Protein AF-0000000085014738 (afdb_homodimer)

Radius of gyration: 35.93 Å; Cα contacts (8 Å, |Δi|>4): 1798; chains: 2; bounding box: 54×112×70 Å

Organism: Deinococcus geothermalis (strain DSM 11300 / CIP 105573 / AG-3a) (NCBI:txid319795)

Nearest PDB structures (foldseek):
  5xoy-assembly1_B-2  TM=9.809E-01  e=1.145E-50  Thermus thermophilus HB27
  5xoy-assembly1_A-2  TM=9.634E-01  e=2.072E-48  Thermus thermophilus HB27
  4q7a-assembly1_D-2  TM=9.445E-01  e=3.437E-47  Sphaerobacter thermophilus DSM 20745
  4q7a-assembly1_A  TM=8.081E-01  e=2.549E-47  Sphaerobacter thermophilus DSM 20745
  3isz-assembly1_B  TM=6.951E-01  e=3.371E-22  Haemophilus influenzae Rd KW20

Structure (mmCIF, N/CA/C/O backbone):
data_AF-0000000085014738-model_v1
#
loop_
_entity.id
_entity.type
_entity.pdbx_description
1 polymer Q1IYJ8_DEIGD
#
loop_
_atom_site.group_PDB
_atom_site.id
_atom_site.type_symbol
_atom_site.label_atom_id
_atom_site.label_alt_id
_atom_site.label_comp_id
_atom_site.label_asym_id
_atom_site.label_entity_id
_atom_site.label_seq_id
_atom_site.pdbx_PDB_ins_code
_atom_site.Cartn_x
_atom_site.Cartn_y
_atom_site.Cartn_z
_atom_site.occupancy
_atom_site.B_iso_or_equiv
_atom_site.auth_seq_id
_atom_site.auth_comp_id
_atom_site.auth_asym_id
_atom_site.auth_atom_id
_atom_site.pdbx_PDB_model_num
ATOM 1 N N . MET A 1 1 ? 25.953 -35.469 -35.406 1 33.69 1 MET A N 1
ATOM 2 C CA . MET A 1 1 ? 25.047 -36.594 -35.344 1 33.69 1 MET A CA 1
ATOM 3 C C . MET A 1 1 ? 23.625 -36.188 -35.719 1 33.69 1 MET A C 1
ATOM 5 O O . MET A 1 1 ? 23.047 -35.281 -35.094 1 33.69 1 MET A O 1
ATOM 9 N N . THR A 1 2 ? 23.188 -36.438 -36.844 1 40.97 2 THR A N 1
ATOM 10 C CA . THR A 1 2 ? 21.922 -36.062 -37.469 1 40.97 2 THR A CA 1
ATOM 11 C C . THR A 1 2 ? 20.766 -36.375 -36.5 1 40.97 2 THR A C 1
ATOM 13 O O . THR A 1 2 ? 20.609 -37.5 -36.062 1 40.97 2 THR A O 1
ATOM 16 N N . GLU A 1 3 ? 20.328 -35.312 -35.781 1 57.62 3 GLU A N 1
ATOM 17 C CA . GLU A 1 3 ? 19.234 -35.5 -34.844 1 57.62 3 GLU A CA 1
ATOM 18 C C . GLU A 1 3 ? 18.078 -36.25 -35.469 1 57.62 3 GLU A C 1
ATOM 20 O O . GLU A 1 3 ? 17.766 -36.062 -36.656 1 57.62 3 GLU A O 1
ATOM 25 N N . ALA A 1 4 ? 17.672 -37.344 -34.906 1 72.94 4 ALA A N 1
ATOM 26 C CA . ALA A 1 4 ? 16.547 -38.156 -35.344 1 72.94 4 ALA A CA 1
ATOM 27 C C . ALA A 1 4 ? 15.352 -37.281 -35.75 1 72.94 4 ALA A C 1
ATOM 29 O O . ALA A 1 4 ? 15.094 -36.25 -35.094 1 72.94 4 ALA A O 1
ATOM 30 N N . PRO A 1 5 ? 14.898 -37.406 -36.969 1 76.5 5 PRO A N 1
ATOM 31 C CA . PRO A 1 5 ? 13.781 -36.594 -37.5 1 76.5 5 PRO A CA 1
ATOM 32 C C . PRO A 1 5 ? 12.703 -36.344 -36.469 1 76.5 5 PRO A C 1
ATOM 34 O O . PRO A 1 5 ? 12.141 -35.25 -36.406 1 76.5 5 PRO A O 1
ATOM 37 N N . GLU A 1 6 ? 12.492 -37.281 -35.656 1 80.62 6 GLU A N 1
ATOM 38 C CA . GLU A 1 6 ? 11.469 -37.125 -34.625 1 80.62 6 GLU A CA 1
ATOM 39 C C . GLU A 1 6 ? 11.875 -36.062 -33.594 1 80.62 6 GLU A C 1
ATOM 41 O O . GLU A 1 6 ? 11.039 -35.312 -33.125 1 80.62 6 GLU A O 1
ATOM 46 N N . LYS A 1 7 ? 13.133 -36 -33.375 1 86.12 7 LYS A N 1
ATOM 47 C CA . LYS A 1 7 ? 13.656 -35.031 -32.438 1 86.12 7 LYS A CA 1
ATOM 48 C C . LYS A 1 7 ? 13.531 -33.625 -33 1 86.12 7 LYS A C 1
ATOM 50 O O . LYS A 1 7 ? 13.164 -32.688 -32.281 1 86.12 7 LYS A O 1
ATOM 55 N N . MET A 1 8 ? 13.75 -33.5 -34.219 1 88.81 8 MET A N 1
ATOM 56 C CA . MET A 1 8 ? 13.664 -32.188 -34.875 1 88.81 8 MET A CA 1
ATOM 57 C C . MET A 1 8 ? 12.227 -31.703 -34.906 1 88.81 8 MET A C 1
ATOM 59 O O . MET A 1 8 ? 11.969 -30.516 -34.688 1 88.81 8 MET A O 1
ATOM 63 N N . GLU A 1 9 ? 11.32 -32.594 -35.156 1 93.62 9 GLU A N 1
ATOM 64 C CA . GLU A 1 9 ? 9.906 -32.219 -35.188 1 93.62 9 GLU A CA 1
ATOM 65 C C . GLU A 1 9 ? 9.414 -31.781 -33.812 1 93.62 9 GLU A C 1
ATOM 67 O O . GLU A 1 9 ? 8.625 -30.844 -33.688 1 93.62 9 GLU A O 1
ATOM 72 N N . ALA A 1 10 ? 9.891 -32.5 -32.875 1 96.62 10 ALA A N 1
ATOM 73 C CA . ALA A 1 10 ? 9.516 -32.156 -31.5 1 96.62 10 ALA A CA 1
ATOM 74 C C . ALA A 1 10 ? 10.047 -30.766 -31.141 1 96.62 10 ALA A C 1
ATOM 76 O O . ALA A 1 10 ? 9.352 -29.969 -30.5 1 96.62 10 ALA A O 1
ATOM 77 N N . ARG A 1 11 ? 11.266 -30.469 -31.5 1 97.38 11 ARG A N 1
ATOM 78 C CA . ARG A 1 11 ? 11.859 -29.172 -31.203 1 97.38 11 ARG A CA 1
ATOM 79 C C . ARG A 1 11 ? 11.148 -28.047 -31.969 1 97.38 11 ARG A C 1
ATOM 81 O O . ARG A 1 11 ? 10.961 -26.953 -31.438 1 97.38 11 ARG A O 1
ATOM 88 N N . ASP A 1 12 ? 10.773 -28.344 -33.188 1 96.81 12 ASP A N 1
ATOM 89 C CA . ASP A 1 12 ? 10.023 -27.375 -33.969 1 96.81 12 ASP A CA 1
ATOM 90 C C . ASP A 1 12 ? 8.688 -27.047 -33.312 1 96.81 12 ASP A C 1
ATOM 92 O O . ASP A 1 12 ? 8.219 -25.906 -33.375 1 96.81 12 ASP A O 1
ATOM 96 N N . LEU A 1 13 ? 8.125 -28.047 -32.781 1 98.31 13 LEU A N 1
ATOM 97 C CA . LEU A 1 13 ? 6.848 -27.875 -32.094 1 98.31 13 LEU A CA 1
ATOM 98 C C . LEU A 1 13 ? 6.984 -26.859 -30.938 1 98.31 13 LEU A C 1
ATOM 100 O O . LEU A 1 13 ? 6.238 -25.891 -30.875 1 98.31 13 LEU A O 1
ATOM 104 N N . VAL A 1 14 ? 7.969 -27.031 -30.031 1 98.5 14 VAL A N 1
ATOM 105 C CA . VAL A 1 14 ? 8.086 -26.188 -28.859 1 98.5 14 VAL A CA 1
ATOM 106 C C . VAL A 1 14 ? 8.578 -24.797 -29.266 1 98.5 14 VAL A C 1
ATOM 108 O O . VAL A 1 14 ? 8.148 -23.797 -28.688 1 98.5 14 VAL A O 1
ATOM 111 N N . ARG A 1 15 ? 9.43 -24.703 -30.234 1 97.94 15 ARG A N 1
ATOM 112 C CA . ARG A 1 15 ? 9.891 -23.406 -30.734 1 97.94 15 ARG A CA 1
ATOM 113 C C . ARG A 1 15 ? 8.727 -22.609 -31.312 1 97.94 15 ARG A C 1
ATOM 115 O O . ARG A 1 15 ? 8.594 -21.422 -31.031 1 97.94 15 ARG A O 1
ATOM 122 N N . GLY A 1 16 ? 7.961 -23.312 -32.094 1 98.06 16 GLY A N 1
ATOM 123 C CA . GLY A 1 16 ? 6.809 -22.656 -32.688 1 98.06 16 GLY A CA 1
ATOM 124 C C . GLY A 1 16 ? 5.797 -22.172 -31.672 1 98.06 16 GLY A C 1
ATOM 125 O O . GLY A 1 16 ? 5.273 -21.062 -31.766 1 98.06 16 GLY A O 1
ATOM 126 N N . ALA A 1 17 ? 5.492 -23.031 -30.703 1 98.62 17 ALA A N 1
ATOM 127 C CA . ALA A 1 17 ? 4.527 -22.688 -29.656 1 98.62 17 ALA A CA 1
ATOM 128 C C . ALA A 1 17 ? 5.008 -21.484 -28.844 1 98.62 17 ALA A C 1
ATOM 130 O O . ALA A 1 17 ? 4.234 -20.562 -28.562 1 98.62 17 ALA A O 1
ATOM 131 N N . VAL A 1 18 ? 6.289 -21.438 -28.5 1 98.31 18 VAL A N 1
ATOM 132 C CA . VAL A 1 18 ? 6.859 -20.391 -27.656 1 98.31 18 VAL A CA 1
ATOM 133 C C . VAL A 1 18 ? 6.926 -19.078 -28.422 1 98.31 18 VAL A C 1
ATOM 135 O O . VAL A 1 18 ? 6.781 -18 -27.844 1 98.31 18 VAL A O 1
ATOM 138 N N . ALA A 1 19 ? 7.031 -19.141 -29.719 1 97.94 19 ALA A N 1
ATOM 139 C CA . ALA A 1 19 ? 7.129 -17.969 -30.562 1 97.94 19 ALA A CA 1
ATOM 140 C C . ALA A 1 19 ? 5.797 -17.234 -30.641 1 97.94 19 ALA A C 1
ATOM 142 O O . ALA A 1 19 ? 5.742 -16.062 -31.047 1 97.94 19 ALA A O 1
ATOM 143 N N . ILE A 1 20 ? 4.695 -17.859 -30.234 1 97.94 20 ILE A N 1
ATOM 144 C CA . ILE A 1 20 ? 3.367 -17.266 -30.281 1 97.94 20 ILE A CA 1
ATOM 145 C C . ILE A 1 20 ? 2.949 -16.797 -28.891 1 97.94 20 ILE A C 1
ATOM 147 O O . ILE A 1 20 ? 2.715 -17.609 -28 1 97.94 20 ILE A O 1
ATOM 151 N N . PRO A 1 21 ? 2.826 -15.5 -28.734 1 97 21 PRO A N 1
ATOM 152 C CA . PRO A 1 21 ? 2.348 -15.031 -27.438 1 97 21 PRO A CA 1
ATOM 153 C C . PRO A 1 21 ? 0.959 -15.562 -27.094 1 97 21 PRO A C 1
ATOM 155 O O . PRO A 1 21 ? 0.099 -15.672 -27.969 1 97 21 PRO A O 1
ATOM 158 N N . SER A 1 22 ? 0.741 -15.906 -25.844 1 97.88 22 SER A N 1
ATOM 159 C CA . SER A 1 22 ? -0.539 -16.469 -25.438 1 97.88 22 SER A CA 1
ATOM 160 C C . SER A 1 22 ? -0.856 -16.141 -23.984 1 97.88 22 SER A C 1
ATOM 162 O O . SER A 1 22 ? -1.171 -17.016 -23.188 1 97.88 22 SER A O 1
ATOM 164 N N . VAL A 1 23 ? -0.877 -14.914 -23.641 1 96.38 23 VAL A N 1
ATOM 165 C CA . VAL A 1 23 ? -1.276 -14.508 -22.297 1 96.38 23 VAL A CA 1
ATOM 166 C C . VAL A 1 23 ? -2.695 -14.992 -22 1 96.38 23 VAL A C 1
ATOM 168 O O . VAL A 1 23 ? -3.496 -15.164 -22.922 1 96.38 23 VAL A O 1
ATOM 171 N N . SER A 1 24 ? -2.98 -15.219 -20.766 1 95.75 24 SER A N 1
ATOM 172 C CA . SER A 1 24 ? -4.301 -15.719 -20.406 1 95.75 24 SER A CA 1
ATOM 173 C C . SER A 1 24 ? -5.402 -14.906 -21.078 1 95.75 24 SER A C 1
ATOM 175 O O . SER A 1 24 ? -5.395 -13.672 -21.016 1 95.75 24 SER A O 1
ATOM 177 N N . GLY A 1 25 ? -6.23 -15.578 -21.688 1 96 25 GLY A N 1
ATOM 178 C CA . GLY A 1 25 ? -7.324 -14.938 -22.406 1 96 25 GLY A CA 1
ATOM 179 C C . GLY A 1 25 ? -7.02 -14.711 -23.875 1 96 25 GLY A C 1
ATOM 180 O O . GLY A 1 25 ? -7.922 -14.398 -24.656 1 96 25 GLY A O 1
ATOM 181 N N . GLN A 1 26 ? -5.781 -14.867 -24.297 1 97.44 26 GLN A N 1
ATOM 182 C CA . GLN A 1 26 ? -5.355 -14.641 -25.672 1 97.44 26 GLN A CA 1
ATOM 183 C C . GLN A 1 26 ? -4.641 -15.859 -26.234 1 97.44 26 GLN A C 1
ATOM 185 O O . GLN A 1 26 ? -3.562 -15.742 -26.828 1 97.44 26 GLN A O 1
ATOM 190 N N . GLU A 1 27 ? -5.215 -17.031 -26.047 1 98.44 27 GLU A N 1
ATOM 191 C CA . GLU A 1 27 ? -4.516 -18.266 -26.375 1 98.44 27 GLU A CA 1
ATOM 192 C C . GLU A 1 27 ? -4.926 -18.797 -27.75 1 98.44 27 GLU A C 1
ATOM 194 O O . GLU A 1 27 ? -4.461 -19.844 -28.172 1 98.44 27 GLU A O 1
ATOM 199 N N . ALA A 1 28 ? -5.727 -18.031 -28.516 1 98.44 28 ALA A N 1
ATOM 200 C CA . ALA A 1 28 ? -6.359 -18.562 -29.719 1 98.44 28 ALA A CA 1
ATOM 201 C C . ALA A 1 28 ? -5.316 -18.953 -30.75 1 98.44 28 ALA A C 1
ATOM 203 O O . ALA A 1 28 ? -5.41 -20.016 -31.375 1 98.44 28 ALA A O 1
ATOM 204 N N . GLN A 1 29 ? -4.352 -18.109 -30.984 1 98.69 29 GLN A N 1
ATOM 205 C CA . GLN A 1 29 ? -3.371 -18.359 -32.031 1 98.69 29 GLN A CA 1
ATOM 206 C C . GLN A 1 29 ? -2.51 -19.578 -31.703 1 98.69 29 GLN A C 1
ATOM 208 O O . GLN A 1 29 ? -2.211 -20.391 -32.594 1 98.69 29 GLN A O 1
ATOM 213 N N . VAL A 1 30 ? -2.119 -19.719 -30.469 1 98.75 30 VAL A N 1
ATOM 214 C CA . VAL A 1 30 ? -1.284 -20.859 -30.094 1 98.75 30 VAL A CA 1
ATOM 215 C C . VAL A 1 30 ? -2.119 -22.141 -30.125 1 98.75 30 VAL A C 1
ATOM 217 O O . VAL A 1 30 ? -1.622 -23.203 -30.484 1 98.75 30 VAL A O 1
ATOM 220 N N . ALA A 1 31 ? -3.363 -22.047 -29.719 1 98.88 31 ALA A N 1
ATOM 221 C CA . ALA A 1 31 ? -4.254 -23.203 -29.797 1 98.88 31 ALA A CA 1
ATOM 222 C C . ALA A 1 31 ? -4.383 -23.703 -31.234 1 98.88 31 ALA A C 1
ATOM 224 O O . ALA A 1 31 ? -4.344 -24.906 -31.484 1 98.88 31 ALA A O 1
ATOM 225 N N . ALA A 1 32 ? -4.547 -22.781 -32.156 1 98.81 32 ALA A N 1
ATOM 226 C CA . ALA A 1 32 ? -4.641 -23.125 -33.562 1 98.81 32 ALA A CA 1
ATOM 227 C C . ALA A 1 32 ? -3.359 -23.797 -34.062 1 98.81 32 ALA A C 1
ATOM 229 O O . ALA A 1 32 ? -3.406 -24.812 -34.75 1 98.81 32 ALA A O 1
ATOM 230 N N . PHE A 1 33 ? -2.299 -23.234 -33.688 1 98.81 33 PHE A N 1
ATOM 231 C CA . PHE A 1 33 ? -1.004 -23.766 -34.094 1 98.81 33 PHE A CA 1
ATOM 232 C C . PHE A 1 33 ? -0.845 -25.203 -33.594 1 98.81 33 PHE A C 1
ATOM 234 O O . PHE A 1 33 ? -0.45 -26.094 -34.344 1 98.81 33 PHE A O 1
ATOM 241 N N . LEU A 1 34 ? -1.128 -25.406 -32.344 1 98.88 34 LEU A N 1
ATOM 242 C CA . LEU A 1 34 ? -0.974 -26.703 -31.703 1 98.88 34 LEU A CA 1
ATOM 243 C C . LEU A 1 34 ? -1.922 -27.719 -32.344 1 98.88 34 LEU A C 1
ATOM 245 O O . LEU A 1 34 ? -1.535 -28.875 -32.562 1 98.88 34 LEU A O 1
ATOM 249 N N . THR A 1 35 ? -3.125 -27.312 -32.594 1 98.81 35 THR A N 1
ATOM 250 C CA . THR A 1 35 ? -4.102 -28.203 -33.188 1 98.81 35 THR A CA 1
ATOM 251 C C . THR A 1 35 ? -3.666 -28.594 -34.594 1 98.81 35 THR A C 1
ATOM 253 O O . THR A 1 35 ? -3.805 -29.75 -35 1 98.81 35 THR A O 1
ATOM 256 N N . ASP A 1 36 ? -3.205 -27.625 -35.344 1 98.75 36 ASP A N 1
ATOM 257 C CA . ASP A 1 36 ? -2.701 -27.906 -36.688 1 98.75 36 ASP A CA 1
ATOM 258 C C . ASP A 1 36 ? -1.544 -28.906 -36.625 1 98.75 36 ASP A C 1
ATOM 260 O O . ASP A 1 36 ? -1.497 -29.844 -37.438 1 98.75 36 ASP A O 1
ATOM 264 N N . TRP A 1 37 ? -0.61 -28.672 -35.75 1 98.56 37 TRP A N 1
ATOM 265 C CA . TRP A 1 37 ? 0.529 -29.562 -35.625 1 98.56 37 TRP A CA 1
ATOM 266 C C . TRP A 1 37 ? 0.069 -30.969 -35.25 1 98.56 37 TRP A C 1
ATOM 268 O O . TRP A 1 37 ? 0.532 -31.953 -35.844 1 98.56 37 TRP A O 1
ATOM 278 N N . MET A 1 38 ? -0.827 -31.094 -34.25 1 98.69 38 MET A N 1
ATOM 279 C CA . MET A 1 38 ? -1.343 -32.375 -33.844 1 98.69 38 MET A CA 1
ATOM 280 C C . MET A 1 38 ? -2.039 -33.094 -34.969 1 98.69 38 MET A C 1
ATOM 282 O O . MET A 1 38 ? -1.838 -34.312 -35.188 1 98.69 38 MET A O 1
ATOM 286 N N . THR A 1 39 ? -2.824 -32.344 -35.75 1 98.69 39 THR A N 1
ATOM 287 C CA . THR A 1 39 ? -3.504 -32.938 -36.906 1 98.69 39 THR A CA 1
ATOM 288 C C . THR A 1 39 ? -2.494 -33.5 -37.906 1 98.69 39 THR A C 1
ATOM 290 O O . THR A 1 39 ? -2.666 -34.625 -38.406 1 98.69 39 THR A O 1
ATOM 293 N N . ALA A 1 40 ? -1.487 -32.812 -38.156 1 98.19 40 ALA A N 1
ATOM 294 C CA . ALA A 1 40 ? -0.456 -33.219 -39.094 1 98.19 40 ALA A CA 1
ATOM 295 C C . ALA A 1 40 ? 0.319 -34.438 -38.594 1 98.19 40 ALA A C 1
ATOM 297 O O . ALA A 1 40 ? 1.035 -35.094 -39.344 1 98.19 40 ALA A O 1
ATOM 298 N N . HIS A 1 41 ? 0.145 -34.781 -37.344 1 97.44 41 HIS A N 1
ATOM 299 C CA . HIS A 1 41 ? 0.931 -35.875 -36.75 1 97.44 41 HIS A CA 1
ATOM 300 C C . HIS A 1 41 ? 0.032 -37 -36.219 1 97.44 41 HIS A C 1
ATOM 302 O O . HIS A 1 41 ? 0.348 -37.625 -35.219 1 97.44 41 HIS A O 1
ATOM 308 N N . GLY A 1 42 ? -1.152 -37.125 -36.75 1 96.88 42 GLY A N 1
ATOM 309 C CA . GLY A 1 42 ? -1.96 -38.312 -36.594 1 96.88 42 GLY A CA 1
ATOM 310 C C . GLY A 1 42 ? -3 -38.188 -35.5 1 96.88 42 GLY A C 1
ATOM 311 O O . GLY A 1 42 ? -3.688 -39.156 -35.156 1 96.88 42 GLY A O 1
ATOM 312 N N . PHE A 1 43 ? -3.135 -37.031 -34.875 1 98.56 43 PHE A N 1
ATOM 313 C CA . PHE A 1 43 ? -4.164 -36.812 -33.875 1 98.56 43 PHE A CA 1
ATOM 314 C C . PHE A 1 43 ? -5.492 -36.438 -34.531 1 98.56 43 PHE A C 1
ATOM 316 O O . PHE A 1 43 ? -5.52 -35.812 -35.594 1 98.56 43 PHE A O 1
ATOM 323 N N . ARG A 1 44 ? -6.594 -36.938 -33.969 1 98.5 44 ARG A N 1
ATOM 324 C CA . ARG A 1 44 ? -7.855 -36.219 -34.125 1 98.5 44 ARG A CA 1
ATOM 325 C C . ARG A 1 44 ? -7.898 -34.969 -33.25 1 98.5 44 ARG A C 1
ATOM 327 O O . ARG A 1 44 ? -8.117 -35.062 -32.062 1 98.5 44 ARG A O 1
ATOM 334 N N . ALA A 1 45 ? -7.688 -33.781 -33.875 1 98.69 45 ALA A N 1
ATOM 335 C CA . ALA A 1 45 ? -7.449 -32.594 -33.094 1 98.69 45 ALA A CA 1
ATOM 336 C C . ALA A 1 45 ? -8.516 -31.531 -33.375 1 98.69 45 ALA A C 1
ATOM 338 O O . ALA A 1 45 ? -9.078 -31.484 -34.469 1 98.69 45 ALA A O 1
ATOM 339 N N . HIS A 1 46 ? -8.891 -30.734 -32.406 1 98.62 46 HIS A N 1
ATOM 340 C CA . HIS A 1 46 ? -9.828 -29.625 -32.531 1 98.62 46 HIS A CA 1
ATOM 341 C C . HIS A 1 46 ? -9.648 -28.625 -31.375 1 98.62 46 HIS A C 1
ATOM 343 O O . HIS A 1 46 ? -8.938 -28.906 -30.406 1 98.62 46 HIS A O 1
ATOM 349 N N . ILE A 1 47 ? -10.148 -27.453 -31.562 1 98.75 47 ILE A N 1
ATOM 350 C CA . ILE A 1 47 ? -10.25 -26.469 -30.484 1 98.75 47 ILE A CA 1
ATOM 351 C C . ILE A 1 47 ? -11.633 -26.562 -29.844 1 98.75 47 ILE A C 1
ATOM 353 O O . ILE A 1 47 ? -12.656 -26.422 -30.531 1 98.75 47 ILE A O 1
ATOM 357 N N . ASP A 1 48 ? -11.719 -26.844 -28.594 1 98.56 48 ASP A N 1
ATOM 358 C CA . ASP A 1 48 ? -13.031 -27.016 -27.984 1 98.56 48 ASP A CA 1
ATOM 359 C C . ASP A 1 48 ? -13.648 -25.688 -27.594 1 98.56 48 ASP A C 1
ATOM 361 O O . ASP A 1 48 ? -13.117 -24.625 -27.938 1 98.56 48 ASP A O 1
ATOM 365 N N . GLU A 1 49 ? -14.758 -25.672 -26.844 1 97.94 49 GLU A N 1
ATOM 366 C CA . GLU A 1 49 ? -15.547 -24.469 -26.562 1 97.94 49 GLU A CA 1
ATOM 367 C C . GLU A 1 49 ? -14.82 -23.562 -25.578 1 97.94 49 GLU A C 1
ATOM 369 O O . GLU A 1 49 ? -15.094 -22.359 -25.516 1 97.94 49 GLU A O 1
ATOM 374 N N . ALA A 1 50 ? -13.922 -24.094 -24.812 1 98.31 50 ALA A N 1
ATOM 375 C CA . ALA A 1 50 ? -13.172 -23.297 -23.859 1 98.31 50 ALA A CA 1
ATOM 376 C C . ALA A 1 50 ? -11.883 -22.75 -24.484 1 98.31 50 ALA A C 1
ATOM 378 O O . ALA A 1 50 ? -11.141 -22 -23.828 1 98.31 50 ALA A O 1
ATOM 379 N N . GLY A 1 51 ? -11.625 -23.078 -25.75 1 98.56 51 GLY A N 1
ATOM 380 C CA . GLY A 1 51 ? -10.438 -22.625 -26.453 1 98.56 51 GLY A CA 1
ATOM 381 C C . GLY A 1 51 ? -9.25 -23.547 -26.297 1 98.56 51 GLY A C 1
ATOM 382 O O . GLY A 1 51 ? -8.148 -23.25 -26.75 1 98.56 51 GLY A O 1
ATOM 383 N N . ASN A 1 52 ? -9.461 -24.672 -25.641 1 98.81 52 ASN A N 1
ATOM 384 C CA . ASN A 1 52 ? -8.391 -25.641 -25.469 1 98.81 52 ASN A CA 1
ATOM 385 C C . ASN A 1 52 ? -7.969 -26.25 -26.812 1 98.81 52 ASN A C 1
ATOM 387 O O . ASN A 1 52 ? -8.812 -26.531 -27.656 1 98.81 52 ASN A O 1
ATOM 391 N N . ALA A 1 53 ? -6.699 -26.469 -27.031 1 98.88 53 ALA A N 1
ATOM 392 C CA . ALA A 1 53 ? -6.219 -27.328 -28.109 1 98.88 53 ALA A CA 1
ATOM 393 C C . ALA A 1 53 ? -6.289 -28.797 -27.703 1 98.88 53 ALA A C 1
ATOM 395 O O . ALA A 1 53 ? -5.551 -29.25 -26.812 1 98.88 53 ALA A O 1
ATOM 396 N N . VAL A 1 54 ? -7.152 -29.547 -28.344 1 98.88 54 VAL A N 1
ATOM 397 C CA . VAL A 1 54 ? -7.367 -30.938 -27.953 1 98.88 54 VAL A CA 1
ATOM 398 C C . VAL A 1 54 ? -6.949 -31.859 -29.078 1 98.88 54 VAL A C 1
ATOM 400 O O . VAL A 1 54 ? -7.301 -31.641 -30.25 1 98.88 54 VAL A O 1
ATOM 403 N N . GLY A 1 55 ? -6.141 -32.875 -28.781 1 98.81 55 GLY A N 1
ATOM 404 C CA . GLY A 1 55 ? -5.762 -33.906 -29.719 1 98.81 55 GLY A CA 1
ATOM 405 C C . GLY A 1 55 ? -5.852 -35.312 -29.125 1 98.81 55 GLY A C 1
ATOM 406 O O . GLY A 1 55 ? -5.395 -35.531 -28 1 98.81 55 GLY A O 1
ATOM 407 N N . GLU A 1 56 ? -6.41 -36.156 -29.844 1 98.62 56 GLU A N 1
ATOM 408 C CA . GLU A 1 56 ? -6.586 -37.531 -29.375 1 98.62 56 GLU A CA 1
ATOM 409 C C . GLU A 1 56 ? -5.922 -38.531 -30.312 1 98.62 56 GLU A C 1
ATOM 411 O O . GLU A 1 56 ? -6 -38.406 -31.547 1 98.62 56 GLU A O 1
ATOM 416 N N . ARG A 1 57 ? -5.227 -39.469 -29.75 1 98 57 ARG A N 1
ATOM 417 C CA . ARG A 1 57 ? -4.66 -40.594 -30.484 1 98 57 ARG A CA 1
ATOM 418 C C . ARG A 1 57 ? -4.863 -41.906 -29.734 1 98 57 ARG A C 1
ATOM 420 O O . ARG A 1 57 ? -4.75 -41.938 -28.5 1 98 57 ARG A O 1
ATOM 427 N N . GLY A 1 58 ? -5.141 -42.938 -30.531 1 96.88 58 GLY A N 1
ATOM 428 C CA . GLY A 1 58 ? -5.355 -44.25 -29.938 1 96.88 58 GLY A CA 1
ATOM 429 C C . GLY A 1 58 ? -6.82 -44.562 -29.719 1 96.88 58 GLY A C 1
ATOM 430 O O . GLY A 1 58 ? -7.676 -43.688 -29.781 1 96.88 58 GLY A O 1
ATOM 431 N N . SER A 1 59 ? -7.133 -45.844 -29.562 1 94.56 59 SER A N 1
ATOM 432 C CA . SER A 1 59 ? -8.516 -46.281 -29.438 1 94.56 59 SER A CA 1
ATOM 433 C C . SER A 1 59 ? -8.641 -47.375 -28.359 1 94.56 59 SER A C 1
ATOM 435 O O . SER A 1 59 ? -9.68 -48.031 -28.266 1 94.56 59 SER A O 1
ATOM 437 N N . GLY A 1 60 ? -7.645 -47.5 -27.594 1 93.81 60 GLY A N 1
ATOM 438 C CA . GLY A 1 60 ? -7.625 -48.562 -26.594 1 93.81 60 GLY A CA 1
ATOM 439 C C . GLY A 1 60 ? -8.5 -48.25 -25.391 1 93.81 60 GLY A C 1
ATOM 440 O O . GLY A 1 60 ? -9.086 -47.188 -25.297 1 93.81 60 GLY A O 1
ATOM 441 N N . PRO A 1 61 ? -8.617 -49.219 -24.516 1 94.69 61 PRO A N 1
ATOM 442 C CA . PRO A 1 61 ? -9.523 -49.125 -23.375 1 94.69 61 PRO A CA 1
ATOM 443 C C . PRO A 1 61 ? -8.977 -48.219 -22.266 1 94.69 61 PRO A C 1
ATOM 445 O O . PRO A 1 61 ? -9.75 -47.656 -21.469 1 94.69 61 PRO A O 1
ATOM 448 N N . LEU A 1 62 ? -7.703 -48.125 -22.141 1 96.31 62 LEU A N 1
ATOM 449 C CA . LEU A 1 62 ? -7.086 -47.25 -21.156 1 96.31 62 LEU A CA 1
ATOM 450 C C . LEU A 1 62 ? -7.098 -45.812 -21.625 1 96.31 62 LEU A C 1
ATOM 452 O O . LEU A 1 62 ? -6.598 -45.5 -22.719 1 96.31 62 LEU A O 1
ATOM 456 N N . THR A 1 63 ? -7.695 -44.938 -20.859 1 97.81 63 THR A N 1
ATOM 457 C CA . THR A 1 63 ? -7.727 -43.5 -21.234 1 97.81 63 THR A CA 1
ATOM 458 C C . THR A 1 63 ? -6.738 -42.719 -20.391 1 97.81 63 THR A C 1
ATOM 460 O O . THR A 1 63 ? -6.859 -42.656 -19.156 1 97.81 63 THR A O 1
ATOM 463 N N . VAL A 1 64 ? -5.805 -42.156 -21 1 98.44 64 VAL A N 1
ATOM 464 C CA . VAL A 1 64 ? -4.82 -41.281 -20.359 1 98.44 64 VAL A CA 1
ATOM 465 C C . VAL A 1 64 ? -5.027 -39.844 -20.828 1 98.44 64 VAL A C 1
ATOM 467 O O . VAL A 1 64 ? -4.969 -39.531 -22.031 1 98.44 64 VAL A O 1
ATOM 470 N N . VAL A 1 65 ? -5.316 -38.969 -19.875 1 98.75 65 VAL A N 1
ATOM 471 C CA . VAL A 1 65 ? -5.414 -37.531 -20.203 1 98.75 65 VAL A CA 1
ATOM 472 C C . VAL A 1 65 ? -4.098 -36.844 -19.859 1 98.75 65 VAL A C 1
ATOM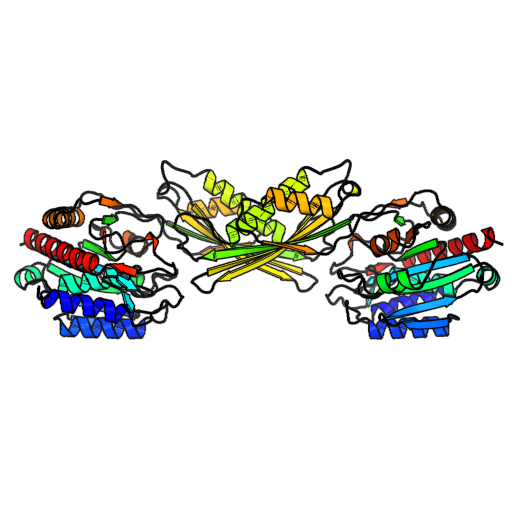 474 O O . VAL A 1 65 ? -3.559 -37.031 -18.766 1 98.75 65 VAL A O 1
ATOM 477 N N . LEU A 1 66 ? -3.527 -36.125 -20.812 1 98.88 66 LEU A N 1
ATOM 478 C CA . LEU A 1 66 ? -2.365 -35.281 -20.625 1 98.88 66 LEU A CA 1
ATOM 479 C C . LEU A 1 66 ? -2.764 -33.812 -20.719 1 98.88 66 LEU A C 1
ATOM 481 O O . LEU A 1 66 ? -2.963 -33.281 -21.828 1 98.88 66 LEU A O 1
ATOM 485 N N . LEU A 1 67 ? -2.91 -33.219 -19.562 1 98.75 67 LEU A N 1
ATOM 486 C CA . LEU A 1 67 ? -3.447 -31.875 -19.422 1 98.75 67 LEU A CA 1
ATOM 487 C C . LEU A 1 67 ? -2.338 -30.875 -19.109 1 98.75 67 LEU A C 1
ATOM 489 O O . LEU A 1 67 ? -1.712 -30.953 -18.047 1 98.75 67 LEU A O 1
ATOM 493 N N . GLY A 1 68 ? -2.002 -29.984 -20.016 1 98.5 68 GLY A N 1
ATOM 494 C CA . GLY A 1 68 ? -1.032 -28.922 -19.844 1 98.5 68 GLY A CA 1
ATOM 495 C C . GLY A 1 68 ? -1.56 -27.562 -20.281 1 98.5 68 GLY A C 1
ATOM 496 O O . GLY A 1 68 ? -2.312 -27.469 -21.25 1 98.5 68 GLY A O 1
ATOM 497 N N . HIS A 1 69 ? -1.139 -26.531 -19.609 1 98.44 69 HIS A N 1
ATOM 498 C CA . HIS A 1 69 ? -1.702 -25.234 -19.984 1 98.44 69 HIS A CA 1
ATOM 499 C C . HIS A 1 69 ? -0.831 -24.531 -21.031 1 98.44 69 HIS A C 1
ATOM 501 O O . HIS A 1 69 ? 0.379 -24.766 -21.078 1 98.44 69 HIS A O 1
ATOM 507 N N . ILE A 1 70 ? -1.512 -23.703 -21.812 1 98.62 70 ILE A N 1
ATOM 508 C CA . ILE A 1 70 ? -0.826 -23.125 -22.953 1 98.62 70 ILE A CA 1
ATOM 509 C C . ILE A 1 70 ? -0.815 -21.594 -22.844 1 98.62 70 ILE A C 1
ATOM 511 O O . ILE A 1 70 ? -0.23 -20.906 -23.688 1 98.62 70 ILE A O 1
ATOM 515 N N . ASP A 1 71 ? -1.461 -21.094 -21.75 1 98 71 ASP A N 1
ATOM 516 C CA . ASP A 1 71 ? -1.402 -19.656 -21.484 1 98 71 ASP A CA 1
ATOM 517 C C . ASP A 1 71 ? -0.119 -19.281 -20.75 1 98 71 ASP A C 1
ATOM 519 O O . ASP A 1 71 ? 0.583 -20.156 -20.234 1 98 71 ASP A O 1
ATOM 523 N N . THR A 1 72 ? 0.218 -17.984 -20.812 1 95.81 72 THR A N 1
ATOM 524 C CA . THR A 1 72 ? 1.364 -17.453 -20.078 1 95.81 72 THR A CA 1
ATOM 525 C C . THR A 1 72 ? 0.965 -16.234 -19.266 1 95.81 72 THR A C 1
ATOM 527 O O . THR A 1 72 ? -0.12 -15.68 -19.453 1 95.81 72 THR A O 1
ATOM 530 N N . VAL A 1 73 ? 1.77 -15.883 -18.281 1 93.06 73 VAL A N 1
ATOM 531 C CA . VAL A 1 73 ? 1.651 -14.594 -17.609 1 93.06 73 VAL A CA 1
ATOM 532 C C . VAL A 1 73 ? 2.139 -13.477 -18.531 1 93.06 73 VAL A C 1
ATOM 534 O O . VAL A 1 73 ? 2.783 -13.75 -19.547 1 93.06 73 VAL A O 1
ATOM 537 N N . PRO A 1 74 ? 1.791 -12.297 -18.219 1 91.44 74 PRO A N 1
ATOM 538 C CA . PRO A 1 74 ? 2.303 -11.188 -19.031 1 91.44 74 PRO A CA 1
ATOM 539 C C . PRO A 1 74 ? 3.82 -11.047 -18.953 1 91.44 74 PRO A C 1
ATOM 541 O O . PRO A 1 74 ? 4.449 -11.633 -18.062 1 91.44 74 PRO A O 1
ATOM 544 N N . GLY A 1 75 ? 4.387 -10.281 -19.891 1 90 75 GLY A N 1
ATOM 545 C CA . GLY A 1 75 ? 5.816 -10.039 -19.969 1 90 75 GLY A CA 1
ATOM 546 C C . GLY A 1 75 ? 6.457 -10.617 -21.219 1 90 75 GLY A C 1
ATOM 547 O O . GLY A 1 75 ? 6.434 -11.836 -21.422 1 90 75 GLY A O 1
ATOM 548 N N . GLU A 1 76 ? 7.062 -9.766 -21.922 1 90.56 76 GLU A N 1
ATOM 549 C CA . GLU A 1 76 ? 7.648 -10.211 -23.188 1 90.56 76 GLU A CA 1
ATOM 550 C C . GLU A 1 76 ? 9.125 -10.57 -23.016 1 90.56 76 GLU A C 1
ATOM 552 O O . GLU A 1 76 ? 9.898 -9.773 -22.484 1 90.56 76 GLU A O 1
ATOM 557 N N . ILE A 1 77 ? 9.43 -11.773 -23.344 1 92.31 77 ILE A N 1
ATOM 558 C CA . ILE A 1 77 ? 10.805 -12.25 -23.453 1 92.31 77 ILE A CA 1
ATOM 559 C C . ILE A 1 77 ? 11.125 -12.57 -24.906 1 92.31 77 ILE A C 1
ATOM 561 O O . ILE A 1 77 ? 10.469 -13.406 -25.531 1 92.31 77 ILE A O 1
ATOM 565 N N . PRO A 1 78 ? 12.086 -11.875 -25.453 1 94.62 78 PRO A N 1
ATOM 566 C CA . PRO A 1 78 ? 12.422 -12.18 -26.844 1 94.62 78 PRO A CA 1
ATOM 567 C C . PRO A 1 78 ? 12.719 -13.656 -27.062 1 94.62 78 PRO A C 1
ATOM 569 O O . PRO A 1 78 ? 13.578 -14.227 -26.391 1 94.62 78 PRO A O 1
ATOM 572 N N . VAL A 1 79 ? 12.016 -14.219 -28.062 1 96.56 79 VAL A N 1
ATOM 573 C CA . VAL A 1 79 ? 12.188 -15.641 -28.344 1 96.56 79 VAL A CA 1
ATOM 574 C C . VAL A 1 79 ? 13.469 -15.852 -29.156 1 96.56 79 VAL A C 1
ATOM 576 O O . VAL A 1 79 ? 13.648 -15.258 -30.219 1 96.56 79 VAL A O 1
ATOM 579 N N . ARG A 1 80 ? 14.32 -16.641 -28.641 1 96.88 80 ARG A N 1
ATOM 580 C CA . ARG A 1 80 ? 15.594 -16.938 -29.297 1 96.88 80 ARG A CA 1
ATOM 581 C C . ARG A 1 80 ? 16.188 -18.234 -28.781 1 96.88 80 ARG A C 1
ATOM 583 O O . ARG A 1 80 ? 15.844 -18.688 -27.688 1 96.88 80 ARG A O 1
ATOM 590 N N . VAL A 1 81 ? 17.016 -18.797 -29.594 1 96.38 81 VAL A N 1
ATOM 591 C CA . VAL A 1 81 ? 17.797 -19.953 -29.156 1 96.38 81 VAL A CA 1
ATOM 592 C C . VAL A 1 81 ? 19.266 -19.562 -29.016 1 96.38 81 VAL A C 1
ATOM 594 O O . VAL A 1 81 ? 19.891 -19.062 -29.953 1 96.38 81 VAL A O 1
ATOM 597 N N . GLU A 1 82 ? 19.766 -19.672 -27.875 1 96.62 82 GLU A N 1
ATOM 598 C CA . GLU A 1 82 ? 21.172 -19.469 -27.578 1 96.62 82 GLU A CA 1
ATOM 599 C C . GLU A 1 82 ? 21.812 -20.75 -27.062 1 96.62 82 GLU A C 1
ATOM 601 O O . GLU A 1 82 ? 21.5 -21.219 -25.969 1 96.62 82 GLU A O 1
ATOM 606 N N . GLY A 1 83 ? 22.734 -21.344 -27.938 1 95.31 83 GLY A N 1
ATOM 607 C CA . GLY A 1 83 ? 23.188 -22.688 -27.625 1 95.31 83 GLY A CA 1
ATOM 608 C C . GLY A 1 83 ? 22.078 -23.719 -27.672 1 95.31 83 GLY A C 1
ATOM 609 O O . GLY A 1 83 ? 21.406 -23.875 -28.703 1 95.31 83 GLY A O 1
ATOM 610 N N . ASP A 1 84 ? 21.781 -24.312 -26.625 1 96.25 84 ASP A N 1
ATOM 611 C CA . ASP A 1 84 ? 20.719 -25.297 -26.562 1 96.25 84 ASP A CA 1
ATOM 612 C C . ASP A 1 84 ? 19.578 -24.844 -25.641 1 96.25 84 ASP A C 1
ATOM 614 O O . ASP A 1 84 ? 18.875 -25.672 -25.078 1 96.25 84 ASP A O 1
ATOM 618 N N . ARG A 1 85 ? 19.531 -23.484 -25.547 1 97.56 85 ARG A N 1
ATOM 619 C CA . ARG A 1 85 ? 18.5 -22.938 -24.672 1 97.56 85 ARG A CA 1
ATOM 620 C C . ARG A 1 85 ? 17.484 -22.141 -25.469 1 97.56 85 ARG A C 1
ATOM 622 O O . ARG A 1 85 ? 17.844 -21.25 -26.25 1 97.56 85 ARG A O 1
ATOM 629 N N . LEU A 1 86 ? 16.266 -22.484 -25.312 1 98.31 86 LEU A N 1
ATOM 630 C CA . LEU A 1 86 ? 15.164 -21.734 -25.922 1 98.31 86 LEU A CA 1
ATOM 631 C C . LEU A 1 86 ? 14.617 -20.703 -24.953 1 98.31 86 LEU A C 1
ATOM 633 O O . LEU A 1 86 ? 13.938 -21.047 -23.984 1 98.31 86 LEU A O 1
ATOM 637 N N . TYR A 1 87 ? 14.852 -19.469 -25.234 1 97.88 87 TYR A N 1
ATOM 638 C CA . TYR A 1 87 ? 14.344 -18.359 -24.438 1 97.88 87 TYR A CA 1
ATOM 639 C C . TYR A 1 87 ? 12.969 -17.922 -24.922 1 97.88 87 TYR A C 1
ATOM 641 O O . TYR A 1 87 ? 12.711 -17.891 -26.125 1 97.88 87 TYR A O 1
ATOM 649 N N . GLY A 1 88 ? 12.117 -17.594 -24 1 97.12 88 GLY A N 1
ATOM 650 C CA . GLY A 1 88 ? 10.789 -17.078 -24.297 1 97.12 88 GLY A CA 1
ATOM 651 C C . GLY A 1 88 ? 9.773 -17.359 -23.203 1 97.12 88 GLY A C 1
ATOM 652 O O . GLY A 1 88 ? 9.891 -18.344 -22.484 1 97.12 88 GLY A O 1
ATOM 653 N N . ARG A 1 89 ? 8.828 -16.484 -23.156 1 95.62 89 ARG A N 1
ATOM 654 C CA . ARG A 1 89 ? 7.734 -16.703 -22.203 1 95.62 89 ARG A CA 1
ATOM 655 C C . ARG A 1 89 ? 6.965 -17.969 -22.547 1 95.62 89 ARG A C 1
ATOM 657 O O . ARG A 1 89 ? 6.566 -18.172 -23.703 1 95.62 89 ARG A O 1
ATOM 664 N N . GLY A 1 90 ? 6.863 -18.859 -21.562 1 96.56 90 GLY A N 1
ATOM 665 C CA . GLY A 1 90 ? 6.145 -20.109 -21.781 1 96.56 90 GLY A CA 1
ATOM 666 C C . GLY A 1 90 ? 7.059 -21.266 -22.094 1 96.56 90 GLY A C 1
ATOM 667 O O . GLY A 1 90 ? 6.613 -22.422 -22.125 1 96.56 90 GLY A O 1
ATOM 668 N N . SER A 1 91 ? 8.336 -21 -22.328 1 97.75 91 SER A N 1
ATOM 669 C CA . SER A 1 91 ? 9.258 -22.078 -22.625 1 97.75 91 SER A CA 1
ATOM 670 C C . SER A 1 91 ? 9.281 -23.125 -21.516 1 97.75 91 SER A C 1
ATOM 672 O O . SER A 1 91 ? 9.234 -24.328 -21.781 1 97.75 91 SER A O 1
ATOM 674 N N . VAL A 1 92 ? 9.242 -22.625 -20.312 1 96.19 92 VAL A N 1
ATOM 675 C CA . VAL A 1 92 ? 9.227 -23.5 -19.156 1 96.19 92 VAL A CA 1
ATOM 676 C C . VAL A 1 92 ? 7.812 -23.594 -18.578 1 96.19 92 VAL A C 1
ATOM 678 O O . VAL A 1 92 ? 7.277 -24.688 -18.406 1 96.19 92 VAL A O 1
ATOM 681 N N . ASP A 1 93 ? 6.984 -22.547 -18.516 1 94 93 ASP A N 1
ATOM 682 C CA . ASP A 1 93 ? 5.703 -22.453 -17.828 1 94 93 ASP A CA 1
ATOM 683 C C . ASP A 1 93 ? 4.605 -21.969 -18.766 1 94 93 ASP A C 1
ATOM 685 O O . ASP A 1 93 ? 4.383 -20.766 -18.906 1 94 93 ASP A O 1
ATOM 689 N N . ALA A 1 94 ? 3.908 -22.844 -19.469 1 95.06 94 ALA A N 1
ATOM 690 C CA . ALA A 1 94 ? 4.27 -24.25 -19.406 1 95.06 94 ALA A CA 1
ATOM 691 C C . ALA A 1 94 ? 4.078 -24.922 -20.766 1 95.06 94 ALA A C 1
ATOM 693 O O . ALA A 1 94 ? 3.668 -26.094 -20.844 1 95.06 94 ALA A O 1
ATOM 694 N N . LYS A 1 95 ? 4.242 -24.109 -21.812 1 98.38 95 LYS A N 1
ATOM 695 C CA . LYS A 1 95 ? 4.086 -24.688 -23.156 1 98.38 95 LYS A CA 1
ATOM 696 C C . LYS A 1 95 ? 5.094 -25.812 -23.375 1 98.38 95 LYS A C 1
ATOM 698 O O . LYS A 1 95 ? 4.816 -26.75 -24.125 1 98.38 95 LYS A O 1
ATOM 703 N N . GLY A 1 96 ? 6.27 -25.703 -22.781 1 98.31 96 GLY A N 1
ATOM 704 C CA . GLY A 1 96 ? 7.258 -26.766 -22.859 1 98.31 96 GLY A CA 1
ATOM 705 C C . GLY A 1 96 ? 6.715 -28.125 -22.438 1 98.31 96 GLY A C 1
ATOM 706 O O . GLY A 1 96 ? 6.953 -29.125 -23.109 1 98.31 96 GLY A O 1
ATOM 707 N N . SER A 1 97 ? 6.004 -28.156 -21.359 1 98.69 97 SER A N 1
ATOM 708 C CA . SER A 1 97 ? 5.438 -29.406 -20.859 1 98.69 97 SER A CA 1
ATOM 709 C C . SER A 1 97 ? 4.359 -29.953 -21.797 1 98.69 97 SER A C 1
ATOM 711 O O . SER A 1 97 ? 4.32 -31.141 -22.078 1 98.69 97 SER A O 1
ATOM 713 N N . PHE A 1 98 ? 3.473 -29.062 -22.234 1 98.75 98 PHE A N 1
ATOM 714 C CA . PHE A 1 98 ? 2.416 -29.531 -23.125 1 98.75 98 PHE A CA 1
ATOM 715 C C . PHE A 1 98 ? 3.002 -30.078 -24.422 1 98.75 98 PHE A C 1
ATOM 717 O O . PHE A 1 98 ? 2.557 -31.109 -24.922 1 98.75 98 PHE A O 1
ATOM 724 N N . CYS A 1 99 ? 3.975 -29.375 -24.969 1 98.88 99 CYS A N 1
ATOM 725 C CA . CYS A 1 99 ? 4.621 -29.828 -26.188 1 98.88 99 CYS A CA 1
ATOM 726 C C . CYS A 1 99 ? 5.301 -31.188 -25.984 1 98.88 99 CYS A C 1
ATOM 728 O O . CYS A 1 99 ? 5.355 -32 -26.891 1 98.88 99 CYS A O 1
ATOM 730 N N . THR A 1 100 ? 5.828 -31.391 -24.797 1 98.81 100 THR A N 1
ATOM 731 C CA . THR A 1 100 ? 6.379 -32.688 -24.453 1 98.81 100 THR A CA 1
ATOM 732 C C . THR A 1 100 ? 5.312 -33.781 -24.562 1 98.81 100 THR A C 1
ATOM 734 O O . THR A 1 100 ? 5.562 -34.844 -25.109 1 98.81 100 THR A O 1
ATOM 737 N N . PHE A 1 101 ? 4.129 -33.5 -24.031 1 98.88 101 PHE A N 1
ATOM 738 C CA . PHE A 1 101 ? 3.014 -34.438 -24.078 1 98.88 101 PHE A CA 1
ATOM 739 C C . PHE A 1 101 ? 2.67 -34.812 -25.531 1 98.88 101 PHE A C 1
ATOM 741 O O . PHE A 1 101 ? 2.611 -35.969 -25.891 1 98.88 101 PHE A O 1
ATOM 748 N N . VAL A 1 102 ? 2.512 -33.781 -26.312 1 98.81 102 VAL A N 1
ATOM 749 C CA . VAL A 1 102 ? 2.082 -33.906 -27.703 1 98.81 102 VAL A CA 1
ATOM 750 C C . VAL A 1 102 ? 3.145 -34.688 -28.5 1 98.81 102 VAL A C 1
ATOM 752 O O . VAL A 1 102 ? 2.828 -35.625 -29.219 1 98.81 102 VAL A O 1
ATOM 755 N N . ALA A 1 103 ? 4.395 -34.312 -28.328 1 98.75 103 ALA A N 1
ATOM 756 C CA . ALA A 1 103 ? 5.484 -34.969 -29.047 1 98.75 103 ALA A CA 1
ATOM 757 C C . ALA A 1 103 ? 5.602 -36.438 -28.656 1 98.75 103 ALA A C 1
ATOM 759 O O . ALA A 1 103 ? 5.82 -37.312 -29.516 1 98.75 103 ALA A O 1
ATOM 760 N N . ALA A 1 104 ? 5.496 -36.719 -27.391 1 98.56 104 ALA A N 1
ATOM 761 C CA . ALA A 1 104 ? 5.602 -38.094 -26.906 1 98.56 104 ALA A CA 1
ATOM 762 C C . ALA A 1 104 ? 4.484 -38.969 -27.484 1 98.56 104 ALA A C 1
ATOM 764 O O . ALA A 1 104 ? 4.742 -40.062 -27.969 1 98.56 104 ALA A O 1
ATOM 765 N N . VAL A 1 105 ? 3.27 -38.469 -27.438 1 98.56 105 VAL A N 1
ATOM 766 C CA . VAL A 1 105 ? 2.125 -39.25 -27.922 1 98.56 105 VAL A CA 1
ATOM 767 C C . VAL A 1 105 ? 2.24 -39.438 -29.438 1 98.56 105 VAL A C 1
ATOM 769 O O . VAL A 1 105 ? 1.896 -40.469 -29.969 1 98.56 105 VAL A O 1
ATOM 772 N N . ALA A 1 106 ? 2.711 -38.375 -30.125 1 98.19 106 ALA A N 1
ATOM 773 C CA . ALA A 1 106 ? 2.881 -38.438 -31.578 1 98.19 106 ALA A CA 1
ATOM 774 C C . ALA A 1 106 ? 3.832 -39.594 -31.953 1 98.19 106 ALA A C 1
ATOM 776 O O . ALA A 1 106 ? 3.691 -40.188 -33.031 1 98.19 106 ALA A O 1
ATOM 777 N N . ALA A 1 107 ? 4.742 -39.906 -31.109 1 97.12 107 ALA A N 1
ATOM 778 C CA . ALA A 1 107 ? 5.809 -40.844 -31.422 1 97.12 107 ALA A CA 1
ATOM 779 C C . ALA A 1 107 ? 5.375 -42.281 -31.094 1 97.12 107 ALA A C 1
ATOM 781 O O . ALA A 1 107 ? 6.098 -43.25 -31.406 1 97.12 107 ALA A O 1
ATOM 782 N N . LEU A 1 108 ? 4.207 -42.5 -30.516 1 97.12 108 LEU A N 1
ATOM 783 C CA . LEU A 1 108 ? 3.781 -43.812 -30.078 1 97.12 108 LEU A CA 1
ATOM 784 C C . LEU A 1 108 ? 3.426 -44.688 -31.266 1 97.12 108 LEU A C 1
ATOM 786 O O . LEU A 1 108 ? 2.781 -44.25 -32.219 1 97.12 108 LEU A O 1
ATOM 790 N N . PRO A 1 109 ? 3.826 -45.906 -31.234 1 94.69 109 PRO A N 1
ATOM 791 C CA . PRO A 1 109 ? 3.484 -46.844 -32.312 1 94.69 109 PRO A CA 1
ATOM 792 C C . PRO A 1 109 ? 2.041 -47.344 -32.25 1 94.69 109 PRO A C 1
ATOM 794 O O . PRO A 1 109 ? 1.409 -47.25 -31.188 1 94.69 109 PRO A O 1
ATOM 797 N N . GLU A 1 110 ? 1.565 -47.938 -33.281 1 94.31 110 GLU A N 1
ATOM 798 C CA . GLU A 1 110 ? 0.186 -48.406 -33.406 1 94.31 110 GLU A CA 1
ATOM 799 C C . GLU A 1 110 ? -0.154 -49.438 -32.344 1 94.31 110 GLU A C 1
ATOM 801 O O . GLU A 1 110 ? -1.291 -49.5 -31.875 1 94.31 110 GLU A O 1
ATOM 806 N N . THR A 1 111 ? 0.797 -50.25 -32 1 93.81 111 THR A N 1
ATOM 807 C CA . THR A 1 111 ? 0.567 -51.281 -31.016 1 93.81 111 THR A CA 1
ATOM 808 C C . THR A 1 111 ? 0.167 -50.688 -29.672 1 93.81 111 THR A C 1
ATOM 810 O O . THR A 1 111 ? -0.691 -51.219 -28.984 1 93.81 111 THR A O 1
ATOM 813 N N . VAL A 1 112 ? 0.75 -49.625 -29.359 1 95.88 112 VAL A N 1
ATOM 814 C CA . VAL A 1 112 ? 0.454 -48.906 -28.109 1 95.88 112 VAL A CA 1
ATOM 815 C C . VAL A 1 112 ? -0.909 -48.219 -28.219 1 95.88 112 VAL A C 1
ATOM 817 O O . VAL A 1 112 ? -1.702 -48.281 -27.281 1 95.88 112 VAL A O 1
ATOM 820 N N . LEU A 1 113 ? -1.217 -47.75 -29.406 1 96.31 113 LEU A N 1
ATOM 821 C CA . LEU A 1 113 ? -2.432 -46.969 -29.641 1 96.31 113 LEU A CA 1
ATOM 822 C C . LEU A 1 113 ? -3.658 -47.875 -29.641 1 96.31 113 LEU A C 1
ATOM 824 O O . LEU A 1 113 ? -4.789 -47.406 -29.5 1 96.31 113 LEU A O 1
ATOM 828 N N . ARG A 1 114 ? -3.408 -49.094 -29.75 1 95.25 114 ARG A N 1
ATOM 829 C CA . ARG A 1 114 ? -4.5 -50.062 -29.672 1 95.25 114 ARG A CA 1
ATOM 830 C C . ARG A 1 114 ? -4.84 -50.406 -28.219 1 95.25 114 ARG A C 1
ATOM 832 O O . ARG A 1 114 ? -5.953 -50.844 -27.922 1 95.25 114 ARG A O 1
ATOM 839 N N . GLY A 1 115 ? -3.877 -50.156 -27.344 1 94.88 115 GLY A N 1
ATOM 840 C CA . GLY A 1 115 ? -4.066 -50.5 -25.938 1 94.88 115 GLY A CA 1
ATOM 841 C C . GLY A 1 115 ? -4.555 -49.312 -25.109 1 94.88 115 GLY A C 1
ATOM 842 O O . GLY A 1 115 ? -5.109 -49.5 -24.031 1 94.88 115 GLY A O 1
ATOM 843 N N . ALA A 1 116 ? -4.344 -48.156 -25.656 1 96.94 116 ALA A N 1
ATOM 844 C CA . ALA A 1 116 ? -4.691 -46.969 -24.891 1 96.94 116 ALA A CA 1
ATOM 845 C C . ALA A 1 116 ? -5.121 -45.844 -25.812 1 96.94 116 ALA A C 1
ATOM 847 O O . ALA A 1 116 ? -4.773 -45.812 -26.984 1 96.94 116 ALA A O 1
ATOM 848 N N . ARG A 1 117 ? -5.902 -45.031 -25.25 1 97.31 117 ARG A N 1
ATOM 849 C CA . ARG A 1 117 ? -6.285 -43.75 -25.844 1 97.31 117 ARG A CA 1
ATOM 850 C C . ARG A 1 117 ? -5.68 -42.562 -25.094 1 97.31 117 ARG A C 1
ATOM 852 O O . ARG A 1 117 ? -5.828 -42.469 -23.859 1 97.31 117 ARG A O 1
ATOM 859 N N . PHE A 1 118 ? -5.004 -41.75 -25.828 1 98.56 118 PHE A N 1
ATOM 860 C CA . PHE A 1 118 ? -4.336 -40.594 -25.234 1 98.56 118 PHE A CA 1
ATOM 861 C C . PHE A 1 118 ? -5.02 -39.312 -25.656 1 98.56 118 PHE A C 1
ATOM 863 O O . PHE A 1 118 ? -5.219 -39.062 -26.859 1 98.56 118 PHE A O 1
ATOM 870 N N . ILE A 1 119 ? -5.441 -38.5 -24.672 1 98.81 119 ILE A N 1
ATOM 871 C CA . ILE A 1 119 ? -6.086 -37.219 -24.938 1 98.81 119 ILE A CA 1
ATOM 872 C C . ILE A 1 119 ? -5.207 -36.062 -24.422 1 98.81 119 ILE A C 1
ATOM 874 O O . ILE A 1 119 ? -5.109 -35.875 -23.219 1 98.81 119 ILE A O 1
ATOM 878 N N . CYS A 1 120 ? -4.578 -35.312 -25.344 1 98.88 120 CYS A N 1
ATOM 879 C CA . CYS A 1 120 ? -3.795 -34.125 -25 1 98.88 120 CYS A CA 1
ATOM 880 C C . CYS A 1 120 ? -4.676 -32.906 -24.984 1 98.88 120 CYS A C 1
ATOM 882 O O . CYS A 1 120 ? -5.367 -32.594 -25.953 1 98.88 120 CYS A O 1
ATOM 884 N N . ILE A 1 121 ? -4.648 -32.25 -23.828 1 98.88 121 ILE A N 1
ATOM 885 C CA . ILE A 1 121 ? -5.473 -31.047 -23.672 1 98.88 121 ILE A CA 1
ATOM 886 C C . ILE A 1 121 ? -4.59 -29.844 -23.328 1 98.88 121 ILE A C 1
ATOM 888 O O . ILE A 1 121 ? -4.09 -29.734 -22.203 1 98.88 121 ILE A O 1
ATOM 892 N N . GLY A 1 122 ? -4.332 -28.969 -24.344 1 98.75 122 GLY A N 1
ATOM 893 C CA . GLY A 1 122 ? -3.74 -27.672 -24.094 1 98.75 122 GLY A CA 1
ATOM 894 C C . GLY A 1 122 ? -4.723 -26.672 -23.5 1 98.75 122 GLY A C 1
ATOM 895 O O . GLY A 1 122 ? -5.441 -26 -24.234 1 98.75 122 GLY A O 1
ATOM 896 N N . ALA A 1 123 ? -4.664 -26.469 -22.234 1 98.62 123 ALA A N 1
ATOM 897 C CA . ALA A 1 123 ? -5.719 -25.781 -21.484 1 98.62 123 ALA A CA 1
ATOM 898 C C . ALA A 1 123 ? -5.488 -24.281 -21.469 1 98.62 123 ALA A C 1
ATOM 900 O O . ALA A 1 123 ? -4.348 -23.812 -21.375 1 98.62 123 ALA A O 1
ATOM 901 N N . THR A 1 124 ? -6.57 -23.531 -21.5 1 97.88 124 THR A N 1
ATOM 902 C CA . THR A 1 124 ? -6.539 -22.078 -21.422 1 97.88 124 THR A CA 1
ATOM 903 C C . THR A 1 124 ? -6.645 -21.594 -19.984 1 97.88 124 THR A C 1
ATOM 905 O O . THR A 1 124 ? -7.191 -22.312 -19.125 1 97.88 124 THR A O 1
ATOM 908 N N . GLU A 1 125 ? -6.094 -20.531 -19.672 1 94.88 125 GLU A N 1
ATOM 909 C CA . GLU A 1 125 ? -6.328 -19.688 -18.5 1 94.88 125 GLU A CA 1
ATOM 910 C C . GLU A 1 125 ? -5.973 -20.438 -17.203 1 94.88 125 GLU A C 1
ATOM 912 O O . GLU A 1 125 ? -6.758 -20.438 -16.25 1 94.88 125 GLU A O 1
ATOM 917 N N . GLU A 1 126 ? -4.816 -21.078 -17.203 1 90.31 126 GLU A N 1
ATOM 918 C CA . GLU A 1 126 ? -4.305 -21.688 -15.984 1 90.31 126 GLU A CA 1
ATOM 919 C C . GLU A 1 126 ? -3.639 -20.641 -15.086 1 90.31 126 GLU A C 1
ATOM 921 O O . GLU A 1 126 ? -3.684 -20.75 -13.859 1 90.31 126 GLU A O 1
ATOM 926 N N . GLU A 1 127 ? -3.15 -19.641 -15.656 1 86.81 127 GLU A N 1
ATOM 927 C CA . GLU A 1 127 ? -2.352 -18.656 -14.945 1 86.81 127 GLU A CA 1
ATOM 928 C C . GLU A 1 127 ? -3.24 -17.625 -14.25 1 86.81 127 GLU A C 1
ATOM 930 O O . GLU A 1 127 ? -2.742 -16.688 -13.633 1 86.81 127 GLU A O 1
ATOM 935 N N . VAL A 1 128 ? -4.5 -17.766 -14.406 1 85.56 128 VAL A N 1
ATOM 936 C CA . VAL A 1 128 ? -5.469 -16.906 -13.734 1 85.56 128 VAL A CA 1
ATOM 937 C C . VAL A 1 128 ? -6.488 -17.75 -12.984 1 85.56 128 VAL A C 1
ATOM 939 O O . VAL A 1 128 ? -6.625 -18.953 -13.258 1 85.56 128 VAL A O 1
ATOM 942 N N . PRO A 1 129 ? -7.184 -17.25 -12.109 1 80.69 129 PRO A N 1
ATOM 943 C CA . PRO A 1 129 ? -8.023 -18.031 -11.195 1 80.69 129 PRO A CA 1
ATOM 944 C C . PRO A 1 129 ? -9.133 -18.797 -11.922 1 80.69 129 PRO A C 1
ATOM 946 O O . PRO A 1 129 ? -9.688 -19.75 -11.375 1 80.69 129 PRO A O 1
ATOM 949 N N . SER A 1 130 ? -9.422 -18.5 -13.062 1 86.62 130 SER A N 1
ATOM 950 C CA . SER A 1 130 ? -10.562 -19.094 -13.734 1 86.62 130 SER A CA 1
ATOM 951 C C . SER A 1 130 ? -10.297 -20.562 -14.07 1 86.62 130 SER A C 1
ATOM 953 O O . SER A 1 130 ? -11.211 -21.391 -14.023 1 86.62 130 SER A O 1
ATOM 955 N N . SER A 1 131 ? -9.031 -20.859 -14.414 1 93.88 131 SER A N 1
ATOM 956 C CA . SER A 1 131 ? -8.695 -22.203 -14.891 1 93.88 131 SER A CA 1
ATOM 957 C C . SER A 1 131 ? -9.734 -22.719 -15.875 1 93.88 131 SER A C 1
ATOM 959 O O . SER A 1 131 ? -10.188 -23.859 -15.773 1 93.88 131 SER A O 1
ATOM 961 N N . ARG A 1 132 ? -10.133 -21.891 -16.797 1 94.44 132 ARG A N 1
ATOM 962 C CA . ARG A 1 132 ? -11.25 -22.141 -17.703 1 94.44 132 ARG A CA 1
ATOM 963 C C . ARG A 1 132 ? -11.055 -23.453 -18.469 1 94.44 132 ARG A C 1
ATOM 965 O O . ARG A 1 132 ? -11.969 -24.281 -18.531 1 94.44 132 ARG A O 1
ATOM 972 N N . GLY A 1 133 ? -9.891 -23.688 -18.984 1 97.56 133 GLY A N 1
ATOM 973 C CA . GLY A 1 133 ? -9.625 -24.859 -19.797 1 97.56 133 GLY A CA 1
ATOM 974 C C . GLY A 1 133 ? -9.758 -26.156 -19.031 1 97.56 133 GLY A C 1
ATOM 975 O O . GLY A 1 133 ? -10.461 -27.078 -19.453 1 97.56 133 GLY A O 1
ATOM 976 N N . ALA A 1 134 ? -9.117 -26.219 -17.891 1 97.56 134 ALA A N 1
ATOM 977 C CA . ALA A 1 134 ? -9.148 -27.422 -17.062 1 97.56 134 ALA A CA 1
ATOM 978 C C . ALA A 1 134 ? -10.562 -27.703 -16.562 1 97.56 134 ALA A C 1
ATOM 980 O O . ALA A 1 134 ? -11 -28.859 -16.531 1 97.56 134 ALA A O 1
ATOM 981 N N . ARG A 1 135 ? -11.234 -26.688 -16.141 1 96.44 135 ARG A N 1
ATOM 982 C CA . ARG A 1 135 ? -12.594 -26.859 -15.625 1 96.44 135 ARG A CA 1
ATOM 983 C C . ARG A 1 135 ? -13.531 -27.359 -16.719 1 96.44 135 ARG A C 1
ATOM 985 O O . ARG A 1 135 ? -14.453 -28.125 -16.438 1 96.44 135 ARG A O 1
ATOM 992 N N . PHE A 1 136 ? -13.32 -26.922 -17.906 1 97.25 136 PHE A N 1
ATOM 993 C CA . PHE A 1 136 ? -14.117 -27.406 -19.016 1 97.25 136 PHE A CA 1
ATOM 994 C C . PHE A 1 136 ? -13.828 -28.875 -19.281 1 97.25 136 PHE A C 1
ATOM 996 O O . PHE A 1 136 ? -14.75 -29.672 -19.453 1 97.25 136 PHE A O 1
ATOM 1003 N N . ALA A 1 137 ? -12.586 -29.234 -19.312 1 97.06 137 ALA A N 1
ATOM 1004 C CA . ALA A 1 137 ? -12.148 -30.609 -19.609 1 97.06 137 ALA A CA 1
ATOM 1005 C C . ALA A 1 137 ? -12.695 -31.594 -18.578 1 97.06 137 ALA A C 1
ATOM 1007 O O . ALA A 1 137 ? -13.062 -32.719 -18.922 1 97.06 137 ALA A O 1
ATOM 1008 N N . LEU A 1 138 ? -12.672 -31.141 -17.297 1 95.69 138 LEU A N 1
ATOM 1009 C CA . LEU A 1 138 ? -13.039 -32.094 -16.234 1 95.69 138 LEU A CA 1
ATOM 1010 C C . LEU A 1 138 ? -14.5 -32.5 -16.375 1 95.69 138 LEU A C 1
ATOM 1012 O O . LEU A 1 138 ? -14.883 -33.562 -15.883 1 95.69 138 LEU A O 1
ATOM 1016 N N . GLN A 1 139 ? -15.305 -31.75 -17.109 1 95.38 139 GLN A N 1
ATOM 1017 C CA . GLN A 1 139 ? -16.703 -32.094 -17.328 1 95.38 139 GLN A CA 1
ATOM 1018 C C . GLN A 1 139 ? -16.875 -32.969 -18.547 1 95.38 139 GLN A C 1
ATOM 1020 O O . GLN A 1 139 ? -17.953 -33.562 -18.766 1 95.38 139 GLN A O 1
ATOM 1025 N N . ARG A 1 140 ? -15.867 -33.156 -19.312 1 96.19 140 ARG A N 1
ATOM 1026 C CA . ARG A 1 140 ? -16.016 -33.781 -20.625 1 96.19 140 ARG A CA 1
ATOM 1027 C C . ARG A 1 140 ? -15.359 -35.156 -20.656 1 96.19 140 ARG A C 1
ATOM 1029 O O . ARG A 1 140 ? -15.75 -36 -21.453 1 96.19 140 ARG A O 1
ATOM 1036 N N . TYR A 1 141 ? -14.383 -35.344 -19.812 1 97.06 141 TYR A N 1
ATOM 1037 C CA . TYR A 1 141 ? -13.609 -36.562 -19.906 1 97.06 141 TYR A CA 1
ATOM 1038 C C . TYR A 1 141 ? -13.641 -37.312 -18.578 1 97.06 141 TYR A C 1
ATOM 1040 O O . TYR A 1 141 ? -13.969 -36.75 -17.531 1 97.06 141 TYR A O 1
ATOM 1048 N N . GLN A 1 142 ?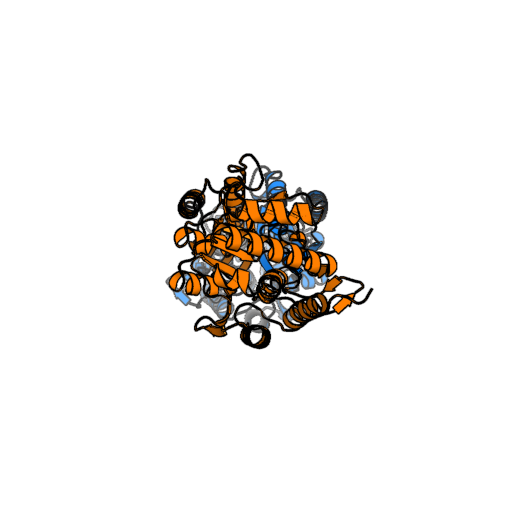 -13.422 -38.594 -18.609 1 96.44 142 GLN A N 1
ATOM 1049 C CA . GLN A 1 142 ? -13.266 -39.5 -17.469 1 96.44 142 GLN A CA 1
ATOM 1050 C C . GLN A 1 142 ? -12.023 -40.375 -17.625 1 96.44 142 GLN A C 1
ATOM 1052 O O . GLN A 1 142 ? -12.117 -41.531 -18 1 96.44 142 GLN A O 1
ATOM 1057 N N . PRO A 1 143 ? -10.898 -39.844 -17.281 1 98 143 PRO A N 1
ATOM 1058 C CA . PRO A 1 143 ? -9.641 -40.562 -17.516 1 98 143 PRO A CA 1
ATOM 1059 C C . PRO A 1 143 ? -9.375 -41.656 -16.484 1 98 143 PRO A C 1
ATOM 1061 O O . PRO A 1 143 ? -9.945 -41.625 -15.391 1 98 143 PRO A O 1
ATOM 1064 N N . ASP A 1 144 ? -8.555 -42.656 -16.859 1 97.62 144 ASP A N 1
ATOM 1065 C CA . ASP A 1 144 ? -8.016 -43.625 -15.93 1 97.62 144 ASP A CA 1
ATOM 1066 C C . ASP A 1 144 ? -6.723 -43.125 -15.289 1 97.62 144 ASP A C 1
ATOM 1068 O O . ASP A 1 144 ? -6.375 -43.531 -14.172 1 97.62 144 ASP A O 1
ATOM 1072 N N . LEU A 1 145 ? -5.973 -42.344 -16 1 98.12 145 LEU A N 1
ATOM 1073 C CA . LEU A 1 145 ? -4.703 -41.75 -15.594 1 98.12 145 LEU A CA 1
ATOM 1074 C C . LEU A 1 145 ? -4.594 -40.312 -16.062 1 98.12 145 LEU A C 1
ATOM 1076 O O . LEU A 1 145 ? -5.109 -39.969 -17.141 1 98.12 145 LEU A O 1
ATOM 1080 N N . VAL A 1 146 ? -3.959 -39.5 -15.25 1 98.56 146 VAL A N 1
ATOM 1081 C CA . VAL A 1 146 ? -3.842 -38.094 -15.609 1 98.56 146 VAL A CA 1
ATOM 1082 C C . VAL A 1 146 ? -2.391 -37.656 -15.477 1 98.56 146 VAL A C 1
ATOM 1084 O O . VAL A 1 146 ? -1.742 -37.906 -14.461 1 98.56 146 VAL A O 1
ATOM 1087 N N . LEU A 1 147 ? -1.849 -37.062 -16.484 1 98.75 147 LEU A N 1
ATOM 1088 C CA . LEU A 1 147 ? -0.594 -36.312 -16.453 1 98.75 147 LEU A CA 1
ATOM 1089 C C . LEU A 1 147 ? -0.849 -34.812 -16.531 1 98.75 147 LEU A C 1
ATOM 1091 O O . LEU A 1 147 ? -1.554 -34.344 -17.422 1 98.75 147 LEU A O 1
ATOM 1095 N N . ILE A 1 148 ? -0.305 -34.094 -15.562 1 98.75 148 ILE A N 1
ATOM 1096 C CA . ILE A 1 148 ? -0.387 -32.656 -15.562 1 98.75 148 ILE A CA 1
ATOM 1097 C C . ILE A 1 148 ? 0.917 -32.062 -16.094 1 98.75 148 ILE A C 1
ATOM 1099 O O . ILE A 1 148 ? 2.004 -32.438 -15.648 1 98.75 148 ILE A O 1
ATOM 1103 N N . GLY A 1 149 ? 0.787 -31.172 -17.062 1 98.5 149 GLY A N 1
ATOM 1104 C CA . GLY A 1 149 ? 1.974 -30.562 -17.641 1 98.5 149 GLY A CA 1
ATOM 1105 C C . GLY A 1 149 ? 2.484 -29.391 -16.828 1 98.5 149 GLY A C 1
ATOM 1106 O O . GLY A 1 149 ? 1.896 -28.297 -16.859 1 98.5 149 GLY A O 1
ATOM 1107 N N . GLU A 1 150 ? 3.533 -29.531 -16.141 1 97.75 150 GLU A N 1
ATOM 1108 C CA . GLU A 1 150 ? 4.25 -28.516 -15.375 1 97.75 150 GLU A CA 1
ATOM 1109 C C . GLU A 1 150 ? 5.75 -28.781 -15.367 1 97.75 150 GLU A C 1
ATOM 1111 O O . GLU A 1 150 ? 6.184 -29.938 -15.406 1 97.75 150 GLU A O 1
ATOM 1116 N N . PRO A 1 151 ? 6.496 -27.719 -15.266 1 97.06 151 PRO A N 1
ATOM 1117 C CA . PRO A 1 151 ? 7.945 -27.953 -15.234 1 97.06 151 PRO A CA 1
ATOM 1118 C C . PRO A 1 151 ? 8.414 -28.594 -13.93 1 97.06 151 PRO A C 1
ATOM 1120 O O . PRO A 1 151 ? 8.242 -28.016 -12.852 1 97.06 151 PRO A O 1
ATOM 1123 N N . SER A 1 152 ? 8.953 -29.75 -14.016 1 95.75 152 SER A N 1
ATOM 1124 C CA . SER A 1 152 ? 9.484 -30.5 -12.875 1 95.75 152 SER A CA 1
ATOM 1125 C C . SER A 1 152 ? 10.914 -30.969 -13.141 1 95.75 152 SER A C 1
ATOM 1127 O O . SER A 1 152 ? 11.547 -31.562 -12.273 1 95.75 152 SER A O 1
ATOM 1129 N N . GLY A 1 153 ? 11.484 -30.641 -14.281 1 97 153 GLY A N 1
ATOM 1130 C CA . GLY A 1 153 ? 12.688 -31.312 -14.734 1 97 153 GLY A CA 1
ATOM 1131 C C . GLY A 1 153 ? 12.422 -32.688 -15.336 1 97 153 GLY A C 1
ATOM 1132 O O . GLY A 1 153 ? 11.477 -33.375 -14.938 1 97 153 GLY A O 1
ATOM 1133 N N . TRP A 1 154 ? 13.305 -33.156 -16.188 1 97.56 154 TRP A N 1
ATOM 1134 C CA . TRP A 1 154 ? 13.031 -34.375 -16.953 1 97.56 154 TRP A CA 1
ATOM 1135 C C . TRP A 1 154 ? 13.031 -35.594 -16.062 1 97.56 154 TRP A C 1
ATOM 1137 O O . TRP A 1 154 ? 12.484 -36.625 -16.438 1 97.56 154 TRP A O 1
ATOM 1147 N N . ALA A 1 155 ? 13.609 -35.5 -14.867 1 98.25 155 ALA A N 1
ATOM 1148 C CA . ALA A 1 155 ? 13.664 -36.656 -13.961 1 98.25 155 ALA A CA 1
ATOM 1149 C C . ALA A 1 155 ? 12.812 -36.406 -12.719 1 98.25 155 ALA A C 1
ATOM 1151 O O . ALA A 1 155 ? 12.898 -37.156 -11.742 1 98.25 155 ALA A O 1
ATOM 1152 N N . GLY A 1 156 ? 12.062 -35.312 -12.75 1 98.12 156 GLY A N 1
ATOM 1153 C CA . GLY A 1 156 ? 11.25 -34.969 -11.602 1 98.12 156 GLY A CA 1
ATOM 1154 C C . GLY A 1 156 ? 9.789 -35.344 -11.758 1 98.12 156 GLY A C 1
ATOM 1155 O O . GLY A 1 156 ? 9.219 -35.219 -12.844 1 98.12 156 GLY A O 1
ATOM 1156 N N . LEU A 1 157 ? 9.203 -35.906 -10.711 1 98.5 157 LEU A N 1
ATOM 1157 C CA . LEU A 1 157 ? 7.789 -36.25 -10.633 1 98.5 157 LEU A CA 1
ATOM 1158 C C . LEU A 1 157 ? 7.09 -35.5 -9.516 1 98.5 157 LEU A C 1
ATOM 1160 O O . LEU A 1 157 ? 7.387 -35.719 -8.336 1 98.5 157 LEU A O 1
ATOM 1164 N N . THR A 1 158 ? 6.207 -34.656 -9.898 1 98.19 158 THR A N 1
ATOM 1165 C CA . THR A 1 158 ? 5.523 -33.844 -8.883 1 98.19 158 THR A CA 1
ATOM 1166 C C . THR A 1 158 ? 4.211 -34.5 -8.477 1 98.19 158 THR A C 1
ATOM 1168 O O . THR A 1 158 ? 3.365 -34.812 -9.32 1 98.19 158 THR A O 1
ATOM 1171 N N . LEU A 1 159 ? 4.051 -34.625 -7.164 1 97.75 159 LEU A N 1
ATOM 1172 C CA . LEU A 1 159 ? 2.945 -35.406 -6.637 1 97.75 159 LEU A CA 1
ATOM 1173 C C . LEU A 1 159 ? 1.858 -34.531 -6.055 1 97.75 159 LEU A C 1
ATOM 1175 O O . LEU A 1 159 ? 0.738 -34.969 -5.809 1 97.75 159 LEU A O 1
ATOM 1179 N N . GLY A 1 160 ? 2.318 -33.281 -5.848 1 97 160 GLY A N 1
ATOM 1180 C CA . GLY A 1 160 ? 1.337 -32.469 -5.152 1 97 160 GLY A CA 1
ATOM 1181 C C . GLY A 1 160 ? 1.61 -30.984 -5.273 1 97 160 GLY A C 1
ATOM 1182 O O . GLY A 1 160 ? 2.721 -30.578 -5.625 1 97 160 GLY A O 1
ATOM 1183 N N . TYR A 1 161 ? 0.577 -30.234 -5.023 1 97.38 161 TYR A N 1
ATOM 1184 C CA . TYR A 1 161 ? 0.572 -28.781 -5.031 1 97.38 161 TYR A CA 1
ATOM 1185 C C . TYR A 1 161 ? -0.193 -28.234 -3.834 1 97.38 161 TYR A C 1
ATOM 1187 O O . TYR A 1 161 ? -1.179 -28.828 -3.393 1 97.38 161 TYR A O 1
ATOM 1195 N N . LYS A 1 162 ? 0.279 -27.109 -3.334 1 96.62 162 LYS A N 1
ATOM 1196 C CA . LYS A 1 162 ? -0.434 -26.438 -2.252 1 96.62 162 LYS A CA 1
ATOM 1197 C C . LYS A 1 162 ? -1.757 -25.859 -2.742 1 96.62 162 LYS A C 1
ATOM 1199 O O . LYS A 1 162 ? -2.006 -25.797 -3.949 1 96.62 162 LYS A O 1
ATOM 1204 N N . GLY A 1 163 ? -2.604 -25.562 -1.693 1 96.25 163 GLY A N 1
ATOM 1205 C CA . GLY A 1 163 ? -3.809 -24.812 -1.99 1 96.25 163 GLY A CA 1
ATOM 1206 C C . GLY A 1 163 ? -3.566 -23.312 -2.08 1 96.25 163 GLY A C 1
ATOM 1207 O O . GLY A 1 163 ? -2.424 -22.859 -1.99 1 96.25 163 GLY A O 1
ATOM 1208 N N . ARG A 1 164 ? -4.684 -22.594 -2.299 1 95.75 164 ARG A N 1
ATOM 1209 C CA . ARG A 1 164 ? -4.57 -21.156 -2.504 1 95.75 164 ARG A CA 1
ATOM 1210 C C . ARG A 1 164 ? -5.809 -20.422 -1.992 1 95.75 164 ARG A C 1
ATOM 1212 O O . ARG A 1 164 ? -6.918 -20.969 -2.037 1 95.75 164 ARG A O 1
ATOM 1219 N N . LEU A 1 165 ? -5.605 -19.328 -1.487 1 96.31 165 LEU A N 1
ATOM 1220 C CA . LEU A 1 165 ? -6.645 -18.359 -1.172 1 96.31 165 LEU A CA 1
ATOM 1221 C C . LEU A 1 165 ? -6.145 -16.922 -1.394 1 96.31 165 LEU A C 1
ATOM 1223 O O . LEU A 1 165 ? -5.012 -16.594 -1.026 1 96.31 165 LEU A O 1
ATOM 1227 N N . VAL A 1 166 ? -6.996 -16.141 -2.012 1 96.12 166 VAL A N 1
ATOM 1228 C CA . VAL A 1 166 ? -6.668 -14.734 -2.215 1 96.12 166 VAL A CA 1
ATOM 1229 C C . VAL A 1 166 ? -7.633 -13.859 -1.419 1 96.12 166 VAL A C 1
ATOM 1231 O O . VAL A 1 166 ? -8.852 -14.008 -1.531 1 96.12 166 VAL A O 1
ATOM 1234 N N . ALA A 1 167 ? -7.129 -13.008 -0.627 1 97.81 167 ALA A N 1
ATOM 1235 C CA . ALA A 1 167 ? -7.938 -12.07 0.15 1 97.81 167 ALA A CA 1
ATOM 1236 C C . ALA A 1 167 ? -7.793 -10.648 -0.38 1 97.81 167 ALA A C 1
ATOM 1238 O O . ALA A 1 167 ? -6.68 -10.133 -0.497 1 97.81 167 ALA A O 1
ATOM 1239 N N . GLN A 1 168 ? -8.867 -10.07 -0.75 1 97.88 168 GLN A N 1
ATOM 1240 C CA . GLN A 1 168 ? -8.914 -8.641 -1.032 1 97.88 168 GLN A CA 1
ATOM 1241 C C . GLN A 1 168 ? -9.312 -7.852 0.21 1 97.88 168 GLN A C 1
ATOM 1243 O O . GLN A 1 168 ? -10.367 -8.109 0.804 1 97.88 168 GLN A O 1
ATOM 1248 N N . VAL A 1 169 ? -8.5 -6.934 0.579 1 98.31 169 VAL A N 1
ATOM 1249 C CA . VAL A 1 169 ? -8.719 -6.168 1.801 1 98.31 169 VAL A CA 1
ATOM 1250 C C . VAL A 1 169 ? -8.867 -4.684 1.461 1 98.31 169 VAL A C 1
ATOM 1252 O O . VAL A 1 169 ? -8.047 -4.121 0.734 1 98.31 169 VAL A O 1
ATOM 1255 N N . ARG A 1 170 ? -9.93 -4.102 1.992 1 97.88 170 ARG A N 1
ATOM 1256 C CA . ARG A 1 170 ? -10.211 -2.695 1.722 1 97.88 170 ARG A CA 1
ATOM 1257 C C . ARG A 1 170 ? -10.484 -1.933 3.014 1 97.88 170 ARG A C 1
ATOM 1259 O O . ARG A 1 170 ? -11.148 -2.443 3.914 1 97.88 170 ARG A O 1
ATOM 1266 N N . VAL A 1 171 ? -9.945 -0.735 3.154 1 97.5 171 VAL A N 1
ATOM 1267 C CA . VAL A 1 171 ? -10.195 0.17 4.273 1 97.5 171 VAL A CA 1
ATOM 1268 C C . VAL A 1 171 ? -10.688 1.516 3.748 1 97.5 171 VAL A C 1
ATOM 1270 O O . VAL A 1 171 ? -10.086 2.102 2.85 1 97.5 171 VAL A O 1
ATOM 1273 N N . ARG A 1 172 ? -11.781 2.016 4.246 1 94.62 172 ARG A N 1
ATOM 1274 C CA . ARG A 1 172 ? -12.289 3.352 3.969 1 94.62 172 ARG A CA 1
ATOM 1275 C C . ARG A 1 172 ? -12.438 4.16 5.254 1 94.62 172 ARG A C 1
ATOM 1277 O O . ARG A 1 172 ? -12.984 3.67 6.242 1 94.62 172 ARG A O 1
ATOM 1284 N N . LYS A 1 173 ? -11.875 5.367 5.238 1 91.12 173 LYS A N 1
ATOM 1285 C CA . LYS A 1 173 ? -11.938 6.238 6.406 1 91.12 173 LYS A CA 1
ATOM 1286 C C . LYS A 1 173 ? -12.07 7.699 5.996 1 91.12 173 LYS A C 1
ATOM 1288 O O . LYS A 1 173 ? -11.734 8.07 4.871 1 91.12 173 LYS A O 1
ATOM 1293 N N . ASP A 1 174 ? -12.625 8.477 6.926 1 86.31 174 ASP A N 1
ATOM 1294 C CA . ASP A 1 174 ? -12.625 9.922 6.727 1 86.31 174 ASP A CA 1
ATOM 1295 C C . ASP A 1 174 ? -11.203 10.484 6.812 1 86.31 174 ASP A C 1
ATOM 1297 O O . ASP A 1 174 ? -10.367 9.953 7.547 1 86.31 174 ASP A O 1
ATOM 1301 N N . ASN A 1 175 ? -11.023 11.508 6.02 1 82.81 175 ASN A N 1
ATOM 1302 C CA . ASN A 1 175 ? -9.734 12.18 6.117 1 82.81 175 ASN A CA 1
ATOM 1303 C C . ASN A 1 175 ? -9.547 12.836 7.484 1 82.81 175 ASN A C 1
ATOM 1305 O O . ASN A 1 175 ? -10.516 13.094 8.195 1 82.81 175 ASN A O 1
ATOM 1309 N N . PHE A 1 176 ? -8.328 12.961 7.859 1 75.31 176 PHE A N 1
ATOM 1310 C CA . PHE A 1 176 ? -7.965 13.617 9.109 1 75.31 176 PHE A CA 1
ATOM 1311 C C . PHE A 1 176 ? -6.586 14.266 8.992 1 75.31 176 PHE A C 1
ATOM 1313 O O . PHE A 1 176 ? -5.844 13.992 8.047 1 75.31 176 PHE A O 1
ATOM 1320 N N . HIS A 1 177 ? -6.418 15.156 9.891 1 75.06 177 HIS A N 1
ATOM 1321 C CA . HIS A 1 177 ? -5.082 15.742 9.945 1 75.06 177 HIS A CA 1
ATOM 1322 C C . HIS A 1 177 ? -4.059 14.719 10.438 1 75.06 177 HIS A C 1
ATOM 1324 O O . HIS A 1 177 ? -4.207 14.164 11.531 1 75.06 177 HIS A O 1
ATOM 1330 N N . THR A 1 178 ? -2.992 14.484 9.719 1 73.12 178 THR A N 1
ATOM 1331 C CA . THR A 1 178 ? -2.027 13.422 9.992 1 73.12 178 THR A CA 1
ATOM 1332 C C . THR A 1 178 ? -1.328 13.664 11.328 1 73.12 178 THR A C 1
ATOM 1334 O O . THR A 1 178 ? -0.719 12.75 11.891 1 73.12 178 THR A O 1
ATOM 1337 N N . ALA A 1 179 ? -1.405 14.875 11.875 1 73.62 179 ALA A N 1
ATOM 1338 C CA . ALA A 1 179 ? -0.833 15.156 13.188 1 73.62 179 ALA A CA 1
ATOM 1339 C C . ALA A 1 179 ? -1.817 14.812 14.305 1 73.62 179 ALA A C 1
ATOM 1341 O O . ALA A 1 179 ? -1.458 14.828 15.484 1 73.62 179 ALA A O 1
ATOM 1342 N N . GLY A 1 180 ? -3.035 14.516 13.906 1 73 180 GLY A N 1
ATOM 1343 C CA . GLY A 1 180 ? -4.055 14.195 14.891 1 73 180 GLY A CA 1
ATOM 1344 C C . GLY A 1 180 ? -3.957 12.766 15.398 1 73 180 GLY A C 1
ATOM 1345 O O . GLY A 1 180 ? -3 12.055 15.086 1 73 180 GLY A O 1
ATOM 1346 N N . GLU A 1 181 ? -4.965 12.539 16.281 1 75.81 181 GLU A N 1
ATOM 1347 C CA . GLU A 1 181 ? -5.062 11.195 16.844 1 75.81 181 GLU A CA 1
ATOM 1348 C C . GLU A 1 181 ? -5.73 10.227 15.875 1 75.81 181 GLU A C 1
ATOM 1350 O O . GLU A 1 181 ? -6.59 10.633 15.086 1 75.81 181 GLU A O 1
ATOM 1355 N N . GLY A 1 182 ? -5.027 9.133 15.609 1 79.81 182 GLY A N 1
ATOM 1356 C CA . GLY A 1 182 ? -5.676 8.125 14.781 1 79.81 182 GLY A CA 1
ATOM 1357 C C . GLY A 1 182 ? -4.727 7.465 13.805 1 79.81 182 GLY A C 1
ATOM 1358 O O . GLY A 1 182 ? -3.512 7.652 13.883 1 79.81 182 GLY A O 1
ATOM 1359 N N . THR A 1 183 ? -5.383 6.656 12.977 1 90.06 183 THR A N 1
ATOM 1360 C CA . THR A 1 183 ? -4.625 5.938 11.961 1 90.06 183 THR A CA 1
ATOM 1361 C C . THR A 1 183 ? -5.156 6.254 10.562 1 90.06 183 THR A C 1
ATOM 1363 O O . THR A 1 183 ? -6.324 6.605 10.406 1 90.06 183 THR A O 1
ATOM 1366 N N . SER A 1 184 ? -4.27 6.277 9.617 1 93.5 184 SER A N 1
ATOM 1367 C CA . SER A 1 184 ? -4.699 6.391 8.227 1 93.5 184 SER A CA 1
ATOM 1368 C C . SER A 1 184 ? -5.27 5.07 7.715 1 93.5 184 SER A C 1
ATOM 1370 O O . SER A 1 184 ? -5.117 4.031 8.359 1 93.5 184 SER A O 1
ATOM 1372 N N . ALA A 1 185 ? -6.035 5.176 6.551 1 95.5 185 ALA A N 1
ATOM 1373 C CA . ALA A 1 185 ? -6.48 3.949 5.895 1 95.5 185 ALA A CA 1
ATOM 1374 C C . ALA A 1 185 ? -5.297 3.041 5.57 1 95.5 185 ALA A C 1
ATOM 1376 O O . ALA A 1 185 ? -5.379 1.821 5.73 1 95.5 185 ALA A O 1
ATOM 1377 N N . ALA A 1 186 ? -4.168 3.609 5.148 1 96.69 186 ALA A N 1
ATOM 1378 C CA . ALA A 1 186 ? -2.955 2.863 4.828 1 96.69 186 ALA A CA 1
ATOM 1379 C C . ALA A 1 186 ? -2.396 2.17 6.07 1 96.69 186 ALA A C 1
ATOM 1381 O O . ALA A 1 186 ? -1.92 1.034 5.992 1 96.69 186 ALA A O 1
ATOM 1382 N N . ASP A 1 187 ? -2.455 2.838 7.207 1 96.69 187 ASP A N 1
ATOM 1383 C CA . ASP A 1 187 ? -2.006 2.246 8.461 1 96.69 187 ASP A CA 1
ATOM 1384 C C . ASP A 1 187 ? -2.795 0.978 8.781 1 96.69 187 ASP A C 1
ATOM 1386 O O . ASP A 1 187 ? -2.213 -0.047 9.148 1 96.69 187 ASP A O 1
ATOM 1390 N N . ASP A 1 188 ? -4.082 1.125 8.656 1 97.19 188 ASP A N 1
ATOM 1391 C CA . ASP A 1 188 ? -4.957 0.006 8.992 1 97.19 188 ASP A CA 1
ATOM 1392 C C . ASP A 1 188 ? -4.754 -1.161 8.031 1 97.19 188 ASP A C 1
ATOM 1394 O O . ASP A 1 188 ? -4.766 -2.322 8.438 1 97.19 188 ASP A O 1
ATOM 1398 N N . LEU A 1 189 ? -4.594 -0.865 6.754 1 97.88 189 LEU A N 1
ATOM 1399 C CA . LEU A 1 189 ? -4.309 -1.9 5.766 1 97.88 189 LEU A CA 1
ATOM 1400 C C . LEU A 1 189 ? -2.996 -2.611 6.086 1 97.88 189 LEU A C 1
ATOM 1402 O O . LEU A 1 189 ? -2.924 -3.84 6.035 1 97.88 189 LEU A O 1
ATOM 1406 N N . ALA A 1 190 ? -1.931 -1.846 6.387 1 97.5 190 ALA A N 1
ATOM 1407 C CA . ALA A 1 190 ? -0.637 -2.422 6.742 1 97.5 190 ALA A CA 1
ATOM 1408 C C . ALA A 1 190 ? -0.75 -3.297 7.988 1 97.5 190 ALA A C 1
ATOM 1410 O O . ALA A 1 190 ? -0.148 -4.371 8.055 1 97.5 190 ALA A O 1
ATOM 1411 N N . GLU A 1 191 ? -1.496 -2.818 8.969 1 97.44 191 GLU A N 1
ATOM 1412 C CA . GLU A 1 191 ? -1.72 -3.607 10.18 1 97.44 191 GLU A CA 1
ATOM 1413 C C . GLU A 1 191 ? -2.402 -4.934 9.852 1 97.44 191 GLU A C 1
ATOM 1415 O O . GLU A 1 191 ? -2.047 -5.973 10.414 1 97.44 191 GLU A O 1
ATOM 1420 N N . ALA A 1 192 ? -3.428 -4.867 9 1 98.12 192 ALA A N 1
ATOM 1421 C CA . ALA A 1 192 ? -4.098 -6.094 8.562 1 98.12 192 ALA A CA 1
ATOM 1422 C C . ALA A 1 192 ? -3.098 -7.086 7.98 1 98.12 192 ALA A C 1
ATOM 1424 O O . ALA A 1 192 ? -3.123 -8.273 8.32 1 98.12 192 ALA A O 1
ATOM 1425 N N . TRP A 1 193 ? -2.207 -6.637 7.109 1 98.12 193 TRP A N 1
ATOM 1426 C CA . TRP A 1 193 ? -1.198 -7.496 6.504 1 98.12 193 TRP A CA 1
ATOM 1427 C C . TRP A 1 193 ? -0.288 -8.102 7.566 1 98.12 193 TRP A C 1
ATOM 1429 O O . TRP A 1 193 ? 0.02 -9.297 7.52 1 98.12 193 TRP A O 1
ATOM 1439 N N . PHE A 1 194 ? 0.134 -7.273 8.531 1 97.19 194 PHE A N 1
ATOM 1440 C CA . PHE A 1 194 ? 1.029 -7.758 9.578 1 97.19 194 PHE A CA 1
ATOM 1441 C C . PHE A 1 194 ? 0.374 -8.883 10.375 1 97.19 194 PHE A C 1
ATOM 1443 O O . PHE A 1 194 ? 1.024 -9.867 10.719 1 97.19 194 PHE A O 1
ATOM 1450 N N . ARG A 1 195 ? -0.877 -8.773 10.602 1 97.5 195 ARG A N 1
ATOM 1451 C CA . ARG A 1 195 ? -1.599 -9.797 11.359 1 97.5 195 ARG A CA 1
ATOM 1452 C C . ARG A 1 195 ? -1.729 -11.078 10.555 1 97.5 195 ARG A C 1
ATOM 1454 O O . ARG A 1 195 ? -1.593 -12.18 11.102 1 97.5 195 ARG A O 1
ATOM 1461 N N . VAL A 1 196 ? -2.002 -10.945 9.289 1 97.88 196 VAL A N 1
ATOM 1462 C CA . VAL A 1 196 ? -2.115 -12.109 8.414 1 97.88 196 VAL A CA 1
ATOM 1463 C C . VAL A 1 196 ? -0.768 -12.82 8.328 1 97.88 196 VAL A C 1
ATOM 1465 O O . VAL A 1 196 ? -0.704 -14.055 8.414 1 97.88 196 VAL A O 1
ATOM 1468 N N . ARG A 1 197 ? 0.28 -12.055 8.172 1 96 197 ARG A N 1
ATOM 1469 C CA . ARG A 1 197 ? 1.625 -12.617 8.125 1 96 197 ARG A CA 1
ATOM 1470 C C . ARG A 1 197 ? 1.957 -13.344 9.422 1 96 197 ARG A C 1
ATOM 1472 O O . ARG A 1 197 ? 2.58 -14.406 9.398 1 96 197 ARG A O 1
ATOM 1479 N N . ALA A 1 198 ? 1.595 -12.742 10.516 1 95.81 198 ALA A N 1
ATOM 1480 C CA . ALA A 1 198 ? 1.825 -13.367 11.812 1 95.81 198 ALA A CA 1
ATOM 1481 C C . ALA A 1 198 ? 1.059 -14.68 11.93 1 95.81 198 ALA A C 1
ATOM 1483 O O . ALA A 1 198 ? 1.583 -15.672 12.445 1 95.81 198 ALA A O 1
ATOM 1484 N N . TRP A 1 199 ? -0.177 -14.703 11.484 1 96.69 199 TRP A N 1
ATOM 1485 C CA . TRP A 1 199 ? -0.978 -15.922 11.484 1 96.69 199 TRP A CA 1
ATOM 1486 C C . TRP A 1 199 ? -0.321 -17.016 10.641 1 96.69 199 TRP A C 1
ATOM 1488 O O . TRP A 1 199 ? -0.222 -18.172 11.07 1 96.69 199 TRP A O 1
ATOM 1498 N N . ALA A 1 200 ? 0.099 -16.625 9.445 1 95.56 200 ALA A N 1
ATOM 1499 C CA . ALA A 1 200 ? 0.765 -17.562 8.562 1 95.56 200 ALA A CA 1
ATOM 1500 C C . ALA A 1 200 ? 1.999 -18.172 9.234 1 95.56 200 ALA A C 1
ATOM 1502 O O . ALA A 1 200 ? 2.242 -19.375 9.133 1 95.56 200 ALA A O 1
ATOM 1503 N N . ALA A 1 201 ? 2.736 -17.344 9.969 1 92.75 201 ALA A N 1
ATOM 1504 C CA . ALA A 1 201 ? 3.971 -17.766 10.625 1 92.75 201 ALA A CA 1
ATOM 1505 C C . ALA A 1 201 ? 3.688 -18.797 11.719 1 92.75 201 ALA A C 1
ATOM 1507 O O . ALA A 1 201 ? 4.562 -19.578 12.078 1 92.75 201 ALA A O 1
ATOM 1508 N N . GLN A 1 202 ? 2.52 -18.797 12.234 1 92.62 202 GLN A N 1
ATOM 1509 C CA . GLN A 1 202 ? 2.129 -19.75 13.266 1 92.62 202 GLN A CA 1
ATOM 1510 C C . GLN A 1 202 ? 1.854 -21.125 12.672 1 92.62 202 GLN A C 1
ATOM 1512 O O . GLN A 1 202 ? 1.778 -22.125 13.398 1 92.62 202 GLN A O 1
ATOM 1517 N N . HIS A 1 203 ? 1.729 -21.156 11.359 1 90.38 203 HIS A N 1
ATOM 1518 C CA . HIS A 1 203 ? 1.483 -22.422 10.656 1 90.38 203 HIS A CA 1
ATOM 1519 C C . HIS A 1 203 ? 2.709 -22.844 9.859 1 90.38 203 HIS A C 1
ATOM 1521 O O . HIS A 1 203 ? 2.652 -22.969 8.633 1 90.38 203 HIS A O 1
ATOM 1527 N N . SER A 1 204 ? 3.898 -23.047 10.367 1 77.62 204 SER A N 1
ATOM 1528 C CA . SER A 1 204 ? 5.188 -23.312 9.734 1 77.62 204 SER A CA 1
ATOM 1529 C C . SER A 1 204 ? 5.352 -24.797 9.422 1 77.62 204 SER A C 1
ATOM 1531 O O . SER A 1 204 ? 6.141 -25.172 8.547 1 77.62 204 SER A O 1
ATOM 1533 N N . GLY A 1 205 ? 4.562 -25.672 9.75 1 76.5 205 GLY A N 1
ATOM 1534 C CA . GLY A 1 205 ? 4.621 -27.109 9.508 1 76.5 205 GLY A CA 1
ATOM 1535 C C . GLY A 1 205 ? 6.039 -27.625 9.398 1 76.5 205 GLY A C 1
ATOM 1536 O O . GLY A 1 205 ? 6.996 -26.938 9.75 1 76.5 205 GLY A O 1
ATOM 1537 N N . HIS A 1 206 ? 6.406 -28.938 8.984 1 79.06 206 HIS A N 1
ATOM 1538 C CA . HIS A 1 206 ? 7.691 -29.625 8.922 1 79.06 206 HIS A CA 1
ATOM 1539 C C . HIS A 1 206 ? 8.461 -29.234 7.668 1 79.06 206 HIS A C 1
ATOM 1541 O O . HIS A 1 206 ? 9.57 -29.734 7.434 1 79.06 206 HIS A O 1
ATOM 1547 N N . GLY A 1 207 ? 8.031 -28.219 6.941 1 84.75 207 GLY A N 1
ATOM 1548 C CA . GLY A 1 207 ? 8.625 -27.766 5.691 1 84.75 207 GLY A CA 1
ATOM 1549 C C . GLY A 1 207 ? 7.781 -26.734 4.973 1 84.75 207 GLY A C 1
ATOM 1550 O O . GLY A 1 207 ? 6.664 -26.422 5.398 1 84.75 207 GLY A O 1
ATOM 1551 N N . VAL A 1 208 ? 8.367 -26.312 3.844 1 87.31 208 VAL A N 1
ATOM 1552 C CA . VAL A 1 208 ? 7.738 -25.219 3.117 1 87.31 208 VAL A CA 1
ATOM 1553 C C . VAL A 1 208 ? 6.371 -25.656 2.6 1 87.31 208 VAL A C 1
ATOM 1555 O O . VAL A 1 208 ? 5.418 -24.875 2.609 1 87.31 208 VAL A O 1
ATOM 1558 N N . PHE A 1 209 ? 6.266 -26.969 2.264 1 92.69 209 PHE A N 1
ATOM 1559 C CA . PHE A 1 209 ? 5.02 -27.469 1.711 1 92.69 209 PHE A CA 1
ATOM 1560 C C . PHE A 1 209 ? 3.947 -27.562 2.791 1 92.69 209 PHE A C 1
ATOM 1562 O O . PHE A 1 209 ? 2.754 -27.469 2.498 1 92.69 209 PHE A O 1
ATOM 1569 N N . ASP A 1 210 ? 4.367 -27.688 4.027 1 93.25 210 ASP A N 1
ATOM 1570 C CA . ASP A 1 210 ? 3.434 -27.891 5.129 1 93.25 210 ASP A CA 1
ATOM 1571 C C . ASP A 1 210 ? 3.146 -26.594 5.863 1 93.25 210 ASP A C 1
ATOM 1573 O O . ASP A 1 210 ? 2.461 -26.594 6.891 1 93.25 210 ASP A O 1
ATOM 1577 N N . ALA A 1 211 ? 3.668 -25.5 5.332 1 94 211 ALA A N 1
ATOM 1578 C CA . ALA A 1 211 ? 3.504 -24.203 5.977 1 94 211 ALA A CA 1
ATOM 1579 C C . ALA A 1 211 ? 2.561 -23.31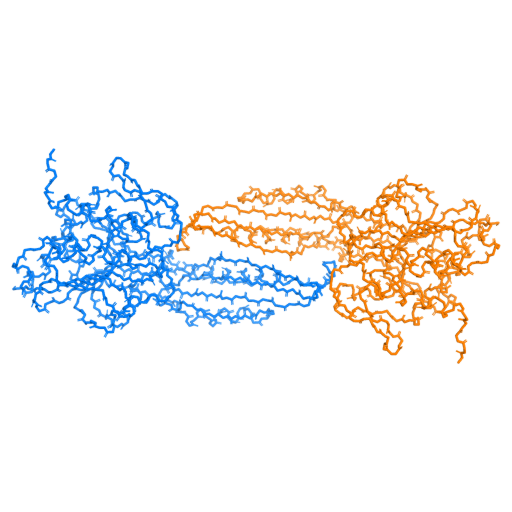2 5.176 1 94 211 ALA A C 1
ATOM 1581 O O . ALA A 1 211 ? 2.422 -23.469 3.963 1 94 211 ALA A O 1
ATOM 1582 N N . VAL A 1 212 ? 1.885 -22.453 5.863 1 95.56 212 VAL A N 1
ATOM 1583 C CA . VAL A 1 212 ? 1.147 -21.391 5.168 1 95.56 212 VAL A CA 1
ATOM 1584 C C . VAL A 1 212 ? 2.113 -20.312 4.699 1 95.56 212 VAL A C 1
ATOM 1586 O O . VAL A 1 212 ? 2.961 -19.844 5.469 1 95.56 212 VAL A O 1
ATOM 1589 N N . GLN A 1 213 ? 2.057 -19.969 3.496 1 94.62 213 GLN A N 1
ATOM 1590 C CA . GLN A 1 213 ? 2.826 -18.859 2.953 1 94.62 213 GLN A CA 1
ATOM 1591 C C . GLN A 1 213 ? 1.917 -17.688 2.586 1 94.62 213 GLN A 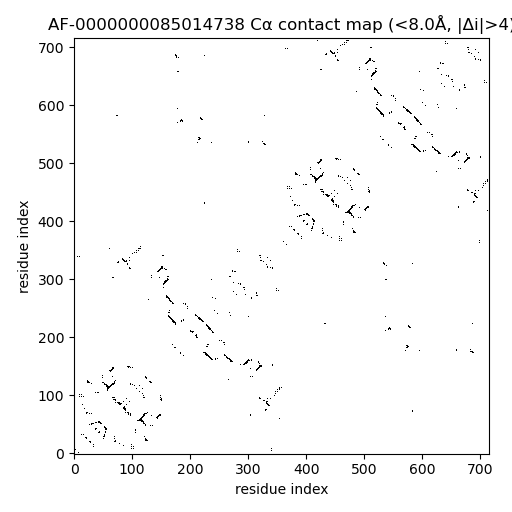C 1
ATOM 1593 O O . GLN A 1 213 ? 0.842 -17.891 2.016 1 94.62 213 GLN A O 1
ATOM 1598 N N . ALA A 1 214 ? 2.301 -16.531 3.035 1 95.12 214 ALA A N 1
ATOM 1599 C CA . ALA A 1 214 ? 1.555 -15.32 2.715 1 95.12 214 ALA A CA 1
ATOM 1600 C C . ALA A 1 214 ? 2.42 -14.336 1.937 1 95.12 214 ALA A C 1
ATOM 1602 O O . ALA A 1 214 ? 3.588 -14.125 2.273 1 95.12 214 ALA A O 1
ATOM 1603 N N . THR A 1 215 ? 1.88 -13.797 0.875 1 95.06 215 THR A N 1
ATOM 1604 C CA . THR A 1 215 ? 2.572 -12.812 0.059 1 95.06 215 THR A CA 1
ATOM 1605 C C . THR A 1 215 ? 1.684 -11.594 -0.184 1 95.06 215 THR A C 1
ATOM 1607 O O . THR A 1 215 ? 0.489 -11.734 -0.451 1 95.06 215 THR A O 1
ATOM 1610 N N . LEU A 1 216 ? 2.26 -10.445 0.005 1 95.81 216 LEU A N 1
ATOM 1611 C CA . LEU A 1 216 ? 1.573 -9.203 -0.348 1 95.81 216 LEU A CA 1
ATOM 1612 C C . LEU A 1 216 ? 1.716 -8.914 -1.838 1 95.81 216 LEU A C 1
ATOM 1614 O O . LEU A 1 216 ? 2.803 -8.562 -2.305 1 95.81 216 LEU A O 1
ATOM 1618 N N . GLN A 1 217 ? 0.626 -8.961 -2.521 1 92.81 217 GLN A N 1
ATOM 1619 C CA . GLN A 1 217 ? 0.693 -8.961 -3.979 1 92.81 217 GLN A CA 1
ATOM 1620 C C . GLN A 1 217 ? 0.494 -7.555 -4.535 1 92.81 217 GLN A C 1
ATOM 1622 O O . GLN A 1 217 ? 1.038 -7.215 -5.59 1 92.81 217 GLN A O 1
ATOM 1627 N N . SER A 1 218 ? -0.356 -6.766 -3.848 1 94.69 218 SER A N 1
ATOM 1628 C CA . SER A 1 218 ? -0.585 -5.402 -4.316 1 94.69 218 SER A CA 1
ATOM 1629 C C . SER A 1 218 ? -1.028 -4.492 -3.172 1 94.69 218 SER A C 1
ATOM 1631 O O . SER A 1 218 ? -1.586 -4.965 -2.178 1 94.69 218 SER A O 1
ATOM 1633 N N . LEU A 1 219 ? -0.756 -3.25 -3.293 1 96.69 219 LEU A N 1
ATOM 1634 C CA . LEU A 1 219 ? -1.167 -2.172 -2.398 1 96.69 219 LEU A CA 1
ATOM 1635 C C . LEU A 1 219 ? -1.556 -0.927 -3.189 1 96.69 219 LEU A C 1
ATOM 1637 O O . LEU A 1 219 ? -0.908 -0.591 -4.184 1 96.69 219 LEU A O 1
ATOM 1641 N N . SER A 1 220 ? -2.574 -0.227 -2.721 1 96.62 220 SER A N 1
ATOM 1642 C CA . SER A 1 220 ? -2.941 1.052 -3.32 1 96.62 220 SER A CA 1
ATOM 1643 C C . SER A 1 220 ? -3.68 1.938 -2.322 1 96.62 220 SER A C 1
ATOM 1645 O O . SER A 1 220 ? -4.457 1.444 -1.501 1 96.62 220 SER A O 1
ATOM 1647 N N . THR A 1 221 ? -3.377 3.219 -2.332 1 96.5 221 THR A N 1
ATOM 1648 C CA . THR A 1 221 ? -4.133 4.207 -1.57 1 96.5 221 THR A CA 1
ATOM 1649 C C . THR A 1 221 ? -4.586 5.352 -2.471 1 96.5 221 THR A C 1
ATOM 1651 O O . THR A 1 221 ? -3.908 5.691 -3.445 1 96.5 221 THR A O 1
ATOM 1654 N N . ARG A 1 222 ? -5.773 5.945 -2.148 1 93.12 222 ARG A N 1
ATOM 1655 C CA . ARG A 1 222 ? -6.305 7.137 -2.805 1 93.12 222 ARG A CA 1
ATOM 1656 C C . ARG A 1 222 ? -7.09 7.996 -1.82 1 93.12 222 ARG A C 1
ATOM 1658 O O . ARG A 1 222 ? -7.594 7.496 -0.812 1 93.12 222 ARG A O 1
ATOM 1665 N N . THR A 1 223 ? -7.094 9.258 -2.088 1 88.31 223 THR A N 1
ATOM 1666 C CA . THR A 1 223 ? -7.871 10.188 -1.274 1 88.31 223 THR A CA 1
ATOM 1667 C C . THR A 1 223 ? -8.484 11.281 -2.141 1 88.31 223 THR A C 1
ATOM 1669 O O . THR A 1 223 ? -7.895 11.68 -3.15 1 88.31 223 THR A O 1
ATOM 1672 N N . ASP A 1 224 ? -9.672 11.789 -1.768 1 83 224 ASP A N 1
ATOM 1673 C CA . ASP A 1 224 ? -10.289 12.945 -2.414 1 83 224 ASP A CA 1
ATOM 1674 C C . ASP A 1 224 ? -10.242 14.172 -1.507 1 83 224 ASP A C 1
ATOM 1676 O O . ASP A 1 224 ? -10.961 15.148 -1.731 1 83 224 ASP A O 1
ATOM 1680 N N . GLY A 1 225 ? -9.492 14.031 -0.454 1 82.19 225 GLY A N 1
ATOM 1681 C CA . GLY A 1 225 ? -9.383 15.133 0.49 1 82.19 225 GLY A CA 1
ATOM 1682 C C . GLY A 1 225 ? -10.367 15.031 1.641 1 82.19 225 GLY A C 1
ATOM 1683 O O . GLY A 1 225 ? -10.195 15.68 2.674 1 82.19 225 GLY A O 1
ATOM 1684 N N . LEU A 1 226 ? -11.406 14.289 1.49 1 84.5 226 LEU A N 1
ATOM 1685 C CA . LEU A 1 226 ? -12.414 14.125 2.531 1 84.5 226 LEU A CA 1
ATOM 1686 C C . LEU A 1 226 ? -12.375 12.711 3.104 1 84.5 226 LEU A C 1
AT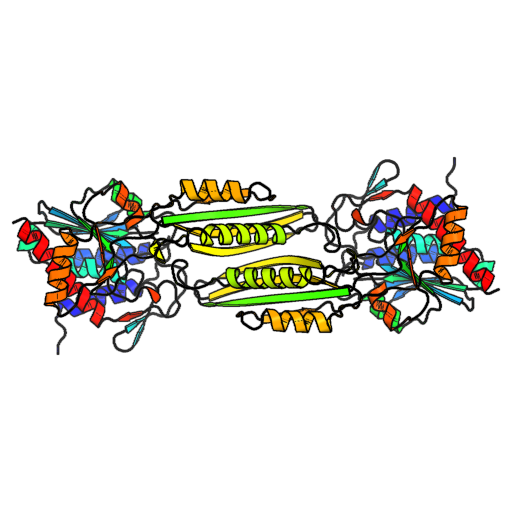OM 1688 O O . LEU A 1 226 ? -12.641 12.508 4.289 1 84.5 226 LEU A O 1
ATOM 1692 N N . SER A 1 227 ? -12.086 11.805 2.176 1 90.38 227 SER A N 1
ATOM 1693 C CA . SER A 1 227 ? -12.023 10.398 2.578 1 90.38 227 SER A CA 1
ATOM 1694 C C . SER A 1 227 ? -10.773 9.727 2.029 1 90.38 227 SER A C 1
ATOM 1696 O O . SER A 1 227 ? -10.18 10.203 1.062 1 90.38 227 SER A O 1
ATOM 1698 N N . GLN A 1 228 ? -10.359 8.656 2.738 1 92.56 228 GLN A N 1
ATOM 1699 C CA . GLN A 1 228 ? -9.211 7.84 2.354 1 92.56 228 GLN A CA 1
ATOM 1700 C C . GLN A 1 228 ? -9.633 6.406 2.043 1 92.56 228 GLN A C 1
ATOM 1702 O O . GLN A 1 228 ? -10.492 5.844 2.727 1 92.56 228 GLN A O 1
ATOM 1707 N N . LEU A 1 229 ? -9.102 5.93 0.963 1 96.25 229 LEU A N 1
ATOM 1708 C CA . LEU A 1 229 ? -9.297 4.531 0.599 1 96.25 229 LEU A CA 1
ATOM 1709 C C . LEU A 1 229 ? -7.965 3.811 0.465 1 96.25 229 LEU A C 1
ATOM 1711 O O . LEU A 1 229 ? -7.031 4.332 -0.152 1 96.25 229 LEU A O 1
ATOM 1715 N N . ALA A 1 230 ? -7.766 2.689 1.128 1 97.44 230 ALA A N 1
ATOM 1716 C CA . ALA A 1 230 ? -6.613 1.801 0.984 1 97.44 230 ALA A CA 1
ATOM 1717 C C . ALA A 1 230 ? -7.055 0.392 0.597 1 97.44 230 ALA A C 1
ATOM 1719 O O . ALA A 1 230 ? -8.031 -0.13 1.138 1 97.44 230 ALA A O 1
ATOM 1720 N N . GLU A 1 231 ? -6.398 -0.198 -0.366 1 98.06 231 GLU A N 1
ATOM 1721 C CA . GLU A 1 231 ? -6.727 -1.538 -0.843 1 98.06 231 GLU A CA 1
ATOM 1722 C C . GLU A 1 231 ? -5.477 -2.398 -0.982 1 98.06 231 GLU A C 1
ATOM 1724 O O . GLU A 1 231 ? -4.414 -1.9 -1.361 1 98.06 231 GLU A O 1
ATOM 1729 N N . GLY A 1 232 ? -5.578 -3.66 -0.691 1 97.56 232 GLY A N 1
ATOM 1730 C CA . GLY A 1 232 ? -4.484 -4.609 -0.834 1 97.56 232 GLY A CA 1
ATOM 1731 C C . GLY A 1 232 ? -4.953 -6.012 -1.188 1 97.56 232 GLY A C 1
ATOM 1732 O O . GLY A 1 232 ? -6.102 -6.375 -0.915 1 97.56 232 GLY A O 1
ATOM 1733 N N . THR A 1 233 ? -4.094 -6.758 -1.857 1 97 233 THR A N 1
ATOM 1734 C CA . THR A 1 233 ? -4.324 -8.164 -2.166 1 97 233 THR A CA 1
ATOM 1735 C C . THR A 1 233 ? -3.324 -9.047 -1.428 1 97 233 THR A C 1
ATOM 1737 O O . THR A 1 233 ? -2.111 -8.898 -1.597 1 97 233 THR A O 1
ATOM 1740 N N . PHE A 1 234 ? -3.836 -9.961 -0.612 1 97.19 234 PHE A N 1
ATOM 1741 C CA . PHE A 1 234 ? -3.025 -10.922 0.131 1 97.19 234 PHE A CA 1
ATOM 1742 C C . PHE A 1 234 ? -3.139 -12.312 -0.477 1 97.19 234 PHE A C 1
ATOM 1744 O O . PHE A 1 234 ? -4.227 -12.898 -0.504 1 97.19 234 PHE A O 1
ATOM 1751 N N . GLY A 1 235 ? -2.035 -12.836 -0.947 1 95.69 235 GLY A N 1
ATOM 1752 C CA . GLY A 1 235 ? -2.02 -14.195 -1.457 1 95.69 235 GLY A CA 1
ATOM 1753 C C . GLY A 1 235 ? -1.577 -15.219 -0.425 1 95.69 235 GLY A C 1
ATOM 1754 O O . GLY A 1 235 ? -0.557 -15.031 0.24 1 95.69 235 GLY A O 1
ATOM 1755 N N . LEU A 1 236 ? -2.322 -16.312 -0.343 1 96.12 236 LEU A N 1
ATOM 1756 C CA . LEU A 1 236 ? -1.975 -17.391 0.584 1 96.12 236 LEU A CA 1
ATOM 1757 C C . LEU A 1 236 ? -1.789 -18.719 -0.156 1 96.12 236 LEU A C 1
ATOM 1759 O O . LEU A 1 236 ? -2.609 -19.078 -1.002 1 96.12 236 LEU A O 1
ATOM 1763 N N . ARG A 1 237 ? -0.727 -19.312 0.09 1 96.56 237 ARG A N 1
ATOM 1764 C CA . ARG A 1 237 ? -0.533 -20.719 -0.271 1 96.56 237 ARG A CA 1
ATOM 1765 C C . ARG A 1 237 ? -0.759 -21.625 0.93 1 96.56 237 ARG A C 1
ATOM 1767 O O . ARG A 1 237 ? -0.146 -21.438 1.982 1 96.56 237 ARG A O 1
ATOM 1774 N N . LEU A 1 238 ? -1.593 -22.609 0.754 1 96.88 238 LEU A N 1
ATOM 1775 C CA . LEU A 1 238 ? -2.109 -23.359 1.891 1 96.88 238 LEU A CA 1
ATOM 1776 C C . LEU A 1 238 ? -1.646 -24.812 1.834 1 96.88 238 LEU A C 1
ATOM 1778 O O . LEU A 1 238 ? -1.76 -25.469 0.794 1 96.88 238 LEU A O 1
ATOM 1782 N N . PRO A 1 239 ? -1.149 -25.297 2.939 1 96.38 239 PRO A N 1
ATOM 1783 C CA . PRO A 1 239 ? -0.809 -26.719 3.02 1 96.38 239 PRO A CA 1
ATOM 1784 C C . PRO A 1 239 ? -2.041 -27.609 3.102 1 96.38 239 PRO A C 1
ATOM 1786 O O . PRO A 1 239 ? -3.158 -27.125 3.277 1 96.38 239 PRO A O 1
ATOM 1789 N N . PRO A 1 240 ? -1.85 -28.906 2.949 1 94.44 240 PRO A N 1
ATOM 1790 C CA . PRO A 1 240 ? -2.977 -29.844 2.961 1 94.44 240 PRO A CA 1
ATOM 1791 C C . PRO A 1 240 ? -3.805 -29.75 4.242 1 94.44 240 PRO A C 1
ATOM 1793 O O . PRO A 1 240 ? -5.012 -30 4.219 1 94.44 240 PRO A O 1
ATOM 1796 N N . GLN A 1 241 ? -3.225 -29.297 5.309 1 94.19 241 GLN A N 1
ATOM 1797 C CA . GLN A 1 241 ? -3.896 -29.312 6.605 1 94.19 241 GLN A CA 1
ATOM 1798 C C . GLN A 1 241 ? -4.773 -28.078 6.785 1 94.19 241 GLN A C 1
ATOM 1800 O O . GLN A 1 241 ? -5.586 -28.016 7.707 1 94.19 241 GLN A O 1
ATOM 1805 N N . VAL A 1 242 ? -4.621 -27.109 5.914 1 96.38 242 VAL A N 1
ATOM 1806 C CA . VAL A 1 242 ? -5.383 -25.859 6.023 1 96.38 242 VAL A CA 1
ATOM 1807 C C . VAL A 1 242 ? -6.219 -25.656 4.762 1 96.38 242 VAL A C 1
ATOM 1809 O O . VAL A 1 242 ? -5.691 -25.266 3.719 1 96.38 242 VAL A O 1
ATOM 1812 N N . SER A 1 243 ? -7.484 -25.828 4.867 1 96.62 243 SER A N 1
ATOM 1813 C CA . SER A 1 243 ? -8.367 -25.594 3.727 1 96.62 243 SER A CA 1
ATOM 1814 C C . SER A 1 243 ? -8.625 -24.109 3.514 1 96.62 243 SER A C 1
ATOM 1816 O O . SER A 1 243 ? -8.438 -23.312 4.43 1 96.62 243 SER A O 1
ATOM 1818 N N . PRO A 1 244 ? -9.07 -23.734 2.344 1 97 244 PRO A N 1
ATOM 1819 C CA . PRO A 1 244 ? -9.43 -22.328 2.117 1 97 244 PRO A CA 1
ATOM 1820 C C . PRO A 1 244 ? -10.492 -21.828 3.088 1 97 244 PRO A C 1
ATOM 1822 O O . PRO A 1 244 ? -10.422 -20.688 3.559 1 97 244 PRO A O 1
ATOM 1825 N N . ALA A 1 245 ? -11.453 -22.688 3.424 1 97.44 245 ALA A N 1
ATOM 1826 C CA . ALA A 1 245 ? -12.516 -22.297 4.344 1 97.44 245 ALA A CA 1
ATOM 1827 C C . ALA A 1 245 ? -11.961 -22 5.73 1 97.44 245 ALA A C 1
ATOM 1829 O O . ALA A 1 245 ? -12.375 -21.031 6.371 1 97.44 245 ALA A O 1
ATOM 1830 N N . VAL A 1 246 ? -11.062 -22.781 6.141 1 97.12 246 VAL A N 1
ATOM 1831 C CA . VAL A 1 246 ? -10.422 -22.594 7.438 1 97.12 246 VAL A CA 1
ATOM 1832 C C . VAL A 1 246 ? -9.625 -21.281 7.43 1 97.12 246 VAL A C 1
ATOM 1834 O O . VAL A 1 246 ? -9.688 -20.5 8.383 1 97.12 246 VAL A O 1
ATOM 1837 N N . ALA A 1 247 ? -8.883 -21.078 6.395 1 98 247 ALA A N 1
ATOM 1838 C CA . ALA A 1 247 ? -8.086 -19.859 6.266 1 98 247 ALA A CA 1
ATOM 1839 C C . ALA A 1 247 ? -8.977 -18.609 6.273 1 98 247 ALA A C 1
ATOM 1841 O O . ALA A 1 247 ? -8.664 -17.625 6.926 1 98 247 ALA A O 1
ATOM 1842 N N . GLU A 1 248 ? -10.086 -18.688 5.574 1 98 248 GLU A N 1
ATOM 1843 C CA . GLU A 1 248 ? -11.031 -17.578 5.52 1 98 248 GLU A CA 1
ATOM 1844 C C . GLU A 1 248 ? -11.531 -17.203 6.914 1 98 248 GLU A C 1
ATOM 1846 O O . GLU A 1 248 ? -11.531 -16.031 7.289 1 98 248 GLU A O 1
ATOM 1851 N N . THR A 1 249 ? -11.945 -18.219 7.586 1 98.06 249 THR A N 1
ATOM 1852 C CA . THR A 1 249 ? -12.469 -18 8.93 1 98.06 249 THR A CA 1
ATOM 1853 C C . THR A 1 249 ? -11.406 -17.406 9.836 1 98.06 249 THR A C 1
ATOM 1855 O O . THR A 1 249 ? -11.688 -16.469 10.594 1 98.06 249 THR A O 1
ATOM 1858 N N . ALA A 1 250 ? -10.234 -17.906 9.758 1 97.88 250 ALA A N 1
ATOM 1859 C CA . ALA A 1 250 ? -9.125 -17.406 10.578 1 97.88 250 ALA A CA 1
ATOM 1860 C C . ALA A 1 250 ? -8.852 -15.938 10.289 1 97.88 250 ALA A C 1
ATOM 1862 O O . ALA A 1 250 ? -8.625 -15.141 11.211 1 97.88 250 ALA A O 1
ATOM 1863 N N . LEU A 1 251 ? -8.836 -15.555 9.008 1 98.12 251 LEU A N 1
ATOM 1864 C CA . LEU A 1 251 ? -8.555 -14.18 8.625 1 98.12 251 LEU A CA 1
ATOM 1865 C C . LEU A 1 251 ? -9.664 -13.242 9.094 1 98.12 251 LEU A C 1
ATOM 1867 O O . LEU A 1 251 ? -9.391 -12.156 9.602 1 98.12 251 LEU A O 1
ATOM 1871 N N . ARG A 1 252 ? -10.906 -13.68 8.922 1 98.19 252 ARG A N 1
ATOM 1872 C CA . ARG A 1 252 ? -12.023 -12.867 9.383 1 98.19 252 ARG A CA 1
ATOM 1873 C C . ARG A 1 252 ? -11.938 -12.617 10.883 1 98.19 252 ARG A C 1
ATOM 1875 O O . ARG A 1 252 ? -12.164 -11.5 11.352 1 98.19 252 ARG A O 1
ATOM 1882 N N . ASP A 1 253 ? -11.602 -13.641 11.617 1 97.94 253 ASP A N 1
ATOM 1883 C CA . ASP A 1 253 ? -11.492 -13.523 13.062 1 97.94 253 ASP A CA 1
ATOM 1884 C C . ASP A 1 253 ? -10.344 -12.602 13.461 1 97.94 253 ASP A C 1
ATOM 1886 O O . ASP A 1 253 ? -10.492 -11.75 14.336 1 97.94 253 ASP A O 1
ATOM 1890 N N . ARG A 1 254 ? -9.234 -12.711 12.852 1 97.25 254 ARG A N 1
ATOM 1891 C CA . ARG A 1 254 ? -8.016 -11.984 13.188 1 97.25 254 ARG A CA 1
ATOM 1892 C C . ARG A 1 254 ? -8.156 -10.5 12.859 1 97.25 254 ARG A C 1
ATOM 1894 O O . ARG A 1 254 ? -7.496 -9.656 13.469 1 97.25 254 ARG A O 1
ATOM 1901 N N . LEU A 1 255 ? -8.977 -10.188 11.844 1 98.06 255 LEU A N 1
ATOM 1902 C CA . LEU A 1 255 ? -9.062 -8.812 11.367 1 98.06 255 LEU A CA 1
ATOM 1903 C C . LEU A 1 255 ? -10.375 -8.172 11.805 1 98.06 255 LEU A C 1
ATOM 1905 O O . LEU A 1 255 ? -10.719 -7.078 11.352 1 98.06 255 LEU A O 1
ATOM 1909 N N . ALA A 1 256 ? -11.109 -8.844 12.703 1 96.94 256 ALA A N 1
ATOM 1910 C CA . ALA A 1 256 ? -12.469 -8.453 13.062 1 96.94 256 ALA A CA 1
ATOM 1911 C C . ALA A 1 256 ? -12.492 -7.086 13.734 1 96.94 256 ALA A C 1
ATOM 1913 O O . ALA A 1 256 ? -13.469 -6.34 13.609 1 96.94 256 ALA A O 1
ATOM 1914 N N . ASP A 1 257 ? -11.445 -6.711 14.422 1 96.88 257 ASP A N 1
ATOM 1915 C CA . ASP A 1 257 ? -11.445 -5.465 15.18 1 96.88 257 ASP A CA 1
ATOM 1916 C C . ASP A 1 257 ? -10.852 -4.324 14.367 1 96.88 257 ASP A C 1
ATOM 1918 O O . ASP A 1 257 ? -10.703 -3.205 14.859 1 96.88 257 ASP A O 1
ATOM 1922 N N . LEU A 1 258 ? -10.422 -4.535 13.18 1 96.25 258 LEU A N 1
ATOM 1923 C CA . LEU A 1 258 ? -9.953 -3.5 12.266 1 96.25 258 LEU A CA 1
ATOM 1924 C C . LEU A 1 258 ? -11.086 -3.045 11.344 1 96.25 258 LEU A C 1
ATOM 1926 O O . LEU A 1 258 ? -12 -3.816 11.047 1 96.25 258 LEU A O 1
ATOM 1930 N N . PRO A 1 259 ? -11.094 -1.805 10.938 1 95.38 259 PRO A N 1
ATOM 1931 C CA . PRO A 1 259 ? -12.109 -1.315 10.008 1 95.38 259 PRO A CA 1
ATOM 1932 C C . PRO A 1 259 ? -11.836 -1.738 8.562 1 95.38 259 PRO A C 1
ATOM 1934 O O . PRO A 1 259 ? -11.695 -0.887 7.684 1 95.38 259 PRO A O 1
ATOM 1937 N N . VAL A 1 260 ? -11.797 -3.064 8.258 1 96.69 260 VAL A N 1
ATOM 1938 C CA . VAL A 1 260 ? -11.469 -3.574 6.934 1 96.69 260 VAL A CA 1
ATOM 1939 C C . VAL A 1 260 ? -12.648 -4.359 6.375 1 96.69 260 VAL A C 1
ATOM 1941 O O . VAL A 1 260 ? -13.414 -4.961 7.133 1 96.69 260 VAL A O 1
ATOM 1944 N N . SER A 1 261 ? -12.875 -4.266 5.109 1 97.75 261 SER A N 1
ATOM 1945 C CA . SER A 1 261 ? -13.758 -5.156 4.359 1 97.75 261 SER A CA 1
ATOM 1946 C C . SER A 1 261 ? -12.961 -6.238 3.635 1 97.75 261 SER A C 1
ATOM 1948 O O . SER A 1 261 ? -11.93 -5.953 3.027 1 97.75 261 SER A O 1
ATOM 1950 N N . LEU A 1 262 ? -13.492 -7.5 3.77 1 98 262 LEU A N 1
ATOM 1951 C CA . LEU A 1 262 ? -12.781 -8.641 3.209 1 98 262 LEU A CA 1
ATOM 1952 C C . LEU A 1 262 ? -13.609 -9.32 2.121 1 98 262 LEU A C 1
ATOM 1954 O O . LEU A 1 262 ? -14.82 -9.477 2.27 1 98 262 LEU A O 1
ATOM 1958 N N . SER A 1 263 ? -13.008 -9.609 1.029 1 97.69 263 SER A N 1
ATOM 1959 C CA . SER A 1 263 ? -13.539 -10.531 0.026 1 97.69 263 SER A CA 1
ATOM 1960 C C . SER A 1 263 ? -12.492 -11.57 -0.377 1 97.69 263 SER A C 1
ATOM 1962 O O . SER A 1 263 ? -11.297 -11.305 -0.325 1 97.69 263 SER A O 1
ATOM 1964 N N . PHE A 1 264 ? -12.977 -12.727 -0.713 1 96.94 264 PHE A N 1
ATOM 1965 C CA . PHE A 1 264 ? -12.07 -13.836 -0.975 1 96.94 264 PHE A CA 1
ATOM 1966 C C . PHE A 1 264 ? -12.336 -14.438 -2.35 1 96.94 264 PHE A C 1
ATOM 1968 O O . PHE A 1 264 ? -13.469 -14.43 -2.828 1 96.94 264 PHE A O 1
ATOM 1975 N N . SER A 1 265 ? -11.289 -14.891 -2.98 1 93.38 265 SER A N 1
ATOM 1976 C CA . SER A 1 265 ? -11.359 -15.617 -4.246 1 93.38 265 SER A CA 1
ATOM 1977 C C . SER A 1 265 ? -10.211 -16.609 -4.375 1 93.38 265 SER A C 1
ATOM 1979 O O . SER A 1 265 ? -9.367 -16.719 -3.484 1 93.38 265 SER A O 1
ATOM 1981 N N . GLY A 1 266 ? -10.211 -17.469 -5.457 1 91.19 266 GLY A N 1
ATOM 1982 C CA . GLY A 1 266 ? -9.125 -18.375 -5.75 1 91.19 266 GLY A CA 1
ATOM 1983 C C . GLY A 1 266 ? -9.094 -19.578 -4.82 1 91.19 266 GLY A C 1
ATOM 1984 O O . GLY A 1 266 ? -8.016 -20.047 -4.441 1 91.19 266 GLY A O 1
ATOM 1985 N N . HIS A 1 267 ? -10.219 -20 -4.375 1 93.62 267 HIS A N 1
ATOM 1986 C CA . HIS A 1 267 ? -10.32 -21.141 -3.477 1 93.62 267 HIS A CA 1
ATOM 1987 C C . HIS A 1 267 ? -9.836 -22.422 -4.152 1 93.62 267 HIS A C 1
ATOM 1989 O O . HIS A 1 267 ? -10.523 -22.969 -5.008 1 93.62 267 HIS A O 1
ATOM 1995 N N . GLU A 1 268 ? -8.68 -22.812 -3.785 1 94.62 268 GLU A N 1
ATOM 1996 C CA . GLU A 1 268 ? -8.125 -24.078 -4.262 1 94.62 268 GLU A CA 1
ATOM 1997 C C . GLU A 1 268 ? -7.605 -24.922 -3.105 1 94.62 268 GLU A C 1
ATOM 1999 O O . GLU A 1 268 ? -6.855 -24.438 -2.258 1 94.62 268 GLU A O 1
ATOM 2004 N N . THR A 1 269 ? -8.008 -26.156 -3.08 1 95.75 269 THR A N 1
ATOM 2005 C CA . THR A 1 269 ? -7.559 -27.078 -2.043 1 95.75 269 THR A CA 1
ATOM 2006 C C . THR A 1 269 ? -6.242 -27.75 -2.441 1 95.75 269 THR A C 1
ATOM 2008 O O . THR A 1 269 ? -6.035 -28.062 -3.613 1 95.75 269 THR A O 1
ATOM 2011 N N . ALA A 1 270 ? -5.406 -27.953 -1.424 1 97.25 270 ALA A N 1
ATOM 2012 C CA . ALA A 1 270 ? -4.152 -28.656 -1.669 1 97.25 270 ALA A CA 1
ATOM 2013 C C . ALA A 1 270 ? -4.414 -30.094 -2.119 1 97.25 270 ALA A C 1
ATOM 2015 O O . ALA A 1 270 ? -5.453 -30.672 -1.799 1 97.25 270 ALA A O 1
ATOM 2016 N N . VAL A 1 271 ? -3.455 -30.625 -2.918 1 97.12 271 VAL A N 1
ATOM 2017 C CA . VAL A 1 271 ? -3.596 -31.984 -3.412 1 97.12 271 VAL A CA 1
ATOM 2018 C C . VAL A 1 271 ? -2.254 -32.719 -3.322 1 97.12 271 VAL A C 1
ATOM 2020 O O . VAL A 1 271 ? -1.197 -32.094 -3.48 1 97.12 271 VAL A O 1
ATOM 2023 N N . ARG A 1 272 ? -2.303 -33.906 -2.961 1 95.88 272 ARG A N 1
ATOM 2024 C CA . ARG A 1 272 ? -1.132 -34.781 -2.969 1 95.88 272 ARG A CA 1
ATOM 2025 C C . ARG A 1 272 ? -1.515 -36.219 -3.338 1 95.88 272 ARG A C 1
ATOM 2027 O O . ARG A 1 272 ? -2.377 -36.812 -2.695 1 95.88 272 ARG A O 1
ATOM 2034 N N . HIS A 1 273 ? -0.953 -36.75 -4.379 1 96.75 273 HIS A N 1
ATOM 2035 C CA . HIS A 1 273 ? -1.186 -38.125 -4.828 1 96.75 273 HIS A CA 1
ATOM 2036 C C . HIS A 1 273 ? -0.133 -39.062 -4.266 1 96.75 273 HIS A C 1
ATOM 2038 O O . HIS A 1 273 ? 0.96 -38.625 -3.891 1 96.75 273 HIS A O 1
ATOM 2044 N N . PRO A 1 274 ? -0.445 -40.344 -4.223 1 95.5 274 PRO A N 1
ATOM 2045 C CA . PRO A 1 274 ? 0.505 -41.312 -3.699 1 95.5 274 PRO A CA 1
ATOM 2046 C C . PRO A 1 274 ? 1.734 -41.469 -4.59 1 95.5 274 PRO A C 1
ATOM 2048 O O . PRO A 1 274 ? 1.627 -41.406 -5.816 1 95.5 274 PRO A O 1
ATOM 2051 N N . ARG A 1 275 ? 2.807 -41.75 -3.943 1 95.69 275 ARG A N 1
ATOM 2052 C CA . ARG A 1 275 ? 4.07 -41.969 -4.641 1 95.69 275 ARG A CA 1
ATOM 2053 C C . ARG A 1 275 ? 4.004 -43.219 -5.523 1 95.69 275 ARG A C 1
ATOM 2055 O O . ARG A 1 275 ? 4.602 -43.25 -6.602 1 95.69 275 ARG A O 1
ATOM 2062 N N . ASP A 1 276 ? 3.287 -44.125 -4.996 1 94.94 276 ASP A N 1
ATOM 2063 C CA . ASP A 1 276 ? 3.23 -45.406 -5.719 1 94.94 276 ASP A CA 1
ATOM 2064 C C . ASP A 1 276 ? 1.911 -45.562 -6.473 1 94.94 276 ASP A C 1
ATOM 2066 O O . ASP A 1 276 ? 0.868 -45.812 -5.867 1 94.94 276 ASP A O 1
ATOM 2070 N N . ASN A 1 277 ? 1.957 -45.406 -7.746 1 93.81 277 ASN A N 1
ATOM 2071 C CA . ASN A 1 277 ? 0.842 -45.656 -8.656 1 93.81 277 ASN A CA 1
ATOM 2072 C C . ASN A 1 277 ? 1.329 -46 -10.055 1 93.81 277 ASN A C 1
ATOM 2074 O O . ASN A 1 277 ? 2.535 -46.062 -10.305 1 93.81 277 ASN A O 1
ATOM 2078 N N . ALA A 1 278 ? 0.466 -46.281 -10.961 1 95.06 278 ALA A N 1
ATOM 2079 C CA . ALA A 1 278 ? 0.813 -46.812 -12.281 1 95.06 278 ALA A CA 1
ATOM 2080 C C . ALA A 1 278 ? 1.658 -45.781 -13.055 1 95.06 278 ALA A C 1
ATOM 2082 O O . ALA A 1 278 ? 2.611 -46.156 -13.742 1 95.06 278 ALA A O 1
ATOM 2083 N N . LEU A 1 279 ? 1.368 -44.531 -12.906 1 97 279 LEU A N 1
ATOM 2084 C CA . LEU A 1 279 ? 2.084 -43.5 -13.633 1 97 279 LEU A CA 1
ATOM 2085 C C . LEU A 1 279 ? 3.506 -43.344 -13.102 1 97 279 LEU A C 1
ATOM 2087 O O . LEU A 1 279 ? 4.461 -43.312 -13.883 1 97 279 LEU A O 1
ATOM 2091 N N . THR A 1 280 ? 3.645 -43.25 -11.789 1 97.56 280 THR A N 1
ATOM 2092 C CA . THR A 1 280 ? 4.965 -43.031 -11.211 1 97.56 280 THR A CA 1
ATOM 2093 C C . THR A 1 280 ? 5.867 -44.25 -11.461 1 97.56 280 THR A C 1
ATOM 2095 O O . THR A 1 280 ? 7.07 -44.094 -11.695 1 97.56 280 THR A O 1
ATOM 2098 N N . ARG A 1 281 ? 5.293 -45.406 -11.492 1 97.19 281 ARG A N 1
ATOM 2099 C CA . ARG A 1 281 ? 6.074 -46.594 -11.773 1 97.19 281 ARG A CA 1
ATOM 2100 C C . ARG A 1 281 ? 6.625 -46.594 -13.195 1 97.19 281 ARG A C 1
ATOM 2102 O O . ARG A 1 281 ? 7.816 -46.812 -13.406 1 97.19 281 ARG A O 1
ATOM 2109 N N . ALA A 1 282 ? 5.727 -46.281 -14.094 1 97.88 282 ALA A N 1
ATOM 2110 C CA . ALA A 1 282 ? 6.129 -46.25 -15.5 1 97.88 282 ALA A CA 1
ATOM 2111 C C . ALA A 1 282 ? 7.188 -45.188 -15.734 1 97.88 282 ALA A C 1
ATOM 2113 O O . ALA A 1 282 ? 8.18 -45.406 -16.438 1 97.88 282 ALA A O 1
ATOM 2114 N N . LEU A 1 283 ? 7.031 -44.062 -15.117 1 98.44 283 LEU A N 1
ATOM 2115 C CA . LEU A 1 283 ? 7.941 -42.938 -15.328 1 98.44 283 LEU A CA 1
ATOM 2116 C C . LEU A 1 283 ? 9.289 -43.188 -14.664 1 98.44 283 LEU A C 1
ATOM 2118 O O . LEU A 1 283 ? 10.336 -42.875 -15.219 1 98.44 283 LEU A O 1
ATOM 2122 N N . ARG A 1 284 ? 9.273 -43.75 -13.484 1 98.25 284 ARG A N 1
ATOM 2123 C CA . ARG A 1 284 ? 10.523 -44.062 -12.797 1 98.25 284 ARG A CA 1
ATOM 2124 C C . ARG A 1 284 ? 11.391 -45.031 -13.617 1 98.25 284 ARG A C 1
ATOM 2126 O O . ARG A 1 284 ? 12.602 -44.812 -13.742 1 98.25 284 ARG A O 1
ATOM 2133 N N . VAL A 1 285 ? 10.758 -46.031 -14.172 1 97.94 285 VAL A N 1
ATOM 2134 C CA . VAL A 1 285 ? 11.484 -47 -15 1 97.94 285 VAL A CA 1
ATOM 2135 C C . VAL A 1 285 ? 12.047 -46.281 -16.234 1 97.94 285 VAL A C 1
ATOM 2137 O O . VAL A 1 285 ? 13.219 -46.469 -16.562 1 97.94 285 VAL A O 1
ATOM 2140 N N . ALA A 1 286 ? 11.211 -45.5 -16.859 1 98.25 286 ALA A N 1
ATOM 2141 C CA . ALA A 1 286 ? 11.625 -44.781 -18.078 1 98.25 286 ALA A CA 1
ATOM 2142 C C . ALA A 1 286 ? 12.773 -43.844 -17.781 1 98.25 286 ALA A C 1
ATOM 2144 O O . ALA A 1 286 ? 13.703 -43.719 -18.594 1 98.25 286 ALA A O 1
ATOM 2145 N N . ILE A 1 287 ? 12.75 -43.125 -16.656 1 98.5 287 ILE A N 1
ATOM 2146 C CA . ILE A 1 287 ? 13.805 -42.188 -16.281 1 98.5 287 ILE A CA 1
ATOM 2147 C C . ILE A 1 287 ? 15.117 -42.969 -16.078 1 98.5 287 ILE A C 1
ATOM 2149 O O . ILE A 1 287 ? 16.172 -42.531 -16.547 1 98.5 287 ILE A O 1
ATOM 2153 N N . ARG A 1 288 ? 15.039 -44.062 -15.438 1 97.88 288 ARG A N 1
ATOM 2154 C CA . ARG A 1 288 ? 16.219 -44.875 -15.18 1 97.88 288 ARG A CA 1
ATOM 2155 C C . ARG A 1 288 ? 16.812 -45.406 -16.484 1 97.88 288 ARG A C 1
ATOM 2157 O O . ARG A 1 288 ? 18.031 -45.469 -16.641 1 97.88 288 ARG A O 1
ATOM 2164 N N . GLU A 1 289 ? 15.945 -45.781 -17.359 1 96.94 289 GLU A N 1
ATOM 2165 C CA . GLU A 1 289 ? 16.391 -46.281 -18.656 1 96.94 289 GLU A CA 1
ATOM 2166 C C . GLU A 1 289 ? 17.156 -45.219 -19.422 1 96.94 289 GLU A C 1
ATOM 2168 O O . GLU A 1 289 ? 18.047 -45.531 -20.219 1 96.94 289 GLU A O 1
ATOM 2173 N N . GLN A 1 290 ? 16.781 -44.031 -19.109 1 95.25 290 GLN A N 1
ATOM 2174 C CA . GLN A 1 290 ? 17.469 -42.906 -19.766 1 95.25 290 GLN A CA 1
ATOM 2175 C C . GLN A 1 290 ? 18.672 -42.438 -18.953 1 95.25 290 GLN A C 1
ATOM 2177 O O . GLN A 1 290 ? 19.281 -41.406 -19.25 1 95.25 290 GLN A O 1
ATOM 2182 N N . GLY A 1 291 ? 18.984 -43.125 -17.875 1 96.31 291 GLY A N 1
ATOM 2183 C CA . GLY A 1 291 ? 20.188 -42.875 -17.094 1 96.31 291 GLY A CA 1
ATOM 2184 C C . GLY A 1 291 ? 19.969 -41.875 -15.969 1 96.31 291 GLY A C 1
ATOM 2185 O O . GLY A 1 291 ? 20.922 -41.344 -15.406 1 96.31 291 GLY A O 1
ATOM 2186 N N . GLY A 1 292 ? 18.719 -41.656 -15.68 1 97.44 292 GLY A N 1
ATOM 2187 C CA . GLY A 1 292 ? 18.438 -40.688 -14.641 1 97.44 292 GLY A CA 1
ATOM 2188 C C . GLY A 1 292 ? 18 -41.312 -13.336 1 97.44 292 GLY A C 1
ATOM 2189 O O . GLY A 1 292 ? 17.859 -42.562 -13.25 1 97.44 292 GLY A O 1
ATOM 2190 N N . THR A 1 293 ? 17.938 -40.5 -12.312 1 98 293 THR A N 1
ATOM 2191 C CA . THR A 1 293 ? 17.375 -40.875 -11.016 1 98 293 THR A CA 1
ATOM 2192 C C . THR A 1 293 ? 16.078 -40.125 -10.742 1 98 293 THR A C 1
ATOM 2194 O O . THR A 1 293 ? 16.078 -38.906 -10.617 1 98 293 THR A O 1
ATOM 2197 N N . PRO A 1 294 ? 14.992 -40.875 -10.672 1 97.94 294 PRO A N 1
ATOM 2198 C CA . PRO A 1 294 ? 13.719 -40.188 -10.43 1 97.94 294 PRO A CA 1
ATOM 2199 C C . PRO A 1 294 ? 13.695 -39.438 -9.094 1 97.94 294 PRO A C 1
ATOM 2201 O O . PRO A 1 294 ? 14.25 -39.938 -8.102 1 97.94 294 PRO A O 1
ATOM 2204 N N . VAL A 1 295 ? 13.148 -38.281 -9.094 1 97.62 295 VAL A N 1
ATOM 2205 C CA . VAL A 1 295 ? 12.984 -37.469 -7.898 1 97.62 295 VAL A CA 1
ATOM 2206 C C . VAL A 1 295 ? 11.508 -37.125 -7.715 1 97.62 295 VAL A C 1
ATOM 2208 O O . VAL A 1 295 ? 10.852 -36.656 -8.656 1 97.62 295 VAL A O 1
ATOM 2211 N N . PHE A 1 296 ? 11.023 -37.375 -6.539 1 97.56 296 PHE A N 1
ATOM 2212 C CA . PHE A 1 296 ? 9.664 -36.969 -6.227 1 97.56 296 PHE A CA 1
ATOM 2213 C C . PHE A 1 296 ? 9.641 -35.531 -5.66 1 97.56 296 PHE A C 1
ATOM 2215 O O . PHE A 1 296 ? 10.508 -35.156 -4.863 1 97.56 296 PHE A O 1
ATOM 2222 N N . LYS A 1 297 ? 8.664 -34.781 -6.109 1 96.19 297 LYS A N 1
ATOM 2223 C CA . LYS A 1 297 ? 8.57 -33.375 -5.699 1 96.19 297 LYS A CA 1
ATOM 2224 C C . LYS A 1 297 ? 7.156 -33.031 -5.25 1 96.19 297 LYS A C 1
ATOM 2226 O O . LYS A 1 297 ? 6.203 -33.75 -5.586 1 96.19 297 LYS A O 1
ATOM 2231 N N . VAL A 1 298 ? 7.047 -32.031 -4.395 1 95.5 298 VAL A N 1
ATOM 2232 C CA . VAL A 1 298 ? 5.832 -31.281 -4.113 1 95.5 298 VAL A CA 1
ATOM 2233 C C . VAL A 1 298 ? 6.098 -29.797 -4.309 1 95.5 298 VAL A C 1
ATOM 2235 O O . VAL A 1 298 ? 7.199 -29.312 -4.031 1 95.5 298 VAL A O 1
ATOM 2238 N N . LYS A 1 299 ? 5.152 -29.141 -4.801 1 94.69 299 LYS A N 1
ATOM 2239 C CA . LYS A 1 299 ? 5.398 -27.734 -5.145 1 94.69 299 LYS A CA 1
ATOM 2240 C C . LYS A 1 299 ? 4.496 -26.812 -4.34 1 94.69 299 LYS A C 1
ATOM 2242 O O . LYS A 1 299 ? 3.385 -27.188 -3.957 1 94.69 299 LYS A O 1
ATOM 2247 N N . THR A 1 300 ? 4.93 -25.578 -4.184 1 93.5 300 THR A N 1
ATOM 2248 C CA . THR A 1 300 ? 4.27 -24.641 -3.297 1 93.5 300 THR A CA 1
ATOM 2249 C C . THR A 1 300 ? 3.203 -23.844 -4.051 1 93.5 300 THR A C 1
ATOM 2251 O O . THR A 1 300 ? 2.367 -23.172 -3.436 1 93.5 300 THR A O 1
ATOM 2254 N N . GLY A 1 301 ? 3.207 -23.953 -5.352 1 93.12 301 GLY A N 1
ATOM 2255 C CA . GLY A 1 301 ? 2.172 -23.297 -6.141 1 93.12 301 GLY A CA 1
ATOM 2256 C C . GLY A 1 301 ? 0.958 -24.172 -6.375 1 93.12 301 GLY A C 1
ATOM 2257 O O . GLY A 1 301 ? 0.724 -25.125 -5.633 1 93.12 301 GLY A O 1
ATOM 2258 N N . THR A 1 302 ? 0.135 -23.688 -7.25 1 93.94 302 THR A N 1
ATOM 2259 C CA . THR A 1 302 ? -1.009 -24.469 -7.715 1 93.94 302 THR A CA 1
ATOM 2260 C C . THR A 1 302 ? -0.84 -24.859 -9.18 1 93.94 302 THR A C 1
ATOM 2262 O O . THR A 1 302 ? 0.047 -24.344 -9.867 1 93.94 302 THR A O 1
ATOM 2265 N N . SER A 1 303 ? -1.591 -25.781 -9.555 1 95.44 303 SER A N 1
ATOM 2266 C CA . SER A 1 303 ? -1.687 -26.203 -10.945 1 95.44 303 SER A CA 1
ATOM 2267 C C . SER A 1 303 ? -3.066 -26.766 -11.258 1 95.44 303 SER A C 1
ATOM 2269 O O . SER A 1 303 ? -3.953 -26.766 -10.398 1 95.44 303 SER A O 1
ATOM 2271 N N . ASP A 1 304 ? -3.211 -27.125 -12.492 1 97.38 304 ASP A N 1
ATOM 2272 C CA . ASP A 1 304 ? -4.477 -27.734 -12.883 1 97.38 304 ASP A CA 1
ATOM 2273 C C . ASP A 1 304 ? -4.695 -29.062 -12.148 1 97.38 304 ASP A C 1
ATOM 2275 O O . ASP A 1 304 ? -5.801 -29.594 -12.148 1 97.38 304 ASP A O 1
ATOM 2279 N N . MET A 1 305 ? -3.684 -29.594 -11.539 1 97.44 305 MET A N 1
ATOM 2280 C CA . MET A 1 305 ? -3.846 -30.766 -10.695 1 97.44 305 MET A CA 1
ATOM 2281 C C . MET A 1 305 ? -4.891 -30.531 -9.609 1 97.44 305 MET A C 1
ATOM 2283 O O . MET A 1 305 ? -5.746 -31.375 -9.359 1 97.44 305 MET A O 1
ATOM 2287 N N . ASN A 1 306 ? -4.789 -29.328 -8.969 1 96.94 306 ASN A N 1
ATOM 2288 C CA . ASN A 1 306 ? -5.738 -28.969 -7.922 1 96.94 306 ASN A CA 1
ATOM 2289 C C . ASN A 1 306 ? -7.172 -28.938 -8.445 1 96.94 306 ASN A C 1
ATOM 2291 O O . ASN A 1 306 ? -8.094 -29.422 -7.77 1 96.94 306 ASN A O 1
ATOM 2295 N N . VAL A 1 307 ? -7.328 -28.438 -9.625 1 95.81 307 VAL A N 1
ATOM 2296 C CA . VAL A 1 307 ? -8.633 -28.203 -10.227 1 95.81 307 VAL A CA 1
ATOM 2297 C C . VAL A 1 307 ? -9.32 -29.531 -10.523 1 95.81 307 VAL A C 1
ATOM 2299 O O . VAL A 1 307 ? -10.508 -29.703 -10.234 1 95.81 307 VAL A O 1
ATOM 2302 N N . VAL A 1 308 ? -8.57 -30.5 -11.008 1 96.56 308 VAL A N 1
ATOM 2303 C CA . VAL A 1 308 ? -9.211 -31.688 -11.555 1 96.56 308 VAL A CA 1
ATOM 2304 C C . VAL A 1 308 ? -9.242 -32.812 -10.508 1 96.56 308 VAL A C 1
ATOM 2306 O O . VAL A 1 308 ? -9.953 -33.781 -10.664 1 96.56 308 VAL A O 1
ATOM 2309 N N . ALA A 1 309 ? -8.555 -32.656 -9.469 1 95 309 ALA A N 1
ATOM 2310 C CA . ALA A 1 309 ? -8.336 -33.719 -8.508 1 95 309 ALA A CA 1
ATOM 2311 C C . ALA A 1 309 ? -9.656 -34.219 -7.918 1 95 309 ALA A C 1
ATOM 2313 O O . ALA A 1 309 ? -9.836 -35.406 -7.695 1 95 309 ALA A O 1
ATOM 2314 N N . SER A 1 310 ? -10.586 -33.344 -7.656 1 90.19 310 SER A N 1
ATOM 2315 C CA . SER A 1 310 ? -11.836 -33.719 -7.023 1 90.19 310 SER A CA 1
ATOM 2316 C C . SER A 1 310 ? -12.711 -34.531 -7.973 1 90.19 310 SER A C 1
ATOM 2318 O O . SER A 1 310 ? -13.414 -35.438 -7.543 1 90.19 310 SER A O 1
ATOM 2320 N N . ALA A 1 311 ? -12.617 -34.25 -9.227 1 93.94 311 ALA A N 1
ATOM 2321 C CA . ALA A 1 311 ? -13.469 -34.906 -10.219 1 93.94 311 ALA A CA 1
ATOM 2322 C C . ALA A 1 311 ? -12.789 -36.125 -10.797 1 93.94 311 ALA A C 1
ATOM 2324 O O . ALA A 1 311 ? -13.453 -37.062 -11.258 1 93.94 311 ALA A O 1
ATOM 2325 N N . TRP A 1 312 ? -11.492 -36.094 -10.805 1 96.38 312 TRP A N 1
ATOM 2326 C CA . TRP A 1 312 ? -10.703 -37.188 -11.328 1 96.38 312 TRP A CA 1
ATOM 2327 C C . TRP A 1 312 ? -9.844 -37.812 -10.234 1 96.38 312 TRP A C 1
ATOM 2329 O O . TRP A 1 312 ? -8.625 -37.625 -10.211 1 96.38 312 TRP A O 1
ATOM 2339 N N . PRO A 1 313 ? -10.484 -38.656 -9.344 1 94 313 PRO A N 1
ATOM 2340 C CA . PRO A 1 313 ? -9.727 -39.281 -8.266 1 94 313 PRO A CA 1
ATOM 2341 C C . PRO A 1 313 ? -8.922 -40.5 -8.75 1 94 313 PRO A C 1
ATOM 2343 O O . PRO A 1 313 ? -9.133 -41.625 -8.281 1 94 313 PRO A O 1
ATOM 2346 N N . VAL A 1 314 ? -8.062 -40.312 -9.703 1 97.56 314 VAL A N 1
ATOM 2347 C CA . VAL A 1 314 ? -7.266 -41.344 -10.359 1 97.56 314 VAL A CA 1
ATOM 2348 C C . VAL A 1 314 ? -5.781 -41.031 -10.211 1 97.56 314 VAL A C 1
ATOM 2350 O O . VAL A 1 314 ? -5.414 -39.906 -9.828 1 97.56 314 VAL A O 1
ATOM 2353 N N . PRO A 1 315 ? -4.906 -42 -10.438 1 97.56 315 PRO A N 1
ATOM 2354 C CA . PRO A 1 315 ? -3.473 -41.719 -10.383 1 97.56 315 PRO A CA 1
ATOM 2355 C C . PRO A 1 315 ? -3.08 -40.531 -11.258 1 97.56 315 PRO A C 1
ATOM 2357 O O . PRO A 1 315 ? -3.438 -40.5 -12.438 1 97.56 315 PRO A O 1
ATOM 2360 N N . THR A 1 316 ? -2.43 -39.594 -10.602 1 98.31 316 THR A N 1
ATOM 2361 C CA . THR A 1 316 ? -2.051 -38.344 -11.266 1 98.31 316 THR A CA 1
ATOM 2362 C C . THR A 1 316 ? -0.624 -37.938 -10.898 1 98.31 316 THR A C 1
ATOM 2364 O O . THR A 1 316 ? -0.192 -38.156 -9.758 1 98.31 316 THR A O 1
ATOM 2367 N N . VAL A 1 317 ? 0.138 -37.438 -11.852 1 98.44 317 VAL A N 1
ATOM 2368 C CA . VAL A 1 317 ? 1.481 -36.906 -11.641 1 98.44 317 VAL A CA 1
ATOM 2369 C C . VAL A 1 317 ? 1.713 -35.719 -12.562 1 98.44 317 VAL A C 1
ATOM 2371 O O . VAL A 1 317 ? 1.22 -35.688 -13.688 1 98.44 317 VAL A O 1
ATOM 2374 N N . ALA A 1 318 ? 2.324 -34.719 -12.008 1 98.62 318 ALA A N 1
ATOM 2375 C CA . ALA A 1 318 ? 2.764 -33.656 -12.883 1 98.62 318 ALA A CA 1
ATOM 2376 C C . ALA A 1 318 ? 4.168 -33.906 -13.414 1 98.62 318 ALA A C 1
ATOM 2378 O O . ALA A 1 318 ? 5.043 -34.375 -12.688 1 98.62 318 ALA A O 1
ATOM 2379 N N . TYR A 1 319 ? 4.332 -33.625 -14.68 1 98.62 319 TYR A N 1
ATOM 2380 C CA . TYR A 1 319 ? 5.59 -33.906 -15.352 1 98.62 319 TYR A CA 1
ATOM 2381 C C . TYR A 1 319 ? 5.852 -32.938 -16.484 1 98.62 319 TYR A C 1
ATOM 2383 O O . TYR A 1 319 ? 4.922 -32.531 -17.188 1 98.62 319 TYR A O 1
ATOM 2391 N N . GLY A 1 320 ? 7.082 -32.562 -16.641 1 98.38 320 GLY A N 1
ATOM 2392 C CA . GLY A 1 320 ? 7.539 -31.734 -17.734 1 98.38 320 GLY A CA 1
ATOM 2393 C C . GLY A 1 320 ? 8.953 -31.219 -17.547 1 98.38 320 GLY A C 1
ATOM 2394 O O . GLY A 1 320 ? 9.445 -31.141 -16.422 1 98.38 320 GLY A O 1
ATOM 2395 N N . PRO A 1 321 ? 9.609 -30.906 -18.641 1 98.12 321 PRO A N 1
ATOM 2396 C CA . PRO A 1 321 ? 10.969 -30.391 -18.547 1 98.12 321 PRO A CA 1
ATOM 2397 C C . PRO A 1 321 ? 11.016 -28.938 -18.062 1 98.12 321 PRO A C 1
ATOM 2399 O O . PRO A 1 321 ? 10 -28.234 -18.109 1 98.12 321 PRO A O 1
ATOM 2402 N N . GLY A 1 322 ? 12.227 -28.594 -17.609 1 97.31 322 GLY A N 1
ATOM 2403 C CA . GLY A 1 322 ? 12.469 -27.203 -17.297 1 97.31 322 GLY A CA 1
ATOM 2404 C C . GLY A 1 322 ? 12.641 -26.938 -15.805 1 97.31 322 GLY A C 1
ATOM 2405 O O . GLY A 1 322 ? 12.195 -27.734 -14.977 1 97.31 322 GLY A O 1
ATOM 2406 N N . ASP A 1 323 ? 13.242 -25.828 -15.484 1 94.75 323 ASP A N 1
ATOM 2407 C CA . ASP A 1 323 ? 13.469 -25.359 -14.125 1 94.75 323 ASP A CA 1
ATOM 2408 C C . ASP A 1 323 ? 12.344 -24.422 -13.672 1 94.75 323 ASP A C 1
ATOM 2410 O O . ASP A 1 323 ? 12.242 -23.297 -14.141 1 94.75 323 ASP A O 1
ATOM 2414 N N . SER A 1 324 ? 11.602 -24.906 -12.727 1 92.38 324 SER A N 1
ATOM 2415 C CA . SER A 1 324 ? 10.438 -24.125 -12.281 1 92.38 324 SER A CA 1
ATOM 2416 C C . SER A 1 324 ? 10.859 -22.828 -11.609 1 92.38 324 SER A C 1
ATOM 2418 O O . SER A 1 324 ? 10.047 -21.922 -11.438 1 92.38 324 SER A O 1
ATOM 2420 N N . ALA A 1 325 ? 12.102 -22.688 -11.195 1 89.69 325 ALA A N 1
ATOM 2421 C CA . ALA A 1 325 ? 12.602 -21.453 -10.602 1 89.69 325 ALA A CA 1
ATOM 2422 C C . ALA A 1 325 ? 12.602 -20.312 -11.617 1 89.69 325 ALA A C 1
ATOM 2424 O O . ALA A 1 325 ? 12.719 -19.141 -11.242 1 89.69 325 ALA A O 1
ATOM 2425 N N . LEU A 1 326 ? 12.43 -20.641 -12.875 1 90.44 326 LEU A N 1
ATOM 2426 C CA . LEU A 1 326 ? 12.445 -19.656 -13.945 1 90.44 326 LEU A CA 1
ATOM 2427 C C . LEU A 1 326 ? 11.031 -19.172 -14.258 1 90.44 326 LEU A C 1
ATOM 2429 O O . LEU A 1 326 ? 10.852 -18.234 -15.047 1 90.44 326 LEU A O 1
ATOM 2433 N N . ASP A 1 327 ? 9.977 -19.781 -13.57 1 89.19 327 ASP A N 1
ATOM 2434 C CA . ASP A 1 327 ? 8.586 -19.391 -13.805 1 89.19 327 ASP A CA 1
ATOM 2435 C C . ASP A 1 327 ? 8.367 -17.922 -13.484 1 89.19 327 ASP A C 1
ATOM 2437 O O . ASP A 1 327 ? 8.766 -17.438 -12.414 1 89.19 327 ASP A O 1
ATOM 2441 N N . HIS A 1 328 ? 7.758 -17.234 -14.375 1 86.88 328 HIS A N 1
ATOM 2442 C CA . HIS A 1 328 ? 7.316 -15.859 -14.188 1 86.88 328 HIS A CA 1
ATOM 2443 C C . HIS A 1 328 ? 8.508 -14.914 -14.078 1 86.88 328 HIS A C 1
ATOM 2445 O O . HIS A 1 328 ? 8.383 -13.812 -13.547 1 86.88 328 HIS A O 1
ATOM 2451 N N . THR A 1 329 ? 9.727 -15.344 -14.461 1 88.62 329 THR A N 1
ATOM 2452 C CA . THR A 1 329 ? 10.914 -14.5 -14.406 1 88.62 329 THR A CA 1
ATOM 2453 C C . THR A 1 329 ? 11.289 -13.992 -15.797 1 88.62 329 THR A C 1
ATOM 2455 O O . THR A 1 329 ? 10.828 -14.531 -16.797 1 88.62 329 THR A O 1
ATOM 2458 N N . PRO A 1 330 ? 12.148 -13.008 -15.836 1 90 330 PRO A N 1
ATOM 2459 C CA . PRO A 1 330 ? 12.562 -12.516 -17.141 1 90 330 PRO A CA 1
ATOM 2460 C C . PRO A 1 330 ? 13.57 -13.438 -17.828 1 90 330 PRO A C 1
ATOM 2462 O O . PRO A 1 330 ? 13.859 -13.273 -19.016 1 90 330 PRO A O 1
ATOM 2465 N N . ASP A 1 331 ? 14.047 -14.414 -17.125 1 92.19 331 ASP A N 1
ATOM 2466 C CA . ASP A 1 331 ? 15.102 -15.266 -17.656 1 92.19 331 ASP A CA 1
ATOM 2467 C C . ASP A 1 331 ? 14.562 -16.656 -18.016 1 92.19 331 ASP A C 1
ATOM 2469 O O . ASP A 1 331 ? 15.305 -17.641 -18.016 1 92.19 331 ASP A O 1
ATOM 2473 N N . GLU A 1 332 ? 13.352 -16.766 -18.281 1 94.94 332 GLU A N 1
ATOM 2474 C CA . GLU A 1 332 ? 12.727 -18.047 -18.594 1 94.94 332 GLU A CA 1
ATOM 2475 C C . GLU A 1 332 ? 13.32 -18.656 -19.859 1 94.94 332 GLU A C 1
ATOM 2477 O O . GLU A 1 332 ? 13.375 -18 -20.906 1 94.94 332 GLU A O 1
ATOM 2482 N N . HIS A 1 333 ? 13.852 -19.859 -19.719 1 97.94 333 HIS A N 1
ATOM 2483 C CA . HIS A 1 333 ? 14.391 -20.594 -20.875 1 97.94 333 HIS A CA 1
ATOM 2484 C C . HIS A 1 333 ? 14.352 -22.094 -20.641 1 97.94 333 HIS A C 1
ATOM 2486 O O . HIS A 1 333 ? 14.422 -22.562 -19.5 1 97.94 333 HIS A O 1
ATOM 2492 N N . LEU A 1 334 ? 14.227 -22.828 -21.703 1 98.25 334 LEU A N 1
ATOM 2493 C CA . LEU A 1 334 ? 14.141 -24.281 -21.688 1 98.25 334 LEU A CA 1
ATOM 2494 C C . LEU A 1 334 ? 15.352 -24.906 -22.375 1 98.25 334 LEU A C 1
ATOM 2496 O O . LEU A 1 334 ? 15.672 -24.562 -23.516 1 98.25 334 LEU A O 1
ATOM 2500 N N . ASP A 1 335 ? 16.094 -25.766 -21.672 1 98.12 335 ASP A N 1
ATOM 2501 C CA . ASP A 1 335 ? 17.156 -26.547 -22.297 1 98.12 335 ASP A CA 1
ATOM 2502 C C . ASP A 1 335 ? 16.594 -27.578 -23.266 1 98.12 335 ASP A C 1
ATOM 2504 O O . ASP A 1 335 ? 15.883 -28.5 -22.859 1 98.12 335 ASP A O 1
ATOM 2508 N N . LEU A 1 336 ? 16.953 -27.484 -24.547 1 97.88 336 LEU A N 1
ATOM 2509 C CA . LEU A 1 336 ? 16.344 -28.312 -25.578 1 97.88 336 LEU A CA 1
ATOM 2510 C C . LEU A 1 336 ? 16.797 -29.75 -25.453 1 97.88 336 LEU A C 1
ATOM 2512 O O . LEU A 1 336 ? 16.062 -30.672 -25.797 1 97.88 336 LEU A O 1
ATOM 2516 N N . ALA A 1 337 ? 18.016 -29.984 -24.953 1 96.88 337 ALA A N 1
ATOM 2517 C CA . ALA A 1 337 ? 18.438 -31.359 -24.688 1 96.88 337 ALA A CA 1
ATOM 2518 C C . ALA A 1 337 ? 17.578 -31.984 -23.594 1 96.88 337 ALA A C 1
ATOM 2520 O O . ALA A 1 337 ? 17.266 -33.188 -23.672 1 96.88 337 ALA A O 1
ATOM 2521 N N . GLU A 1 338 ? 17.297 -31.219 -22.594 1 97.69 338 GLU A N 1
ATOM 2522 C CA . GLU A 1 338 ? 16.391 -31.703 -21.547 1 97.69 338 GLU A CA 1
ATOM 2523 C C . GLU A 1 338 ? 15 -31.984 -22.109 1 97.69 338 GLU A C 1
ATOM 2525 O O . GLU A 1 338 ? 14.367 -32.969 -21.719 1 97.69 338 GLU A O 1
ATOM 2530 N N . TYR A 1 339 ? 14.555 -31.141 -22.953 1 98.06 339 TYR A N 1
ATOM 2531 C CA . TYR A 1 339 ? 13.281 -31.344 -23.625 1 98.06 339 TYR A CA 1
ATOM 2532 C C . TYR A 1 339 ? 13.258 -32.688 -24.359 1 98.06 339 TYR A C 1
ATOM 2534 O O . TYR A 1 339 ? 12.312 -33.469 -24.219 1 98.06 339 TYR A O 1
ATOM 2542 N N . ASP A 1 340 ? 14.328 -32.938 -25.094 1 97.81 340 ASP A N 1
ATOM 2543 C CA . ASP A 1 340 ? 14.438 -34.219 -25.812 1 97.81 340 ASP A CA 1
ATOM 2544 C C . ASP A 1 340 ? 14.359 -35.406 -24.875 1 97.81 340 ASP A C 1
ATOM 2546 O O . ASP A 1 340 ? 13.688 -36.375 -25.156 1 97.81 340 ASP A O 1
ATOM 2550 N N . ARG A 1 341 ? 15.023 -35.219 -23.812 1 97.44 341 ARG A N 1
ATOM 2551 C CA . ARG A 1 341 ? 15.055 -36.312 -22.828 1 97.44 341 ARG A CA 1
ATOM 2552 C C . ARG A 1 341 ? 13.672 -36.531 -22.234 1 97.44 341 ARG A C 1
ATOM 2554 O O . ARG A 1 341 ? 13.258 -37.656 -22.031 1 97.44 341 ARG A O 1
ATOM 2561 N N . ALA A 1 342 ? 13.016 -35.469 -21.922 1 98.44 342 ALA A N 1
ATOM 2562 C CA . ALA A 1 342 ? 11.68 -35.594 -21.344 1 98.44 342 ALA A CA 1
ATOM 2563 C C . ALA A 1 342 ? 10.719 -36.281 -22.312 1 98.44 342 ALA A C 1
ATOM 2565 O O . ALA A 1 342 ? 9.906 -37.094 -21.906 1 98.44 342 ALA A O 1
ATOM 2566 N N . VAL A 1 343 ? 10.789 -35.938 -23.578 1 98.5 343 VAL A N 1
ATOM 2567 C CA . VAL A 1 343 ? 9.953 -36.562 -24.594 1 98.5 343 VAL A CA 1
ATOM 2568 C C . VAL A 1 343 ? 10.242 -38.062 -24.641 1 98.5 343 VAL A C 1
ATOM 2570 O O . VAL A 1 343 ? 9.312 -38.875 -24.672 1 98.5 343 VAL A O 1
ATOM 2573 N N . ALA A 1 344 ? 11.508 -38.406 -24.609 1 98.12 344 ALA A N 1
ATOM 2574 C CA . ALA A 1 344 ? 11.906 -39.812 -24.672 1 98.12 344 ALA A CA 1
ATOM 2575 C C . ALA A 1 344 ? 11.391 -40.562 -23.453 1 98.12 344 ALA A C 1
ATOM 2577 O O . ALA A 1 344 ? 10.867 -41.688 -23.578 1 98.12 344 ALA A O 1
ATOM 2578 N N . VAL A 1 345 ? 11.539 -39.969 -22.312 1 98.5 345 VAL A N 1
ATOM 2579 C CA . VAL A 1 345 ? 11.094 -40.594 -21.078 1 98.5 345 VAL A CA 1
ATOM 2580 C C . VAL A 1 345 ? 9.586 -40.812 -21.125 1 98.5 345 VAL A C 1
ATOM 2582 O O . VAL A 1 345 ? 9.102 -41.938 -20.844 1 98.5 345 VAL A O 1
ATOM 2585 N N . LEU A 1 346 ? 8.875 -39.781 -21.484 1 98.62 346 LEU A N 1
ATOM 2586 C CA . LEU A 1 346 ? 7.422 -39.906 -21.484 1 98.62 346 LEU A CA 1
ATOM 2587 C C . LEU A 1 346 ? 6.953 -40.906 -22.516 1 98.62 346 LEU A C 1
ATOM 2589 O O . LEU A 1 346 ? 6.027 -41.688 -22.266 1 98.62 346 LEU A O 1
ATOM 2593 N N . THR A 1 347 ? 7.578 -40.938 -23.703 1 98.12 347 THR A N 1
ATOM 2594 C CA . THR A 1 347 ? 7.242 -41.938 -24.734 1 98.12 347 THR A CA 1
ATOM 2595 C C . THR A 1 347 ? 7.406 -43.344 -24.188 1 98.12 347 THR A C 1
ATOM 2597 O O . THR A 1 347 ? 6.52 -44.188 -24.359 1 98.12 347 THR A O 1
ATOM 2600 N N . ALA A 1 348 ? 8.484 -43.562 -23.531 1 97.94 348 ALA A N 1
ATOM 2601 C CA . ALA A 1 348 ? 8.758 -44.875 -22.969 1 97.94 348 ALA A CA 1
ATOM 2602 C C . ALA A 1 348 ? 7.742 -45.219 -21.875 1 97.94 348 ALA A C 1
ATOM 2604 O O . ALA A 1 348 ? 7.262 -46.375 -21.812 1 97.94 348 ALA A O 1
ATOM 2605 N N . ALA A 1 349 ? 7.438 -44.281 -21.047 1 98.38 349 ALA A N 1
ATOM 2606 C CA . ALA A 1 349 ? 6.496 -44.531 -19.953 1 98.38 349 ALA A CA 1
ATOM 2607 C C . ALA A 1 349 ? 5.105 -44.844 -20.484 1 98.38 349 ALA A C 1
ATOM 2609 O O . ALA A 1 349 ? 4.457 -45.781 -20 1 98.38 349 ALA A O 1
ATOM 2610 N N . LEU A 1 350 ? 4.652 -44.094 -21.453 1 98.12 350 LEU A N 1
ATOM 2611 C CA . LEU A 1 350 ? 3.334 -44.344 -22.031 1 98.12 350 LEU A CA 1
ATOM 2612 C C . LEU A 1 350 ? 3.273 -45.688 -22.734 1 98.12 350 LEU A C 1
ATOM 2614 O O . LEU A 1 350 ? 2.24 -46.344 -22.703 1 98.12 350 LEU A O 1
ATOM 2618 N N . THR A 1 351 ? 4.387 -46.062 -23.344 1 97.31 351 THR A N 1
ATOM 2619 C CA . THR A 1 351 ? 4.473 -47.375 -23.969 1 97.31 351 THR A CA 1
ATOM 2620 C C . THR A 1 351 ? 4.297 -48.469 -22.938 1 97.31 351 THR A C 1
ATOM 2622 O O . THR A 1 351 ? 3.564 -49.438 -23.172 1 97.31 351 THR A O 1
ATOM 2625 N N . ARG A 1 352 ? 4.895 -48.281 -21.859 1 95.19 352 ARG A N 1
ATOM 2626 C CA . ARG A 1 352 ? 4.809 -49.25 -20.781 1 95.19 352 ARG A CA 1
ATOM 2627 C C . ARG A 1 352 ? 3.393 -49.344 -20.234 1 95.19 352 ARG A C 1
ATOM 2629 O O . ARG A 1 352 ? 2.891 -50.438 -19.953 1 95.19 352 ARG A O 1
ATOM 2636 N N . LEU A 1 353 ? 2.738 -48.25 -20.016 1 95 353 LEU A N 1
ATOM 2637 C CA . LEU A 1 353 ? 1.394 -48.188 -19.453 1 95 353 LEU A CA 1
ATOM 2638 C C . LEU A 1 353 ? 0.401 -48.938 -20.328 1 95 353 LEU A C 1
ATOM 2640 O O . LEU A 1 353 ? -0.487 -49.625 -19.828 1 95 353 LEU A O 1
ATOM 2644 N N . ALA A 1 354 ? 0.526 -48.812 -21.625 1 90 354 ALA A N 1
ATOM 2645 C CA . ALA A 1 354 ? -0.388 -49.438 -22.578 1 90 354 ALA A CA 1
ATOM 2646 C C . ALA A 1 354 ? -0.139 -50.938 -22.641 1 90 354 ALA A C 1
ATOM 2648 O O . ALA A 1 354 ? -1.054 -51.719 -22.938 1 90 354 ALA A O 1
ATOM 2649 N N . GLY A 1 355 ? 1.173 -51.344 -22.531 1 81.31 355 GLY A N 1
ATOM 2650 C CA . GLY A 1 355 ? 1.516 -52.75 -22.562 1 81.31 355 GLY A CA 1
ATOM 2651 C C . GLY A 1 355 ? 1.012 -53.5 -21.359 1 81.31 355 GLY A C 1
ATOM 2652 O O . GLY A 1 355 ? 0.721 -54.719 -21.453 1 81.31 355 GLY A O 1
ATOM 2653 N N . ASP A 1 356 ? 0.979 -52.875 -20.312 1 68.25 356 ASP A N 1
ATOM 2654 C CA . ASP A 1 356 ? 0.502 -53.531 -19.094 1 68.25 356 ASP A CA 1
ATOM 2655 C C . ASP A 1 356 ? -0.998 -53.812 -19.172 1 68.25 356 ASP A C 1
ATOM 2657 O O . ASP A 1 356 ? -1.511 -54.656 -18.453 1 68.25 356 ASP A O 1
ATOM 2661 N N . VAL A 1 357 ? -1.648 -53.094 -20.016 1 61.06 357 VAL A N 1
ATOM 2662 C CA . VAL A 1 357 ? -3.082 -53.312 -20.172 1 61.06 357 VAL A CA 1
ATOM 2663 C C . VAL A 1 357 ? -3.328 -54.344 -21.266 1 61.06 357 VAL A C 1
ATOM 2665 O O . VAL A 1 357 ? -4.363 -55 -21.281 1 61.06 357 VAL A O 1
ATOM 2668 N N . ALA A 1 358 ? -2.266 -54.594 -22.234 1 50.09 358 ALA A N 1
ATOM 2669 C CA . ALA A 1 358 ? -2.447 -55.625 -23.266 1 50.09 358 ALA A CA 1
ATOM 2670 C C . ALA A 1 358 ? -2.174 -57.031 -22.719 1 50.09 358 ALA A C 1
ATOM 2672 O O . ALA A 1 358 ? -1.295 -57.188 -21.859 1 50.09 358 ALA A O 1
ATOM 2673 N N . MET B 1 1 ? -30.391 42.188 19.906 1 32.88 1 MET B N 1
ATOM 2674 C CA . MET B 1 1 ? -29.328 43.156 20.234 1 32.88 1 MET B CA 1
ATOM 2675 C C . MET B 1 1 ? -28.453 43.438 19.016 1 32.88 1 MET B C 1
ATOM 2677 O O . MET B 1 1 ? -27.891 42.5 18.422 1 32.88 1 MET B O 1
ATOM 2681 N N . THR B 1 2 ? -28.625 44.5 18.391 1 40.78 2 THR B N 1
ATOM 2682 C CA . THR B 1 2 ? -27.984 44.938 17.172 1 40.78 2 THR B CA 1
ATOM 2683 C C . THR B 1 2 ? -26.469 44.781 17.25 1 40.78 2 THR B C 1
ATOM 2685 O O . THR B 1 2 ? -25.828 45.312 18.172 1 40.78 2 THR B O 1
ATOM 2688 N N . GLU B 1 3 ? -25.984 43.656 16.688 1 57.25 3 GLU B N 1
ATOM 2689 C CA . GLU B 1 3 ? -24.547 43.406 16.703 1 57.25 3 GLU B CA 1
ATOM 2690 C C . GLU B 1 3 ? -23.734 44.625 16.297 1 57.25 3 GLU B C 1
ATOM 2692 O O . GLU B 1 3 ? -24.156 45.375 15.406 1 57.25 3 GLU B O 1
ATOM 2697 N N . ALA B 1 4 ? -22.828 45.031 17.109 1 70.81 4 ALA B N 1
ATOM 2698 C CA . ALA B 1 4 ? -21.953 46.188 16.859 1 70.81 4 ALA B CA 1
ATOM 2699 C C . ALA B 1 4 ? -21.391 46.125 15.445 1 70.81 4 ALA B C 1
ATOM 2701 O O . ALA B 1 4 ? -21.078 45.062 14.93 1 70.81 4 ALA B O 1
ATOM 2702 N N . PRO B 1 5 ? -21.672 47.188 14.648 1 76.44 5 PRO B N 1
ATOM 2703 C CA . PRO B 1 5 ? -21.219 47.25 13.258 1 76.44 5 PRO B CA 1
ATOM 2704 C C . PRO B 1 5 ? -19.844 46.625 13.047 1 76.44 5 PRO B C 1
ATOM 2706 O O . PRO B 1 5 ? -19.625 45.969 12.023 1 76.44 5 PRO B O 1
ATOM 2709 N N . GLU B 1 6 ? -19.031 46.75 13.984 1 80.19 6 GLU B N 1
ATOM 2710 C CA . GLU B 1 6 ? -17.703 46.188 13.859 1 80.19 6 GLU B CA 1
ATOM 2711 C C . GLU B 1 6 ? -17.75 44.656 13.852 1 80.19 6 GLU B C 1
ATOM 2713 O O . GLU B 1 6 ? -17 44.031 13.125 1 80.19 6 GLU B O 1
ATOM 2718 N N . LYS B 1 7 ? -18.672 44.156 14.578 1 85.94 7 LYS B N 1
ATOM 2719 C CA . LYS B 1 7 ? -18.844 42.719 14.633 1 85.94 7 LYS B CA 1
ATOM 2720 C C . LYS B 1 7 ? -19.375 42.156 13.312 1 85.94 7 LYS B C 1
ATOM 2722 O O . LYS B 1 7 ? -18.938 41.125 12.836 1 85.94 7 LYS B O 1
ATOM 2727 N N . MET B 1 8 ? -20.234 42.875 12.742 1 88.5 8 MET B N 1
ATOM 2728 C CA . MET B 1 8 ? -20.812 42.469 11.469 1 88.5 8 MET B CA 1
ATOM 2729 C C . MET B 1 8 ? -19.766 42.5 10.359 1 88.5 8 MET B C 1
ATOM 2731 O O . MET B 1 8 ? -19.734 41.594 9.516 1 88.5 8 MET B O 1
ATOM 2735 N N . GLU B 1 9 ? -18.938 43.469 10.383 1 93.44 9 GLU B N 1
ATOM 2736 C CA . GLU B 1 9 ? -17.891 43.594 9.375 1 93.44 9 GLU B CA 1
ATOM 2737 C C . GLU B 1 9 ? -16.875 42.469 9.5 1 93.44 9 GLU B C 1
ATOM 2739 O O . GLU B 1 9 ? -16.406 41.938 8.492 1 93.44 9 GLU B O 1
ATOM 2744 N N . ALA B 1 10 ? -16.594 42.188 10.719 1 96.62 10 ALA B N 1
ATOM 2745 C CA . ALA B 1 10 ? -15.672 41.094 10.953 1 96.62 10 ALA B CA 1
ATOM 2746 C C . ALA B 1 10 ? -16.25 39.781 10.461 1 96.62 10 ALA B C 1
ATOM 2748 O O . ALA B 1 10 ? -15.539 38.969 9.867 1 96.62 10 ALA B O 1
ATOM 2749 N N . ARG B 1 11 ? -17.5 39.531 10.711 1 97.38 11 ARG B N 1
ATOM 2750 C CA . ARG B 1 11 ? -18.156 38.312 10.273 1 97.38 11 ARG B CA 1
ATOM 2751 C C . ARG B 1 11 ? -18.234 38.25 8.75 1 97.38 11 ARG B C 1
ATOM 2753 O O . ARG B 1 11 ? -18.078 37.156 8.164 1 97.38 11 ARG B O 1
ATOM 2760 N N . ASP B 1 12 ? -18.5 39.375 8.148 1 96.81 12 ASP B N 1
ATOM 2761 C CA . ASP B 1 12 ? -18.531 39.438 6.691 1 96.81 12 ASP B CA 1
ATOM 2762 C C . ASP B 1 12 ? -17.156 39.062 6.098 1 96.81 12 ASP B C 1
ATOM 2764 O O . ASP B 1 12 ? -17.078 38.438 5.043 1 96.81 12 ASP B O 1
ATOM 2768 N N . LEU B 1 13 ? -16.188 39.5 6.766 1 98.31 13 LEU B N 1
ATOM 2769 C CA . LEU B 1 13 ? -14.82 39.219 6.328 1 98.31 13 LEU B CA 1
ATOM 2770 C C . LEU B 1 13 ? -14.578 37.719 6.277 1 98.31 13 LEU B C 1
ATOM 2772 O O . LEU B 1 13 ? -14.172 37.188 5.238 1 98.31 13 LEU B O 1
ATOM 2776 N N . VAL B 1 14 ? -14.875 36.969 7.359 1 98.5 14 VAL B N 1
ATOM 2777 C CA . VAL B 1 14 ? -14.555 35.531 7.422 1 98.5 14 VAL B CA 1
ATOM 2778 C C . VAL B 1 14 ? -15.508 34.75 6.52 1 98.5 14 VAL B C 1
ATOM 2780 O O . VAL B 1 14 ? -15.102 33.781 5.883 1 98.5 14 VAL B O 1
ATOM 2783 N N . ARG B 1 15 ? -16.734 35.156 6.422 1 97.94 15 ARG B N 1
ATOM 2784 C CA . ARG B 1 15 ? -17.688 34.5 5.516 1 97.94 15 ARG B CA 1
ATOM 2785 C C . ARG B 1 15 ? -17.234 34.656 4.066 1 97.94 15 ARG B C 1
ATOM 2787 O O . ARG B 1 15 ? -17.281 33.688 3.309 1 97.94 15 ARG B O 1
ATOM 2794 N N . GLY B 1 16 ? -16.844 35.844 3.754 1 98.06 16 GLY B N 1
ATOM 2795 C CA . GLY B 1 16 ? -16.375 36.094 2.402 1 98.06 16 GLY B CA 1
ATOM 2796 C C . GLY B 1 16 ? -15.117 35.312 2.057 1 98.06 16 GLY B C 1
ATOM 2797 O O . GLY B 1 16 ? -15.008 34.75 0.962 1 98.06 16 GLY B O 1
ATOM 2798 N N . ALA B 1 17 ? -14.156 35.281 2.973 1 98.56 17 ALA B N 1
ATOM 2799 C CA . ALA B 1 17 ? -12.906 34.562 2.746 1 98.56 17 ALA B CA 1
ATOM 2800 C C . ALA B 1 17 ? -13.164 33.062 2.576 1 98.56 17 ALA B C 1
ATOM 2802 O O . ALA B 1 17 ? -12.602 32.438 1.687 1 98.56 17 ALA B O 1
ATOM 2803 N N . VAL B 1 18 ? -14.047 32.469 3.389 1 98.31 18 VAL B N 1
ATOM 2804 C CA . VAL B 1 18 ? -14.328 31.047 3.387 1 98.31 18 VAL B CA 1
ATOM 2805 C C . VAL B 1 18 ? -15.102 30.672 2.121 1 98.31 18 VAL B C 1
ATOM 2807 O O . VAL B 1 18 ? -14.945 29.578 1.59 1 98.31 18 VAL B O 1
ATOM 2810 N N . ALA B 1 19 ? -15.844 31.594 1.578 1 97.88 19 ALA B N 1
ATOM 2811 C CA . ALA B 1 19 ? -16.656 31.344 0.387 1 97.88 19 ALA B CA 1
ATOM 2812 C C . ALA B 1 19 ? -15.773 31.219 -0.855 1 97.88 19 ALA B C 1
ATOM 2814 O O . ALA B 1 19 ? -16.219 30.719 -1.888 1 97.88 19 ALA B O 1
ATOM 2815 N N . ILE B 1 20 ? -14.508 31.625 -0.785 1 97.94 20 ILE B N 1
ATOM 2816 C CA . ILE B 1 20 ? -13.594 31.578 -1.921 1 97.94 20 ILE B CA 1
ATOM 2817 C C . ILE B 1 20 ? -12.633 30.406 -1.768 1 97.94 20 ILE B C 1
ATOM 2819 O O . ILE B 1 20 ? -11.781 30.391 -0.877 1 97.94 20 ILE B O 1
ATOM 2823 N N . PRO B 1 21 ? -12.766 29.438 -2.645 1 97 21 PRO B N 1
ATOM 2824 C CA . PRO B 1 21 ? -11.812 28.328 -2.566 1 97 21 PRO B CA 1
ATOM 2825 C C . PRO B 1 21 ? -10.367 28.781 -2.75 1 97 21 PRO B C 1
ATOM 2827 O O . PRO B 1 21 ? -10.086 29.656 -3.568 1 97 21 PRO B O 1
ATOM 2830 N N . SER B 1 22 ? -9.445 28.203 -2.012 1 97.88 22 SER B N 1
ATOM 2831 C CA . SER B 1 22 ? -8.047 28.625 -2.08 1 97.88 22 SER B CA 1
ATOM 2832 C C . SER B 1 22 ? -7.109 27.453 -1.754 1 97.88 22 SER B C 1
ATOM 2834 O O . SER B 1 22 ? -6.227 27.594 -0.902 1 97.88 22 SER B O 1
ATOM 2836 N N . VAL B 1 23 ? -7.211 26.391 -2.432 1 96.31 23 VAL B N 1
ATOM 2837 C CA . VAL B 1 23 ? -6.285 25.281 -2.256 1 96.31 23 VAL B CA 1
ATOM 2838 C C . VAL B 1 23 ? -4.855 25.766 -2.514 1 96.31 23 VAL B C 1
ATOM 2840 O O . VAL B 1 23 ? -4.637 26.703 -3.27 1 96.31 23 VAL B O 1
ATOM 2843 N N . SER B 1 24 ? -3.924 25.141 -1.872 1 95.81 24 SER B N 1
ATOM 2844 C CA . SER B 1 24 ? -2.531 25.531 -2.031 1 95.81 24 SER B CA 1
ATOM 2845 C C . SER B 1 24 ? -2.17 25.703 -3.504 1 95.81 24 SER B C 1
ATOM 2847 O O . SER B 1 24 ? -2.434 24.828 -4.32 1 95.81 24 SER B O 1
ATOM 2849 N N . GLY B 1 25 ? -1.662 26.781 -3.787 1 96.12 25 GLY B N 1
ATOM 2850 C CA . GLY B 1 25 ? -1.29 27.109 -5.156 1 96.12 25 GLY B CA 1
ATOM 2851 C C . GLY B 1 25 ? -2.359 27.891 -5.895 1 96.12 25 GLY B C 1
ATOM 2852 O O . GLY B 1 25 ? -2.104 28.438 -6.969 1 96.12 25 GLY B O 1
ATOM 2853 N N . GLN B 1 26 ? -3.557 28 -5.359 1 97.5 26 GLN B N 1
ATOM 2854 C CA . GLN B 1 26 ? -4.68 28.688 -5.984 1 97.5 26 GLN B CA 1
ATOM 2855 C C . GLN B 1 26 ? -5.262 29.75 -5.051 1 97.5 26 GLN B C 1
ATOM 2857 O O . GLN B 1 26 ? -6.48 29.812 -4.863 1 97.5 26 GLN B O 1
ATOM 2862 N N . GLU B 1 27 ? -4.41 30.547 -4.449 1 98.44 27 GLU B N 1
ATOM 2863 C CA . GLU B 1 27 ? -4.852 31.453 -3.391 1 98.44 27 GLU B CA 1
ATOM 2864 C C . GLU B 1 27 ? -5.105 32.844 -3.932 1 98.44 27 GLU B C 1
ATOM 2866 O O . GLU B 1 27 ? -5.457 33.781 -3.174 1 98.44 27 GLU B O 1
ATOM 2871 N N . ALA B 1 28 ? -5.035 33.062 -5.25 1 98.44 28 ALA B N 1
ATOM 2872 C CA . ALA B 1 28 ? -5.02 34.406 -5.82 1 98.44 28 ALA B CA 1
ATOM 2873 C C . ALA B 1 28 ? -6.324 35.156 -5.527 1 98.44 28 ALA B C 1
ATOM 2875 O O . ALA B 1 28 ? -6.309 36.312 -5.156 1 98.44 28 ALA B O 1
ATOM 2876 N N . GLN B 1 29 ? -7.43 34.5 -5.707 1 98.69 29 GLN B N 1
ATOM 2877 C CA . GLN B 1 29 ? -8.719 35.156 -5.547 1 98.69 29 GLN B CA 1
ATOM 2878 C C . GLN B 1 29 ? -8.961 35.562 -4.094 1 98.69 29 GLN B C 1
ATOM 2880 O O . GLN B 1 29 ? -9.469 36.625 -3.818 1 98.69 29 GLN B O 1
ATOM 2885 N N . VAL B 1 30 ? -8.602 34.688 -3.18 1 98.75 30 VAL B N 1
ATOM 2886 C CA . VAL B 1 30 ? -8.82 35.031 -1.774 1 98.75 30 VAL B CA 1
ATOM 2887 C C . VAL B 1 30 ? -7.844 36.094 -1.337 1 98.75 30 VAL B C 1
ATOM 2889 O O . VAL B 1 30 ? -8.188 36.969 -0.522 1 98.75 30 VAL B O 1
ATOM 2892 N N . ALA B 1 31 ? -6.641 36.062 -1.859 1 98.88 31 ALA B N 1
ATOM 2893 C CA . ALA B 1 31 ? -5.672 37.125 -1.566 1 98.88 31 ALA B CA 1
ATOM 2894 C C . ALA B 1 31 ? -6.199 38.5 -2.006 1 98.88 31 ALA B C 1
ATOM 2896 O O . ALA B 1 31 ? -6.062 39.469 -1.281 1 98.88 31 ALA B O 1
ATOM 2897 N N . ALA B 1 32 ? -6.77 38.531 -3.189 1 98.81 32 ALA B N 1
ATOM 2898 C CA . ALA B 1 32 ? -7.344 39.781 -3.707 1 98.81 32 ALA B CA 1
ATOM 2899 C C . ALA B 1 32 ? -8.492 40.25 -2.822 1 98.81 32 ALA B C 1
ATOM 2901 O O . ALA B 1 32 ? -8.578 41.438 -2.498 1 98.81 32 ALA B O 1
ATOM 2902 N N . PHE B 1 33 ? -9.312 39.375 -2.473 1 98.81 33 PHE B N 1
ATOM 2903 C CA . PHE B 1 33 ? -10.445 39.688 -1.613 1 98.81 33 PHE B CA 1
ATOM 2904 C C . PHE B 1 33 ? -9.969 40.281 -0.292 1 98.81 33 PHE B C 1
ATOM 2906 O O . PHE B 1 33 ? -10.469 41.312 0.15 1 98.81 33 PHE B O 1
ATOM 2913 N N . LEU B 1 34 ? -9.023 39.625 0.319 1 98.88 34 LEU B N 1
ATOM 2914 C CA . LEU B 1 34 ? -8.5 40.031 1.617 1 98.88 34 LEU B CA 1
ATOM 2915 C C . LEU B 1 34 ? -7.805 41.406 1.517 1 98.88 34 LEU B C 1
ATOM 2917 O O . LEU B 1 34 ? -7.965 42.25 2.393 1 98.88 34 LEU B O 1
ATOM 2921 N N . THR B 1 35 ? -7.062 41.594 0.464 1 98.88 35 THR B N 1
ATOM 2922 C CA . THR B 1 35 ? -6.367 42.844 0.271 1 98.88 35 THR B CA 1
ATOM 2923 C C . THR B 1 35 ? -7.363 43.969 0.065 1 98.88 35 THR B C 1
ATOM 2925 O O . THR B 1 35 ? -7.18 45.094 0.593 1 98.88 35 THR B O 1
ATOM 2928 N N . ASP B 1 36 ? -8.359 43.719 -0.728 1 98.75 36 ASP B N 1
ATOM 2929 C CA . ASP B 1 36 ? -9.398 44.719 -0.939 1 98.75 36 ASP B CA 1
ATOM 2930 C C . ASP B 1 36 ? -10.086 45.094 0.376 1 98.75 36 ASP B C 1
ATOM 2932 O O . ASP B 1 36 ? -10.312 46.25 0.653 1 98.75 36 ASP B O 1
ATOM 2936 N N . TRP B 1 37 ? -10.453 44.094 1.129 1 98.56 37 TRP B N 1
ATOM 2937 C CA . TRP B 1 37 ? -11.102 44.344 2.414 1 98.56 37 TRP B CA 1
ATOM 2938 C C . TRP B 1 37 ? -10.195 45.156 3.328 1 98.56 37 TRP B C 1
ATOM 2940 O O . TRP B 1 37 ? -10.648 46.094 3.967 1 98.56 37 TRP B O 1
ATOM 2950 N N . MET B 1 38 ? -8.906 44.75 3.439 1 98.69 38 MET B N 1
ATOM 2951 C CA . MET B 1 38 ? -7.949 45.469 4.285 1 98.69 38 MET B CA 1
ATOM 2952 C C . MET B 1 38 ? -7.805 46.938 3.842 1 98.69 38 MET B C 1
ATOM 2954 O O . MET B 1 38 ? -7.789 47.844 4.676 1 98.69 38 MET B O 1
ATOM 2958 N N . THR B 1 39 ? -7.754 47.125 2.523 1 98.69 39 THR B N 1
ATOM 2959 C CA . THR B 1 39 ? -7.664 48.5 1.989 1 98.69 39 THR B CA 1
ATOM 2960 C C . THR B 1 39 ? -8.867 49.312 2.414 1 98.69 39 THR B C 1
ATOM 2962 O O . THR B 1 39 ? -8.719 50.469 2.852 1 98.69 39 THR B O 1
ATOM 2965 N N . ALA B 1 40 ? -9.984 48.781 2.354 1 98.12 40 ALA B N 1
ATOM 2966 C CA . ALA B 1 40 ? -11.234 49.469 2.693 1 98.12 40 ALA B CA 1
ATOM 2967 C C . ALA B 1 40 ? -11.312 49.75 4.191 1 98.12 40 ALA B C 1
ATOM 2969 O O . ALA B 1 40 ? -12.141 50.562 4.633 1 98.12 40 ALA B O 1
ATOM 2970 N N . HIS B 1 41 ? -10.438 49.156 4.953 1 97.44 41 HIS B N 1
ATOM 2971 C CA . HIS B 1 41 ? -10.516 49.312 6.402 1 97.44 41 HIS B CA 1
ATOM 2972 C C . HIS B 1 41 ? -9.234 49.938 6.965 1 97.44 41 HIS B C 1
ATOM 2974 O O . HIS B 1 41 ? -8.812 49.562 8.07 1 97.44 41 HIS B O 1
ATOM 2980 N N . GLY B 1 42 ? -8.492 50.656 6.188 1 96.94 42 GLY B N 1
ATOM 2981 C CA . GLY B 1 42 ? -7.461 51.562 6.68 1 96.94 42 GLY B CA 1
ATOM 2982 C C . GLY B 1 42 ? -6.066 50.938 6.594 1 96.94 42 GLY B C 1
ATOM 2983 O O . GLY B 1 42 ? -5.102 51.562 7.074 1 96.94 42 GLY B O 1
ATOM 2984 N N . PHE B 1 43 ? -5.922 49.781 6.027 1 98.56 43 PHE B N 1
ATOM 2985 C CA . PHE B 1 43 ? -4.605 49.188 5.844 1 98.56 43 PHE B CA 1
ATOM 2986 C C . PHE B 1 43 ? -3.943 49.719 4.574 1 98.56 43 PHE B C 1
ATOM 2988 O O . PHE B 1 43 ? -4.625 50 3.592 1 98.56 43 PHE B O 1
ATOM 2995 N N . ARG B 1 44 ? -2.625 49.906 4.621 1 98.56 44 ARG B N 1
ATOM 2996 C CA . ARG B 1 44 ? -1.856 49.844 3.381 1 98.56 44 ARG B CA 1
ATOM 2997 C C . ARG B 1 44 ? -1.666 48.406 2.932 1 98.56 44 ARG B C 1
ATOM 2999 O O . ARG B 1 44 ? -0.824 47.688 3.473 1 98.56 44 ARG B O 1
ATOM 3006 N N . ALA B 1 45 ? -2.455 48 1.914 1 98.69 45 ALA B N 1
ATOM 3007 C CA . ALA B 1 45 ? -2.521 46.562 1.608 1 98.69 45 ALA B CA 1
ATOM 3008 C C . ALA B 1 45 ? -2.049 46.281 0.184 1 98.69 45 ALA B C 1
ATOM 3010 O O . ALA B 1 45 ? -2.168 47.125 -0.695 1 98.69 45 ALA B O 1
ATOM 3011 N N . HIS B 1 46 ? -1.429 45.156 -0.087 1 98.69 46 HIS B N 1
ATOM 3012 C CA . HIS B 1 46 ? -0.988 44.719 -1.4 1 98.69 46 HIS B CA 1
ATOM 3013 C C . HIS B 1 46 ? -0.783 43.188 -1.419 1 98.69 46 HIS B C 1
ATOM 3015 O O . HIS B 1 46 ? -0.782 42.562 -0.367 1 98.69 46 HIS B O 1
ATOM 3021 N N . ILE B 1 47 ? -0.754 42.656 -2.586 1 98.75 47 ILE B N 1
ATOM 3022 C CA . ILE B 1 47 ? -0.347 41.25 -2.783 1 98.75 47 ILE B CA 1
ATOM 3023 C C . ILE B 1 47 ? 1.138 41.219 -3.131 1 98.75 47 ILE B C 1
ATOM 3025 O O . ILE B 1 47 ? 1.58 41.844 -4.098 1 98.75 47 ILE B O 1
ATOM 3029 N N . ASP B 1 48 ? 1.933 40.562 -2.363 1 98.56 48 ASP B N 1
ATOM 3030 C CA . ASP B 1 48 ? 3.371 40.562 -2.607 1 98.56 48 ASP B CA 1
ATOM 3031 C C . ASP B 1 48 ? 3.752 39.531 -3.662 1 98.56 48 ASP B C 1
ATOM 3033 O O . ASP B 1 48 ? 2.881 38.906 -4.285 1 98.56 48 ASP B O 1
ATOM 3037 N N . GLU B 1 49 ? 5.051 39.281 -3.875 1 98 49 GLU B N 1
ATOM 3038 C CA . GLU B 1 49 ? 5.551 38.438 -4.973 1 98 49 GLU B CA 1
ATOM 3039 C C . GLU B 1 49 ? 5.254 36.969 -4.727 1 98 49 GLU B C 1
ATOM 3041 O O . GLU B 1 49 ? 5.207 36.156 -5.668 1 98 49 GLU B O 1
ATOM 3046 N N . ALA B 1 50 ? 5.043 36.594 -3.51 1 98.31 50 ALA B N 1
ATOM 3047 C CA . ALA B 1 50 ? 4.742 35.188 -3.18 1 98.31 50 ALA B CA 1
ATOM 3048 C C . ALA B 1 50 ? 3.234 34.938 -3.195 1 98.31 50 ALA B C 1
ATOM 3050 O O . ALA B 1 50 ? 2.787 33.812 -3.002 1 98.31 50 ALA B O 1
ATOM 3051 N N . GLY B 1 51 ? 2.438 36 -3.467 1 98.62 51 GLY B N 1
ATOM 3052 C CA . GLY B 1 51 ? 0.989 35.875 -3.516 1 98.62 51 GLY B CA 1
ATOM 3053 C C . GLY B 1 51 ? 0.326 36.125 -2.172 1 98.62 51 GLY B C 1
ATOM 3054 O O . GLY B 1 51 ? -0.89 35.969 -2.039 1 98.62 51 GLY B O 1
ATOM 3055 N N . ASN B 1 52 ? 1.104 36.5 -1.187 1 98.81 52 ASN B N 1
ATOM 3056 C CA . ASN B 1 52 ? 0.545 36.781 0.13 1 98.81 52 ASN B CA 1
ATOM 3057 C C . ASN B 1 52 ? -0.346 38 0.105 1 98.81 52 ASN B C 1
ATOM 3059 O O . ASN B 1 52 ? -0.034 39 -0.573 1 98.81 52 ASN B O 1
ATOM 3063 N N . ALA B 1 53 ? -1.441 38.031 0.798 1 98.88 53 ALA B N 1
ATOM 3064 C CA . ALA B 1 53 ? -2.186 39.25 1.109 1 98.88 53 ALA B CA 1
ATOM 3065 C C . ALA B 1 53 ? -1.562 39.969 2.289 1 98.88 53 ALA B C 1
ATOM 3067 O O . ALA B 1 53 ? -1.595 39.5 3.422 1 98.88 53 ALA B O 1
ATOM 3068 N N . VAL B 1 54 ? -1.019 41.125 2.027 1 98.88 54 VAL B N 1
ATOM 3069 C CA . VAL B 1 54 ? -0.302 41.844 3.074 1 98.88 54 VAL B CA 1
ATOM 3070 C C . VAL B 1 54 ? -1.01 43.188 3.369 1 98.88 54 VAL B C 1
ATOM 3072 O O . VAL B 1 54 ? -1.383 43.906 2.447 1 98.88 54 VAL B O 1
ATOM 3075 N N . GLY B 1 55 ? -1.27 43.469 4.629 1 98.81 55 GLY B N 1
ATOM 3076 C CA . GLY B 1 55 ? -1.815 44.75 5.082 1 98.81 55 GLY B CA 1
ATOM 3077 C C . GLY B 1 55 ? -1.098 45.281 6.297 1 98.81 55 GLY B C 1
ATOM 3078 O O . GLY B 1 55 ? -0.826 44.562 7.254 1 98.81 55 GLY B O 1
ATOM 3079 N N . GLU B 1 56 ? -0.818 46.5 6.238 1 98.62 56 GLU B N 1
ATOM 3080 C CA . GLU B 1 56 ? -0.099 47.156 7.328 1 98.62 56 GLU B CA 1
ATOM 3081 C C . GLU B 1 56 ? -0.897 48.344 7.891 1 98.62 56 GLU B C 1
ATOM 3083 O O . GLU B 1 56 ? -1.505 49.094 7.137 1 98.62 56 GLU B O 1
ATOM 3088 N N . ARG B 1 57 ? -0.939 48.406 9.188 1 98 57 ARG B N 1
ATOM 3089 C CA . ARG B 1 57 ? -1.516 49.562 9.898 1 98 57 ARG B CA 1
ATOM 3090 C C . ARG B 1 57 ? -0.637 49.969 11.07 1 98 57 ARG B C 1
ATOM 3092 O O . ARG B 1 57 ? -0.075 49.125 11.766 1 98 57 ARG B O 1
ATOM 3099 N N . GLY B 1 58 ? -0.591 51.281 11.227 1 96.88 58 GLY B N 1
ATOM 3100 C CA . GLY B 1 58 ? 0.209 51.812 12.32 1 96.88 58 GLY B CA 1
ATOM 3101 C C . GLY B 1 58 ? 1.597 52.25 11.883 1 96.88 58 GLY B C 1
ATOM 3102 O O . GLY B 1 58 ? 2.055 51.875 10.797 1 96.88 58 GLY B O 1
ATOM 3103 N N . SER B 1 59 ? 2.234 53.094 12.664 1 94.5 59 SER B N 1
ATOM 3104 C CA . SER B 1 59 ? 3.539 53.625 12.32 1 94.5 59 SER B CA 1
ATOM 3105 C C . SER B 1 59 ? 4.469 53.656 13.531 1 94.5 59 SER B C 1
ATOM 3107 O O . SER B 1 59 ? 5.535 54.281 13.492 1 94.5 59 SER B O 1
ATOM 3109 N N . GLY B 1 60 ? 4.082 53 14.547 1 93.75 60 GLY B N 1
ATOM 3110 C CA . GLY B 1 60 ? 4.844 53 15.781 1 93.75 60 GLY B CA 1
ATOM 3111 C C . GLY B 1 60 ? 6.113 52.188 15.727 1 93.75 60 GLY B C 1
ATOM 3112 O O . GLY B 1 60 ? 6.379 51.531 14.719 1 93.75 60 GLY B O 1
ATOM 3113 N N . PRO B 1 61 ? 6.906 52.25 16.766 1 94.56 61 PRO B N 1
ATOM 3114 C CA . PRO B 1 61 ? 8.219 51.625 16.797 1 94.56 61 PRO B CA 1
ATOM 3115 C C . PRO B 1 61 ? 8.141 50.094 17.016 1 94.56 61 PRO B C 1
ATOM 3117 O O . PRO B 1 61 ? 9.039 49.375 16.609 1 94.56 61 PRO B O 1
ATOM 3120 N N . LEU B 1 62 ? 7.129 49.656 17.672 1 96.31 62 LEU B N 1
ATOM 3121 C CA . LEU B 1 62 ? 6.93 48.219 17.891 1 96.31 62 LEU B CA 1
ATOM 3122 C C . LEU B 1 62 ? 6.34 47.562 16.641 1 96.31 62 LEU B C 1
ATOM 3124 O O . LEU B 1 62 ? 5.293 48 16.156 1 96.31 62 LEU B O 1
ATOM 3128 N N . THR B 1 63 ? 7.027 46.562 16.109 1 97.81 63 THR B N 1
ATOM 3129 C CA . THR B 1 63 ? 6.52 45.875 14.93 1 97.81 63 THR B CA 1
ATOM 3130 C C . THR B 1 63 ? 5.957 44.5 15.312 1 97.81 63 THR B C 1
ATOM 3132 O O . THR B 1 63 ? 6.684 43.656 15.828 1 97.81 63 THR B O 1
ATOM 3135 N N . VAL B 1 64 ? 4.738 44.344 15.094 1 98.44 64 VAL B N 1
ATOM 3136 C CA . VAL B 1 64 ? 4.062 43.062 15.336 1 98.44 64 VAL B CA 1
ATOM 3137 C C . VAL B 1 64 ? 3.639 42.438 14 1 98.44 64 VAL B C 1
ATOM 3139 O O . VAL B 1 64 ? 2.893 43.062 13.234 1 98.44 64 VAL B O 1
ATOM 3142 N N . VAL B 1 65 ? 4.164 41.25 13.719 1 98.75 65 VAL B N 1
ATOM 3143 C CA . VAL B 1 65 ? 3.73 40.531 12.531 1 98.75 65 VAL B CA 1
ATOM 3144 C C . VAL B 1 65 ? 2.668 39.5 12.906 1 98.75 65 VAL B C 1
ATOM 3146 O O . VAL B 1 65 ? 2.844 38.75 13.859 1 98.75 65 VAL B O 1
ATOM 3149 N N . LEU B 1 66 ? 1.534 39.562 12.25 1 98.88 66 LEU B N 1
ATOM 3150 C CA . LEU B 1 66 ? 0.468 38.562 12.344 1 98.88 66 LEU B CA 1
ATOM 3151 C C . LEU B 1 66 ? 0.391 37.719 11.078 1 98.88 66 LEU B C 1
ATOM 3153 O O . LEU B 1 66 ? -0.167 38.156 10.07 1 98.88 66 LEU B O 1
ATOM 3157 N N . LEU B 1 67 ? 0.992 36.562 11.188 1 98.81 67 LEU B N 1
ATOM 3158 C CA . LEU B 1 67 ? 1.176 35.656 10.047 1 98.81 67 LEU B CA 1
ATOM 3159 C C . LEU B 1 67 ? 0.192 34.5 10.102 1 98.81 67 LEU B C 1
ATOM 3161 O O . LEU B 1 67 ? 0.244 33.688 11.016 1 98.81 67 LEU B O 1
ATOM 3165 N N . GLY B 1 68 ? -0.774 34.438 9.195 1 98.5 68 GLY B N 1
ATOM 3166 C CA . GLY B 1 68 ? -1.7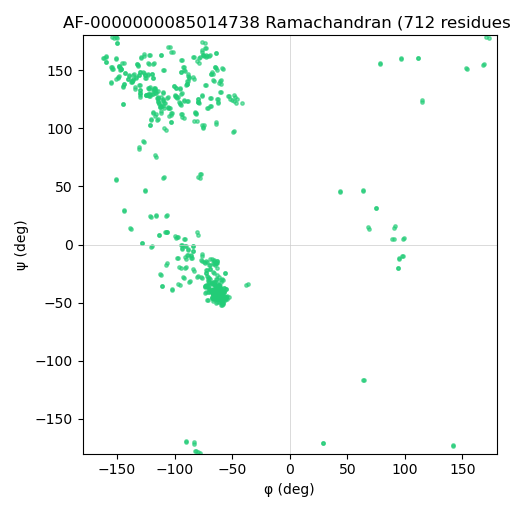4 33.375 9.047 1 98.5 68 GLY B CA 1
ATOM 3167 C C . GLY B 1 68 ? -1.862 32.875 7.617 1 98.5 68 GLY B C 1
ATOM 3168 O O . GLY B 1 68 ? -1.771 33.656 6.672 1 98.5 68 GLY B O 1
ATOM 3169 N N . HIS B 1 69 ? -2.104 31.594 7.461 1 98.44 69 HIS B N 1
ATOM 3170 C CA . HIS B 1 69 ? -2.15 31.109 6.086 1 98.44 69 HIS B CA 1
ATOM 3171 C C . HIS B 1 69 ? -3.574 31.141 5.539 1 98.44 69 HIS B C 1
ATOM 3173 O O . HIS B 1 69 ? -4.539 31.047 6.301 1 98.44 69 HIS B O 1
ATOM 3179 N N . ILE B 1 70 ? -3.629 31.281 4.211 1 98.62 70 ILE B N 1
ATOM 3180 C CA . ILE B 1 70 ? -4.93 31.531 3.592 1 98.62 70 ILE B CA 1
ATOM 3181 C C . ILE B 1 70 ? -5.242 30.406 2.604 1 98.62 70 ILE B C 1
ATOM 3183 O O . ILE B 1 70 ? -6.32 30.375 2.006 1 98.62 70 ILE B O 1
ATOM 3187 N N . ASP B 1 71 ? -4.262 29.453 2.473 1 98 71 ASP B N 1
ATOM 3188 C CA . ASP B 1 71 ? -4.523 28.281 1.643 1 98 71 ASP B CA 1
ATOM 3189 C C . ASP B 1 71 ? -5.277 27.203 2.424 1 98 71 ASP B C 1
ATOM 3191 O O . ASP B 1 71 ? -5.379 27.281 3.65 1 98 71 ASP B O 1
ATOM 3195 N N . THR B 1 72 ? -5.898 26.266 1.663 1 95.81 72 THR B N 1
ATOM 3196 C CA . THR B 1 72 ? -6.582 25.125 2.262 1 95.81 72 THR B CA 1
ATOM 3197 C C . THR B 1 72 ? -6.121 23.828 1.62 1 95.81 72 THR B C 1
ATOM 3199 O O . THR B 1 72 ? -5.465 23.844 0.576 1 95.81 72 THR B O 1
ATOM 3202 N N . VAL B 1 73 ? -6.344 22.734 2.305 1 92.94 73 VAL B N 1
ATOM 3203 C CA . VAL B 1 73 ? -6.211 21.406 1.689 1 92.94 73 VAL B CA 1
ATOM 3204 C C . VAL B 1 73 ? -7.359 21.172 0.713 1 92.94 73 VAL B C 1
ATOM 3206 O O . VAL B 1 73 ? -8.352 21.906 0.731 1 92.94 73 VAL B O 1
ATOM 3209 N N . PRO B 1 74 ? -7.195 20.234 -0.133 1 91.25 74 PRO B N 1
ATOM 3210 C CA . PRO B 1 74 ? -8.305 19.922 -1.038 1 91.25 74 PRO B CA 1
ATOM 3211 C C . PRO B 1 74 ? -9.539 19.406 -0.302 1 91.25 74 PRO B C 1
ATOM 3213 O O . PRO B 1 74 ? -9.453 19.031 0.872 1 91.25 74 PRO B O 1
ATOM 3216 N N . GLY B 1 75 ? -10.672 19.406 -1.007 1 89.81 75 GLY B N 1
ATOM 3217 C CA . GLY B 1 75 ? -11.945 18.953 -0.467 1 89.81 75 GLY B CA 1
ATOM 3218 C C . GLY B 1 75 ? -12.977 20.062 -0.36 1 89.81 75 GLY B C 1
ATOM 3219 O O . GLY B 1 75 ? -12.766 21.047 0.348 1 89.81 75 GLY B O 1
ATOM 3220 N N . GLU B 1 76 ? -14.062 19.812 -0.975 1 90.38 76 GLU B N 1
ATOM 3221 C CA . GLU B 1 76 ? -15.094 20.859 -0.991 1 90.38 76 GLU B CA 1
ATOM 3222 C C . GLU B 1 76 ? -16.125 20.625 0.106 1 90.38 76 GLU B C 1
ATOM 3224 O O . GLU B 1 76 ? -16.672 19.516 0.232 1 90.38 76 GLU B O 1
ATOM 3229 N N . ILE B 1 77 ? -16.266 21.594 0.943 1 92.06 77 ILE B N 1
ATOM 3230 C CA . ILE B 1 77 ? -17.328 21.656 1.934 1 92.06 77 ILE B CA 1
ATOM 3231 C C . ILE B 1 77 ? -18.281 22.812 1.592 1 92.06 77 ILE B C 1
ATOM 3233 O O . ILE B 1 77 ? -17.875 23.969 1.512 1 92.06 77 ILE B O 1
ATOM 3237 N N . PRO B 1 78 ? -19.516 22.469 1.34 1 94.56 78 PRO B N 1
ATOM 3238 C CA . PRO B 1 78 ? -20.453 23.547 1.033 1 94.56 78 PRO B CA 1
ATOM 3239 C C . PRO B 1 78 ? -20.453 24.641 2.098 1 94.56 78 PRO B C 1
ATOM 3241 O O . PRO B 1 78 ? -20.656 24.359 3.279 1 94.56 78 PRO B O 1
ATOM 3244 N N . VAL B 1 79 ? -20.266 25.906 1.618 1 96.5 79 VAL B N 1
ATOM 3245 C CA . VAL B 1 79 ? -20.203 27.031 2.543 1 96.5 79 VAL B CA 1
ATOM 3246 C C . VAL B 1 79 ? -21.625 27.422 2.959 1 96.5 79 VAL B C 1
ATOM 3248 O O . VAL B 1 79 ? -22.453 27.719 2.109 1 96.5 79 VAL B O 1
ATOM 3251 N N . ARG B 1 80 ? -21.859 27.406 4.207 1 96.75 80 ARG B N 1
ATOM 3252 C CA . ARG B 1 80 ? -23.156 27.75 4.746 1 96.75 80 ARG B CA 1
ATOM 3253 C C . ARG B 1 80 ? -23.062 28.141 6.219 1 96.75 80 ARG B C 1
ATOM 3255 O O . ARG B 1 80 ? -22.094 27.766 6.898 1 96.75 80 ARG B O 1
ATOM 3262 N N . VAL B 1 81 ? -24.031 28.891 6.633 1 96.25 81 VAL B N 1
ATOM 3263 C CA . VAL B 1 81 ? -24.172 29.203 8.055 1 96.25 81 VAL B CA 1
ATOM 3264 C C . VAL B 1 81 ? -25.391 28.469 8.625 1 96.25 81 VAL B C 1
ATOM 3266 O O . VAL B 1 81 ? -26.516 28.641 8.133 1 96.25 81 VAL B O 1
ATOM 3269 N N . GLU B 1 82 ? -25.172 27.641 9.508 1 96.56 82 GLU B N 1
ATOM 3270 C CA . GLU B 1 82 ? -26.234 26.969 10.258 1 96.56 82 GLU B CA 1
ATOM 3271 C C . GLU B 1 82 ? -26.172 27.328 11.742 1 96.56 82 GLU B C 1
ATOM 3273 O O . GLU B 1 82 ? -25.25 26.953 12.445 1 96.56 82 GLU B O 1
ATOM 3278 N N . GLY B 1 83 ? -27.25 28.109 12.188 1 95.31 83 GLY B N 1
ATOM 3279 C CA . GLY B 1 83 ? -27.125 28.703 13.516 1 95.31 83 GLY B CA 1
ATOM 3280 C C . GLY B 1 83 ? -26 29.703 13.625 1 95.31 83 GLY B C 1
ATOM 3281 O O . GLY B 1 83 ? -25.938 30.672 12.867 1 95.31 83 GLY B O 1
ATOM 3282 N N . ASP B 1 84 ? -25.062 29.453 14.398 1 96.25 84 ASP B N 1
ATOM 3283 C CA . ASP B 1 84 ? -23.906 30.344 14.562 1 96.25 84 ASP B CA 1
ATOM 3284 C C . ASP B 1 84 ? -22.609 29.672 14.117 1 96.25 84 ASP B C 1
ATOM 3286 O O . ASP B 1 84 ? -21.531 30 14.609 1 96.25 84 ASP B O 1
ATOM 3290 N N . ARG B 1 85 ? -22.859 28.688 13.203 1 97.5 85 ARG B N 1
ATOM 3291 C CA . ARG B 1 85 ? -21.688 27.953 12.719 1 97.5 85 ARG B CA 1
ATOM 3292 C C . ARG B 1 85 ? -21.453 28.203 11.234 1 97.5 85 ARG B C 1
ATOM 3294 O O . ARG B 1 85 ? -22.375 28.047 10.422 1 97.5 85 ARG B O 1
ATOM 3301 N N . LEU B 1 86 ? -20.312 28.625 10.906 1 98.31 86 LEU B N 1
ATOM 3302 C CA . LEU B 1 86 ? -19.891 28.797 9.523 1 98.31 86 LEU B CA 1
ATOM 3303 C C . LEU B 1 86 ? -19.203 27.547 9 1 98.31 86 LEU B C 1
ATOM 3305 O O . LEU B 1 86 ? -18.047 27.281 9.352 1 98.31 86 LEU B O 1
ATOM 3309 N N . TYR B 1 87 ? -19.844 26.844 8.125 1 97.81 87 TYR B N 1
ATOM 3310 C CA . TYR B 1 87 ? -19.281 25.656 7.5 1 97.81 87 TYR B CA 1
ATOM 3311 C C . TYR B 1 87 ? -18.516 26.016 6.23 1 97.81 87 TYR B C 1
ATOM 3313 O O . TYR B 1 87 ? -18.938 26.906 5.48 1 97.81 87 TYR B O 1
ATOM 3321 N N . GLY B 1 88 ? -17.406 25.359 6.016 1 97.12 88 GLY B N 1
ATOM 3322 C CA . GLY B 1 88 ? -16.594 25.547 4.816 1 97.12 88 GLY B CA 1
ATOM 3323 C C . GLY B 1 88 ? -15.133 25.219 5.027 1 97.12 88 GLY B C 1
ATOM 3324 O O . GLY B 1 88 ? -14.609 25.391 6.133 1 97.12 88 GLY B O 1
ATOM 3325 N N . ARG B 1 89 ? -14.531 24.797 3.963 1 95.56 89 ARG B N 1
ATOM 3326 C CA . ARG B 1 89 ? -13.094 24.562 4.02 1 95.56 89 ARG B CA 1
ATOM 3327 C C . ARG B 1 89 ? -12.336 25.844 4.324 1 95.56 89 ARG B C 1
ATOM 3329 O O . ARG B 1 89 ? -12.555 26.875 3.672 1 95.56 89 ARG B O 1
ATOM 3336 N N . GLY B 1 90 ? -11.516 25.797 5.367 1 96.56 90 GLY B N 1
ATOM 3337 C CA . GLY B 1 90 ? -10.742 26.969 5.75 1 96.56 90 GLY B CA 1
ATOM 3338 C C . GLY B 1 90 ? -11.367 27.766 6.875 1 96.56 90 GLY B C 1
ATOM 3339 O O . GLY B 1 90 ? -10.75 28.672 7.422 1 96.56 90 GLY B O 1
ATOM 3340 N N . SER B 1 91 ? -12.602 27.438 7.238 1 97.75 91 SER B N 1
ATOM 3341 C CA . SER B 1 91 ? -13.25 28.156 8.32 1 97.75 91 SER B CA 1
ATOM 3342 C C . SER B 1 91 ? -12.438 28.094 9.602 1 97.75 91 SER B C 1
ATOM 3344 O O . SER B 1 91 ? -12.25 29.109 10.281 1 97.75 91 SER B O 1
ATOM 3346 N N . VAL B 1 92 ? -11.906 26.938 9.836 1 96.12 92 VAL B N 1
ATOM 3347 C CA . VAL B 1 92 ? -11.078 26.734 11.023 1 96.12 92 VAL B CA 1
ATOM 3348 C C . VAL B 1 92 ? -9.602 26.75 10.625 1 96.12 92 VAL B C 1
ATOM 3350 O O . VAL B 1 92 ? -8.805 27.484 11.203 1 96.12 92 VAL B O 1
ATOM 3353 N N . ASP B 1 93 ? -9.141 26.188 9.508 1 94.06 93 ASP B N 1
ATOM 3354 C CA . ASP B 1 93 ? -7.758 25.938 9.117 1 94.06 93 ASP B CA 1
ATOM 3355 C C . ASP B 1 93 ? -7.473 26.531 7.734 1 94.06 93 ASP B C 1
ATOM 3357 O O . ASP B 1 93 ? -7.625 25.844 6.719 1 94.06 93 ASP B O 1
ATOM 3361 N N . ALA B 1 94 ? -7.062 27.781 7.609 1 95.12 94 ALA B N 1
ATOM 3362 C CA . ALA B 1 94 ? -6.984 28.609 8.805 1 95.12 94 ALA B CA 1
ATOM 3363 C C . ALA B 1 94 ? -7.375 30.062 8.492 1 95.12 94 ALA B C 1
ATOM 3365 O O . ALA B 1 94 ? -6.797 31 9.055 1 95.12 94 ALA B O 1
ATOM 3366 N N . LYS B 1 95 ? -8.242 30.188 7.484 1 98.44 95 LYS B N 1
ATOM 3367 C CA . LYS B 1 95 ? -8.672 31.547 7.141 1 98.44 95 LYS B CA 1
ATOM 3368 C C . LYS B 1 95 ? -9.352 32.219 8.328 1 98.44 95 LYS B C 1
ATOM 3370 O O . LYS B 1 95 ? -9.273 33.438 8.469 1 98.44 95 LYS B O 1
ATOM 3375 N N . GLY B 1 96 ? -10.016 31.453 9.18 1 98.25 96 GLY B N 1
ATOM 3376 C CA . GLY B 1 96 ? -10.609 32 10.391 1 98.25 96 GLY B CA 1
ATOM 3377 C C . GLY B 1 96 ? -9.617 32.75 11.25 1 98.25 96 GLY B C 1
ATOM 3378 O O . GLY B 1 96 ? -9.914 33.844 11.734 1 98.25 96 GLY B O 1
ATOM 3379 N N . SER B 1 97 ? -8.469 32.219 11.445 1 98.69 97 SER B N 1
ATOM 3380 C CA . SER B 1 97 ? -7.441 32.844 12.258 1 98.69 97 SER B CA 1
ATOM 3381 C C . SER B 1 97 ? -6.914 34.125 11.602 1 98.69 97 SER B C 1
ATOM 3383 O O . SER B 1 97 ? -6.734 35.125 12.273 1 98.69 97 SER B O 1
ATOM 3385 N N . PHE B 1 98 ? -6.633 34.031 10.305 1 98.75 98 PHE B N 1
ATOM 3386 C CA . PHE B 1 98 ? -6.121 35.219 9.633 1 98.75 98 PHE B CA 1
ATOM 3387 C C . PHE B 1 98 ? -7.141 36.344 9.672 1 98.75 98 PHE B C 1
ATOM 3389 O O . PHE B 1 98 ? -6.789 37.5 9.898 1 98.75 98 PHE B O 1
ATOM 3396 N N . CYS B 1 99 ? -8.391 36.031 9.414 1 98.88 99 CYS B N 1
ATOM 3397 C CA . CYS B 1 99 ? -9.453 37.031 9.461 1 98.88 99 CYS B CA 1
ATOM 3398 C C . CYS B 1 99 ? -9.57 37.625 10.852 1 98.88 99 CYS B C 1
ATOM 3400 O O . CYS B 1 99 ? -9.891 38.812 10.992 1 98.88 99 CYS B O 1
ATOM 3402 N N . THR B 1 100 ? -9.336 36.844 11.859 1 98.81 100 THR B N 1
ATOM 3403 C CA . THR B 1 100 ? -9.289 37.344 13.227 1 98.81 100 THR B CA 1
ATOM 3404 C C . THR B 1 100 ? -8.211 38.406 13.359 1 98.81 100 THR B C 1
ATOM 3406 O O . THR B 1 100 ? -8.453 39.469 13.961 1 98.81 100 THR B O 1
ATOM 3409 N N . PHE B 1 101 ? -7.035 38.156 12.82 1 98.88 101 PHE B N 1
ATOM 3410 C CA . PHE B 1 101 ? -5.93 39.094 12.859 1 98.88 101 PHE B CA 1
ATOM 3411 C C . PHE B 1 101 ? -6.32 40.406 12.195 1 98.88 101 PHE B C 1
ATOM 3413 O O . PHE B 1 101 ? -6.18 41.5 12.789 1 98.88 101 PHE B O 1
ATOM 3420 N N . VAL B 1 102 ? -6.852 40.312 11.008 1 98.81 102 VAL B N 1
ATOM 3421 C CA . VAL B 1 102 ? -7.188 41.469 10.195 1 98.81 102 VAL B CA 1
ATOM 3422 C C . VAL B 1 102 ? -8.281 42.281 10.875 1 98.81 102 VAL B C 1
ATOM 3424 O O . VAL B 1 102 ? -8.18 43.5 11 1 98.81 102 VAL B O 1
ATOM 3427 N N . ALA B 1 103 ? -9.312 41.625 11.367 1 98.75 103 ALA B N 1
ATOM 3428 C CA . ALA B 1 103 ? -10.422 42.312 12.031 1 98.75 103 ALA B CA 1
ATOM 3429 C C . ALA B 1 103 ? -9.961 43 13.297 1 98.75 103 ALA B C 1
ATOM 3431 O O . ALA B 1 103 ? -10.383 44.125 13.578 1 98.75 103 ALA B O 1
ATOM 3432 N N . ALA B 1 104 ? -9.141 42.344 14.078 1 98.56 104 ALA B N 1
ATOM 3433 C CA . ALA B 1 104 ? -8.641 42.938 15.32 1 98.56 104 ALA B CA 1
ATOM 3434 C C . ALA B 1 104 ? -7.824 44.188 15.047 1 98.56 104 ALA B C 1
ATOM 3436 O O . ALA B 1 104 ? -8.016 45.219 15.695 1 98.56 104 ALA B O 1
ATOM 3437 N N . VAL B 1 105 ? -6.922 44.094 14.086 1 98.56 105 VAL B N 1
ATOM 3438 C CA . VAL B 1 105 ? -6.059 45.219 13.766 1 98.56 105 VAL B CA 1
ATOM 3439 C C . VAL B 1 105 ? -6.895 46.375 13.203 1 98.56 105 VAL B C 1
ATOM 3441 O O . VAL B 1 105 ? -6.633 47.531 13.484 1 98.56 105 VAL B O 1
ATOM 3444 N N . ALA B 1 106 ? -7.895 46.031 12.383 1 98.19 106 ALA B N 1
ATOM 3445 C CA . ALA B 1 106 ? -8.773 47.031 11.797 1 98.19 106 ALA B CA 1
ATOM 3446 C C . ALA B 1 106 ? -9.477 47.844 12.883 1 98.19 106 ALA B C 1
ATOM 3448 O O . ALA B 1 106 ? -9.773 49.031 12.695 1 98.19 106 ALA B O 1
ATOM 3449 N N . ALA B 1 107 ? -9.711 47.25 14 1 97.12 107 ALA B N 1
ATOM 3450 C CA . ALA B 1 107 ? -10.508 47.875 15.062 1 97.12 107 ALA B CA 1
ATOM 3451 C C . ALA B 1 107 ? -9.648 48.719 15.984 1 97.12 107 ALA B C 1
ATOM 3453 O O . ALA B 1 107 ? -10.164 49.406 16.875 1 97.12 107 ALA B O 1
ATOM 3454 N N . LEU B 1 108 ? -8.336 48.75 15.805 1 97.12 108 LEU B N 1
ATOM 3455 C CA . LEU B 1 108 ? -7.438 49.438 16.719 1 97.12 108 LEU B CA 1
ATOM 3456 C C . LEU B 1 108 ? -7.551 50.938 16.547 1 97.12 108 LEU B C 1
ATOM 3458 O O . LEU B 1 108 ? -7.629 51.438 15.43 1 97.12 108 LEU B O 1
ATOM 3462 N N . PRO B 1 109 ? -7.574 51.656 17.609 1 94.62 109 PRO B N 1
ATOM 3463 C CA . PRO B 1 109 ? -7.641 53.125 17.531 1 94.62 109 PRO B CA 1
ATOM 3464 C C . PRO B 1 109 ? -6.301 53.75 17.156 1 94.62 109 PRO B C 1
ATOM 3466 O O . PRO B 1 109 ? -5.254 53.125 17.281 1 94.62 109 PRO B O 1
ATOM 3469 N N . GLU B 1 110 ? -6.305 55 16.812 1 94.25 110 GLU B N 1
ATOM 3470 C CA . GLU B 1 110 ? -5.133 55.719 16.344 1 94.25 110 GLU B CA 1
ATOM 3471 C C . GLU B 1 110 ? -4.055 55.781 17.422 1 94.25 110 GLU B C 1
ATOM 3473 O O . GLU B 1 110 ? -2.861 55.781 17.109 1 94.25 110 GLU B O 1
ATOM 3478 N N . THR B 1 111 ? -4.469 55.875 18.641 1 93.69 111 THR B N 1
ATOM 3479 C CA . THR B 1 111 ? -3.516 55.969 19.734 1 93.69 111 THR B CA 1
ATOM 3480 C C . THR B 1 111 ? -2.631 54.719 19.781 1 93.69 111 THR B C 1
ATOM 3482 O O . THR B 1 111 ? -1.435 54.812 20.062 1 93.69 111 THR B O 1
ATOM 3485 N N . VAL B 1 112 ? -3.197 53.625 19.5 1 95.75 112 VAL B N 1
ATOM 3486 C CA . VAL B 1 112 ? -2.471 52.344 19.484 1 95.75 112 VAL B CA 1
ATOM 3487 C C . VAL B 1 112 ? -1.571 52.281 18.25 1 95.75 112 VAL B C 1
ATOM 3489 O O . VAL B 1 112 ? -0.42 51.844 18.344 1 95.75 112 VAL B O 1
ATOM 3492 N N . LEU B 1 113 ? -2.055 52.844 17.156 1 96.31 113 LEU B N 1
ATOM 3493 C CA . LEU B 1 113 ? -1.37 52.781 15.875 1 96.31 113 LEU B CA 1
ATOM 3494 C C . LEU B 1 113 ? -0.149 53.688 15.867 1 96.31 113 LEU B C 1
ATOM 3496 O O . LEU B 1 113 ? 0.736 53.531 15.023 1 96.31 113 LEU B O 1
ATOM 3500 N N . ARG B 1 114 ? -0.112 54.531 16.781 1 95.25 114 ARG B N 1
ATOM 3501 C CA . ARG B 1 114 ? 1.051 55.406 16.922 1 95.25 114 ARG B CA 1
ATOM 3502 C C . ARG B 1 114 ? 2.166 54.719 17.688 1 95.25 114 ARG B C 1
ATOM 3504 O O . ARG B 1 114 ? 3.338 55.062 17.562 1 95.25 114 ARG B O 1
ATOM 3511 N N . GLY B 1 115 ? 1.78 53.719 18.469 1 94.88 115 GLY B N 1
ATOM 3512 C CA . GLY B 1 115 ? 2.752 53 19.297 1 94.88 115 GLY B CA 1
ATOM 3513 C C . GLY B 1 115 ? 3.303 51.75 18.656 1 94.88 115 GLY B C 1
ATOM 3514 O O . GLY B 1 115 ? 4.367 51.281 19.031 1 94.88 115 GLY B O 1
ATOM 3515 N N . ALA B 1 116 ? 2.566 51.281 17.688 1 96.94 116 ALA B N 1
ATOM 3516 C CA . ALA B 1 116 ? 2.961 50.031 17.062 1 96.94 116 ALA B CA 1
ATOM 3517 C C . ALA B 1 116 ? 2.561 50 15.586 1 96.94 116 ALA B C 1
ATOM 3519 O O . ALA B 1 116 ? 1.657 50.719 15.172 1 96.94 116 ALA B O 1
ATOM 3520 N N . ARG B 1 117 ? 3.291 49.25 14.906 1 97.25 117 ARG B N 1
ATOM 3521 C CA . ARG B 1 117 ? 2.979 48.906 13.531 1 97.25 117 ARG B CA 1
ATOM 3522 C C . ARG B 1 117 ? 2.602 47.406 13.414 1 97.25 117 ARG B C 1
ATOM 3524 O O . ARG B 1 117 ? 3.34 46.562 13.883 1 97.25 117 ARG B O 1
ATOM 3531 N N . PHE B 1 118 ? 1.47 47.188 12.836 1 98.56 118 PHE B N 1
ATOM 3532 C CA . PHE B 1 118 ? 0.951 45.844 12.68 1 98.56 118 PHE B CA 1
ATOM 3533 C C . PHE B 1 118 ? 0.975 45.406 11.219 1 98.56 118 PHE B C 1
ATOM 3535 O O . PHE B 1 118 ? 0.451 46.125 10.352 1 98.56 118 PHE B O 1
ATOM 3542 N N . ILE B 1 119 ? 1.646 44.281 10.93 1 98.81 119 ILE B N 1
ATOM 3543 C CA . ILE B 1 119 ? 1.727 43.75 9.578 1 98.81 119 ILE B CA 1
ATOM 3544 C C . ILE B 1 119 ? 1.005 42.406 9.516 1 98.81 119 ILE B C 1
ATOM 3546 O O . ILE B 1 119 ? 1.513 41.406 10.008 1 98.81 119 ILE B O 1
ATOM 3550 N N . CYS B 1 120 ? -0.177 42.375 8.852 1 98.88 120 CYS B N 1
ATOM 3551 C CA . CYS B 1 120 ? -0.921 41.156 8.617 1 98.88 120 CYS B CA 1
ATOM 3552 C C . CYS B 1 120 ? -0.489 40.5 7.316 1 98.88 120 CYS B C 1
ATOM 3554 O O . CYS B 1 120 ? -0.504 41.125 6.258 1 98.88 120 CYS B O 1
ATOM 3556 N N . ILE B 1 121 ? -0.066 39.25 7.465 1 98.88 121 ILE B N 1
ATOM 3557 C CA . ILE B 1 121 ? 0.403 38.531 6.289 1 98.88 121 ILE B CA 1
ATOM 3558 C C . ILE B 1 121 ? -0.43 37.25 6.09 1 98.88 121 ILE B C 1
ATOM 3560 O O . ILE B 1 121 ? -0.271 36.281 6.828 1 98.88 121 ILE B O 1
ATOM 3564 N N . GLY B 1 122 ? -1.384 37.312 5.113 1 98.81 122 GLY B N 1
ATOM 3565 C CA . GLY B 1 122 ? -2.045 36.094 4.652 1 98.81 122 GLY B CA 1
ATOM 3566 C C . GLY B 1 122 ? -1.171 35.25 3.75 1 98.81 122 GLY B C 1
ATOM 3567 O O . GLY B 1 122 ? -1.133 35.469 2.537 1 98.81 122 GLY B O 1
ATOM 3568 N N . ALA B 1 123 ? -0.601 34.219 4.27 1 98.62 123 ALA B N 1
ATOM 3569 C CA . ALA B 1 123 ? 0.485 33.5 3.619 1 98.62 123 ALA B CA 1
ATOM 3570 C C . ALA B 1 123 ? -0.059 32.406 2.705 1 98.62 123 ALA B C 1
ATOM 3572 O O . ALA B 1 123 ? -1.049 31.734 3.035 1 98.62 123 ALA B O 1
ATOM 3573 N N . THR B 1 124 ? 0.633 32.156 1.61 1 97.88 124 THR B N 1
ATOM 3574 C CA . THR B 1 124 ? 0.294 31.109 0.659 1 97.88 124 THR B CA 1
ATOM 3575 C C . THR B 1 124 ? 1.023 29.812 1.003 1 97.88 124 THR B C 1
ATOM 3577 O O . THR B 1 124 ? 2.086 29.844 1.627 1 97.88 124 THR B O 1
ATOM 3580 N N . GLU B 1 125 ? 0.478 28.734 0.713 1 95 125 GLU B N 1
ATOM 3581 C CA . GLU B 1 125 ? 1.08 27.406 0.598 1 95 125 GLU B CA 1
ATOM 3582 C C . GLU B 1 125 ? 1.64 26.938 1.938 1 95 125 GLU B C 1
ATOM 3584 O O . GLU B 1 125 ? 2.779 26.484 2.012 1 95 125 GLU B O 1
ATOM 3589 N N . GLU B 1 126 ? 0.851 27.109 2.996 1 90.75 126 GLU B N 1
ATOM 3590 C CA . GLU B 1 126 ? 1.22 26.547 4.293 1 90.75 126 GLU B CA 1
ATOM 3591 C C . GLU B 1 126 ? 0.892 25.062 4.367 1 90.75 126 GLU B C 1
ATOM 3593 O O . GLU B 1 126 ? 1.603 24.297 5.02 1 90.75 126 GLU B O 1
ATOM 3598 N N . GLU B 1 127 ? -0.047 24.656 3.643 1 88 127 GLU B N 1
ATOM 3599 C CA . GLU B 1 127 ? -0.565 23.281 3.729 1 88 127 GLU B CA 1
ATOM 3600 C C . GLU B 1 127 ? 0.276 22.328 2.898 1 88 127 GLU B C 1
ATOM 3602 O O . GLU B 1 127 ? -0.022 21.125 2.834 1 88 127 GLU B O 1
ATOM 3607 N N . VAL B 1 128 ? 1.258 22.828 2.254 1 85.94 128 VAL B N 1
ATOM 3608 C CA . VAL B 1 128 ? 2.191 22.016 1.484 1 85.94 128 VAL B CA 1
ATOM 3609 C C . VAL B 1 128 ? 3.623 22.312 1.913 1 85.94 128 VAL B C 1
ATOM 3611 O O . VAL B 1 128 ? 3.885 23.359 2.521 1 85.94 128 VAL B O 1
ATOM 3614 N N . PRO B 1 129 ? 4.531 21.547 1.622 1 81.12 129 PRO B N 1
ATOM 3615 C CA . PRO B 1 129 ? 5.883 21.656 2.178 1 81.12 129 PRO B CA 1
ATOM 3616 C C . PRO B 1 129 ? 6.598 22.938 1.762 1 81.12 129 PRO B C 1
ATOM 3618 O O . PRO B 1 129 ? 7.566 23.344 2.404 1 81.12 129 PRO B O 1
ATOM 3621 N N . SER B 1 130 ? 6.156 23.594 0.843 1 87.12 130 SER B N 1
ATOM 3622 C CA . SER B 1 130 ? 6.883 24.75 0.324 1 87.12 130 SER B CA 1
ATOM 3623 C C . SER B 1 130 ? 6.844 25.906 1.307 1 87.12 130 SER B C 1
ATOM 3625 O O . SER B 1 130 ? 7.812 26.656 1.426 1 87.12 130 SER B O 1
ATOM 3627 N N . SER B 1 131 ? 5.699 26.047 2.01 1 94.06 131 SER B N 1
ATOM 3628 C CA . SER B 1 131 ? 5.5 27.203 2.871 1 94.06 131 SER B CA 1
ATOM 3629 C C . SER B 1 131 ? 5.961 28.484 2.186 1 94.06 131 SER B C 1
ATOM 3631 O O . SER B 1 131 ? 6.66 29.297 2.789 1 94.06 131 SER B O 1
ATOM 3633 N N . ARG B 1 132 ? 5.59 28.656 0.964 1 94.75 132 ARG B N 1
ATOM 3634 C CA . ARG B 1 132 ? 6.09 29.719 0.102 1 94.75 132 ARG B CA 1
ATOM 3635 C C . ARG B 1 132 ? 5.855 31.094 0.732 1 94.75 132 ARG B C 1
ATOM 3637 O O . ARG B 1 132 ? 6.766 31.922 0.789 1 94.75 132 ARG B O 1
ATOM 3644 N N . GLY B 1 133 ? 4.688 31.328 1.23 1 97.62 133 GLY B N 1
ATOM 3645 C CA . GLY B 1 133 ? 4.332 32.625 1.779 1 97.62 133 GLY B CA 1
ATOM 3646 C C . GLY B 1 133 ? 5.16 33.031 2.994 1 97.62 133 GLY B C 1
ATOM 3647 O O . GLY B 1 133 ? 5.73 34.094 3.045 1 97.62 133 GLY B O 1
ATOM 3648 N N . ALA B 1 134 ? 5.25 32.125 3.928 1 97.56 134 ALA B N 1
ATOM 3649 C CA . ALA B 1 134 ? 5.996 32.375 5.156 1 97.56 134 ALA B CA 1
ATOM 3650 C C . ALA B 1 134 ? 7.484 32.531 4.867 1 97.56 134 ALA B C 1
ATOM 3652 O O . ALA B 1 134 ? 8.141 33.406 5.449 1 97.56 134 ALA B O 1
ATOM 3653 N N . ARG B 1 135 ? 8.016 31.734 4.02 1 96.5 135 ARG B N 1
ATOM 3654 C CA . ARG B 1 135 ? 9.43 31.812 3.688 1 96.5 135 ARG B CA 1
ATOM 3655 C C . ARG B 1 135 ? 9.758 33.125 2.992 1 96.5 135 ARG B C 1
ATOM 3657 O O . ARG B 1 135 ? 10.844 33.688 3.176 1 96.5 135 ARG B O 1
ATOM 3664 N N . PHE B 1 136 ? 8.859 33.594 2.217 1 97.25 136 PHE B N 1
ATOM 3665 C CA . PHE B 1 136 ? 9.039 34.906 1.578 1 97.25 136 PHE B CA 1
ATOM 3666 C C . PHE B 1 136 ? 9.023 36 2.611 1 97.25 136 PHE B C 1
ATOM 3668 O O . PHE B 1 136 ? 9.883 36.906 2.592 1 97.25 136 PHE B O 1
ATOM 3675 N N . ALA B 1 137 ? 8.078 36 3.482 1 97.12 137 ALA B N 1
ATOM 3676 C CA . ALA B 1 137 ? 7.895 37.031 4.5 1 97.12 137 ALA B CA 1
ATOM 3677 C C . ALA B 1 137 ? 9.117 37.125 5.41 1 97.12 137 ALA B C 1
ATOM 3679 O O . ALA B 1 137 ? 9.508 38.219 5.828 1 97.12 137 ALA B O 1
ATOM 3680 N N . LEU B 1 138 ? 9.656 35.906 5.766 1 95.75 138 LEU B N 1
ATOM 3681 C CA . LEU B 1 138 ? 10.734 35.906 6.754 1 95.75 138 LEU B CA 1
ATOM 3682 C C . LEU B 1 138 ? 11.961 36.656 6.219 1 95.75 138 LEU B C 1
ATOM 3684 O O . LEU B 1 138 ? 12.797 37.125 6.996 1 95.75 138 LEU B O 1
ATOM 3688 N N . GLN B 1 139 ? 12.047 36.812 4.91 1 95.38 139 GLN B N 1
ATOM 3689 C CA . GLN B 1 139 ? 13.172 37.531 4.309 1 95.38 139 GLN B CA 1
ATOM 3690 C C . GLN B 1 139 ? 12.891 39.031 4.219 1 95.38 139 GLN B C 1
ATOM 3692 O O . GLN B 1 139 ? 13.797 39.812 3.969 1 95.38 139 GLN B O 1
ATOM 3697 N N . ARG B 1 140 ? 11.719 39.438 4.492 1 96.19 140 ARG B N 1
ATOM 3698 C CA . ARG B 1 140 ? 11.297 40.812 4.18 1 96.19 140 ARG B CA 1
ATOM 3699 C C . ARG B 1 140 ? 11.062 41.625 5.453 1 96.19 140 ARG B C 1
ATOM 3701 O O . ARG B 1 140 ? 11.172 42.844 5.445 1 96.19 140 ARG B O 1
ATOM 3708 N N . TYR B 1 141 ? 10.75 40.938 6.516 1 97.12 141 TYR B N 1
ATOM 3709 C CA . TYR B 1 141 ? 10.359 41.625 7.73 1 97.12 141 TYR B CA 1
ATOM 3710 C C . TYR B 1 141 ? 11.258 41.25 8.898 1 97.12 141 TYR B C 1
ATOM 3712 O O . TYR B 1 141 ? 11.93 40.219 8.852 1 97.12 141 TYR B O 1
ATOM 3720 N N . GLN B 1 142 ? 11.367 42.094 9.883 1 96.38 142 GLN B N 1
ATOM 3721 C CA . GLN B 1 142 ? 12.055 41.875 11.156 1 96.38 142 GLN B CA 1
ATOM 3722 C C . GLN B 1 142 ? 11.164 42.281 12.328 1 96.38 142 GLN B C 1
ATOM 3724 O O . GLN B 1 142 ? 11.328 43.344 12.891 1 96.38 142 GLN B O 1
ATOM 3729 N N . PRO B 1 143 ? 10.305 41.406 12.742 1 98 143 PRO B N 1
ATOM 3730 C CA . PRO B 1 143 ? 9.32 41.781 13.766 1 98 143 PRO B CA 1
ATOM 3731 C C . PRO B 1 143 ? 9.906 41.75 15.18 1 98 143 PRO B C 1
ATOM 3733 O O . PRO B 1 143 ? 10.938 41.094 15.406 1 98 143 PRO B O 1
ATOM 3736 N N . ASP B 1 144 ? 9.281 42.469 16.094 1 97.62 144 ASP B N 1
ATOM 3737 C CA . ASP B 1 144 ? 9.562 42.375 17.531 1 97.62 144 ASP B CA 1
ATOM 3738 C C . ASP B 1 144 ? 8.719 41.281 18.172 1 97.62 144 ASP B C 1
ATOM 3740 O O . ASP B 1 144 ? 9.109 40.719 19.188 1 97.62 144 ASP B O 1
ATOM 3744 N N . LEU B 1 145 ? 7.535 41.062 17.672 1 98.12 145 LEU B N 1
ATOM 3745 C CA . LEU B 1 145 ? 6.566 40.062 18.125 1 98.12 145 LEU B CA 1
ATOM 3746 C C . LEU B 1 145 ? 5.887 39.406 16.938 1 98.12 145 LEU B C 1
ATOM 3748 O O . LEU B 1 145 ? 5.668 40.031 15.906 1 98.12 145 LEU B O 1
ATOM 3752 N N . VAL B 1 146 ? 5.598 38.125 17.125 1 98.56 146 VAL B N 1
ATOM 3753 C CA . VAL B 1 146 ? 4.977 37.375 16.031 1 98.56 146 VAL B CA 1
ATOM 3754 C C . VAL B 1 146 ? 3.75 36.625 16.547 1 98.56 146 VAL B C 1
ATOM 3756 O O . VAL B 1 146 ? 3.812 35.969 17.578 1 98.56 146 VAL B O 1
ATOM 3759 N N . LEU B 1 147 ? 2.639 36.812 15.914 1 98.75 147 LEU B N 1
ATOM 3760 C CA . LEU B 1 147 ? 1.456 35.969 16.078 1 98.75 147 LEU B CA 1
ATOM 3761 C C . LEU B 1 147 ? 1.261 35.062 14.867 1 98.75 147 LEU B C 1
ATOM 3763 O O . LEU B 1 147 ? 1.25 35.531 13.734 1 98.75 147 LEU B O 1
ATOM 3767 N N . ILE B 1 148 ? 1.143 33.75 15.141 1 98.75 148 ILE B N 1
ATOM 3768 C CA . ILE B 1 148 ? 0.866 32.781 14.094 1 98.75 148 ILE B CA 1
ATOM 3769 C C . ILE B 1 148 ? -0.62 32.438 14.102 1 98.75 148 ILE B C 1
ATOM 3771 O O . ILE B 1 148 ? -1.188 32.125 15.148 1 98.75 148 ILE B O 1
ATOM 3775 N N . GLY B 1 149 ? -1.232 32.562 12.938 1 98.5 149 GLY B N 1
ATOM 3776 C CA . GLY B 1 149 ? -2.65 32.25 12.844 1 98.5 149 GLY B CA 1
ATOM 3777 C C . GLY B 1 149 ? -2.928 30.766 12.719 1 98.5 149 GLY B C 1
ATOM 3778 O O . GLY B 1 149 ? -2.725 30.172 11.648 1 98.5 149 GLY B O 1
ATOM 3779 N N . GLU B 1 150 ? -3.391 30.141 13.711 1 97.75 150 GLU B N 1
ATOM 3780 C CA . GLU B 1 150 ? -3.818 28.734 13.773 1 97.75 150 GLU B CA 1
ATOM 3781 C C . GLU B 1 150 ? -4.98 28.562 14.742 1 97.75 150 GLU B C 1
ATOM 3783 O O . GLU B 1 150 ? -5.078 29.266 15.742 1 97.75 150 GLU B O 1
ATOM 3788 N N . PRO B 1 151 ? -5.793 27.578 14.461 1 97 151 PRO B N 1
ATOM 3789 C CA . PRO B 1 151 ? -6.902 27.375 15.391 1 97 151 PRO B CA 1
ATOM 3790 C C . PRO B 1 151 ? -6.449 26.797 16.734 1 97 151 PRO B C 1
ATOM 3792 O O . PRO B 1 151 ? -5.883 25.703 16.781 1 97 151 PRO B O 1
ATOM 3795 N N . SER B 1 152 ? -6.656 27.531 17.766 1 95.62 152 SER B N 1
ATOM 3796 C CA . SER B 1 152 ? -6.316 27.125 19.125 1 95.62 152 SER B CA 1
ATOM 3797 C C . SER B 1 152 ? -7.512 27.281 20.062 1 95.62 152 SER B C 1
ATOM 3799 O O . SER B 1 152 ? -7.434 26.938 21.25 1 95.62 152 SER B O 1
ATOM 3801 N N . GLY B 1 153 ? -8.656 27.703 19.578 1 96.88 153 GLY B N 1
ATOM 3802 C CA . GLY B 1 153 ? -9.719 28.188 20.438 1 96.88 153 GLY B CA 1
ATOM 3803 C C . GLY B 1 153 ? -9.484 29.609 20.938 1 96.88 153 GLY B C 1
ATOM 3804 O O . GLY B 1 153 ? -8.344 30.031 21.125 1 96.88 153 GLY B O 1
ATOM 3805 N N . TRP B 1 154 ? -10.547 30.312 21.297 1 97.44 154 TRP B N 1
ATOM 3806 C CA . TRP B 1 154 ? -10.438 31.734 21.594 1 97.44 154 TRP B CA 1
ATOM 3807 C C . TRP B 1 154 ? -9.672 31.953 22.906 1 97.44 154 TRP B C 1
ATOM 3809 O O . TRP B 1 154 ? -9.164 33.062 23.141 1 97.44 154 TRP B O 1
ATOM 3819 N N . ALA B 1 155 ? -9.539 30.922 23.734 1 98.19 155 ALA B N 1
ATOM 3820 C CA . ALA B 1 155 ? -8.836 31.062 25.016 1 98.19 155 ALA B CA 1
ATOM 3821 C C . ALA B 1 155 ? -7.547 30.234 25.016 1 98.19 155 ALA B C 1
ATOM 3823 O O . ALA B 1 155 ? -6.922 30.062 26.062 1 98.19 155 ALA B O 1
ATOM 3824 N N . GLY B 1 156 ? -7.211 29.703 23.859 1 98.06 156 GLY B N 1
ATOM 3825 C CA . GLY B 1 156 ? -6.031 28.859 23.766 1 98.06 156 GLY B CA 1
ATOM 3826 C C . GLY B 1 156 ? -4.828 29.578 23.188 1 98.06 156 GLY B C 1
ATOM 3827 O O . GLY B 1 156 ? -4.961 30.391 22.25 1 98.06 156 GLY B O 1
ATOM 3828 N N . LEU B 1 157 ? -3.666 29.375 23.797 1 98.5 157 LEU B N 1
ATOM 3829 C CA . LEU B 1 157 ? -2.385 29.906 23.344 1 98.5 157 LEU B CA 1
ATOM 3830 C C . LEU B 1 157 ? -1.408 28.781 23.016 1 98.5 157 LEU B C 1
ATOM 3832 O O . LEU B 1 157 ? -0.978 28.062 23.906 1 98.5 157 LEU B O 1
ATOM 3836 N N . THR B 1 158 ? -1.098 28.688 21.766 1 98.19 158 THR B N 1
ATOM 3837 C CA . THR B 1 158 ? -0.203 27.609 21.359 1 98.19 158 THR B CA 1
ATOM 3838 C C . THR B 1 158 ? 1.246 28.078 21.344 1 98.19 158 THR B C 1
ATOM 3840 O O . THR B 1 158 ? 1.567 29.078 20.672 1 98.19 158 THR B O 1
ATOM 3843 N N . LEU B 1 159 ? 2.092 27.281 21.984 1 97.75 159 LEU B N 1
ATOM 3844 C CA . LEU B 1 159 ? 3.461 27.734 22.234 1 97.75 159 LEU B CA 1
ATOM 3845 C C . LEU B 1 159 ? 4.438 26.984 21.328 1 97.75 159 LEU B C 1
ATOM 3847 O O . LEU B 1 159 ? 5.59 27.391 21.188 1 97.75 159 LEU B O 1
ATOM 3851 N N . GLY B 1 160 ? 3.875 25.875 20.828 1 97 160 GLY B N 1
ATOM 3852 C CA . GLY B 1 160 ? 4.844 25.078 20.094 1 97 160 GLY B CA 1
ATOM 3853 C C . GLY B 1 160 ? 4.199 24.078 19.156 1 97 160 GLY B C 1
ATOM 3854 O O . GLY B 1 160 ? 3.01 23.781 19.281 1 97 160 GLY B O 1
ATOM 3855 N N . TYR B 1 161 ? 5 23.656 18.219 1 97.38 161 TYR B N 1
ATOM 3856 C CA . TYR B 1 161 ? 4.648 22.672 17.203 1 97.38 161 TYR B CA 1
ATOM 3857 C C . TYR B 1 161 ? 5.766 21.656 17.031 1 97.38 161 TYR B C 1
ATOM 3859 O O . TYR B 1 161 ? 6.945 21.984 17.141 1 97.38 161 TYR B O 1
ATOM 3867 N N . LYS B 1 162 ? 5.375 20.438 16.734 1 96.62 162 LYS B N 1
ATOM 3868 C CA . LYS B 1 162 ? 6.359 19.391 16.438 1 96.62 162 LYS B CA 1
ATOM 3869 C C . LYS B 1 162 ? 7.043 19.656 15.102 1 96.62 162 LYS B C 1
ATOM 3871 O O . LYS B 1 162 ? 6.602 20.516 14.328 1 96.62 162 LYS B O 1
ATOM 3876 N N . GLY B 1 163 ? 8.219 18.938 14.992 1 96.25 163 GLY B N 1
ATOM 3877 C CA . GLY B 1 163 ? 8.867 18.906 13.688 1 96.25 163 GLY B CA 1
ATOM 3878 C C . GLY B 1 163 ? 8.266 17.891 12.734 1 96.25 163 GLY B C 1
ATOM 3879 O O . GLY B 1 163 ? 7.266 17.25 13.062 1 96.25 163 GLY B O 1
ATOM 3880 N N . ARG B 1 164 ? 8.891 17.828 11.539 1 95.81 164 ARG B N 1
ATOM 3881 C CA . ARG B 1 164 ? 8.344 16.953 10.508 1 95.81 164 ARG B CA 1
ATOM 3882 C C . ARG B 1 164 ? 9.453 16.406 9.617 1 95.81 164 ARG B C 1
ATOM 3884 O O . ARG B 1 164 ? 10.461 17.062 9.391 1 95.81 164 ARG B O 1
ATOM 3891 N N . LEU B 1 165 ? 9.289 15.258 9.219 1 96.25 165 LEU B N 1
ATOM 3892 C CA . LEU B 1 165 ? 10.07 14.625 8.164 1 96.25 165 LEU B CA 1
ATOM 3893 C C . LEU B 1 165 ? 9.203 13.68 7.332 1 96.25 165 LEU B C 1
ATOM 3895 O O . LEU B 1 165 ? 8.391 12.938 7.879 1 96.25 165 LEU B O 1
ATOM 3899 N N . VAL B 1 166 ? 9.391 13.773 6.027 1 96.06 166 VAL B N 1
ATOM 3900 C CA . VAL B 1 166 ? 8.672 12.867 5.125 1 96.06 166 VAL B CA 1
ATOM 3901 C C . VAL B 1 166 ? 9.672 11.953 4.418 1 96.06 166 VAL B C 1
ATOM 3903 O O . VAL B 1 166 ? 10.641 12.43 3.824 1 96.06 166 VAL B O 1
ATOM 3906 N N . ALA B 1 167 ? 9.461 10.711 4.492 1 97.81 167 ALA B N 1
ATOM 3907 C CA . ALA B 1 167 ? 10.305 9.727 3.812 1 97.81 167 ALA B CA 1
ATOM 3908 C C . ALA B 1 167 ? 9.57 9.086 2.641 1 97.81 167 ALA B C 1
ATOM 3910 O O . ALA B 1 167 ? 8.477 8.547 2.811 1 97.81 167 ALA B O 1
ATOM 3911 N N . GLN B 1 168 ? 10.117 9.211 1.492 1 97.88 168 GLN B N 1
ATOM 3912 C CA . GLN B 1 168 ? 9.664 8.445 0.337 1 97.88 168 GLN B CA 1
ATOM 3913 C C . GLN B 1 168 ? 10.445 7.141 0.205 1 97.88 168 GLN B C 1
ATOM 3915 O O . GLN B 1 168 ? 11.68 7.156 0.131 1 97.88 168 GLN B O 1
ATOM 3920 N N . VAL B 1 169 ? 9.766 6.062 0.183 1 98.31 169 VAL B N 1
ATOM 3921 C CA . VAL B 1 169 ? 10.391 4.746 0.151 1 98.31 169 VAL B CA 1
ATOM 3922 C C . VAL B 1 169 ? 9.984 4.012 -1.124 1 98.31 169 VAL B C 1
ATOM 3924 O O . VAL B 1 169 ? 8.797 3.936 -1.452 1 98.31 169 VAL B O 1
ATOM 3927 N N . ARG B 1 170 ? 10.977 3.498 -1.81 1 97.88 170 ARG B N 1
ATOM 3928 C CA . ARG B 1 170 ? 10.727 2.793 -3.062 1 97.88 170 ARG B CA 1
ATOM 3929 C C . ARG B 1 170 ? 11.438 1.444 -3.084 1 97.88 170 ARG B C 1
ATOM 3931 O O . ARG B 1 170 ? 12.578 1.33 -2.631 1 97.88 170 ARG B O 1
ATOM 3938 N N . VAL B 1 171 ? 10.789 0.402 -3.561 1 97.44 171 VAL B N 1
ATOM 3939 C CA . VAL B 1 171 ? 11.359 -0.929 -3.752 1 97.44 171 VAL B CA 1
ATOM 3940 C C . VAL B 1 171 ? 11.164 -1.369 -5.203 1 97.44 171 VAL B C 1
ATOM 3942 O O . VAL B 1 171 ? 10.055 -1.292 -5.738 1 97.44 171 VAL B O 1
ATOM 3945 N N . ARG B 1 172 ? 12.18 -1.799 -5.863 1 94.62 172 ARG B N 1
ATOM 3946 C CA . ARG B 1 172 ? 12.141 -2.398 -7.191 1 94.62 172 ARG B CA 1
ATOM 3947 C C . ARG B 1 172 ? 12.734 -3.801 -7.18 1 94.62 172 ARG B C 1
ATOM 3949 O O . ARG B 1 172 ? 13.82 -4.016 -6.637 1 94.62 172 ARG B O 1
ATOM 3956 N N . LYS B 1 173 ? 11.992 -4.742 -7.734 1 91.19 173 LYS B N 1
ATOM 3957 C CA . LYS B 1 173 ? 12.445 -6.129 -7.781 1 91.19 173 LYS B CA 1
ATOM 3958 C C . LYS B 1 173 ? 11.984 -6.816 -9.062 1 91.19 173 LYS B C 1
ATOM 3960 O O . LYS B 1 173 ? 11.031 -6.367 -9.703 1 91.19 173 LYS B O 1
ATOM 3965 N N . ASP B 1 174 ? 12.734 -7.863 -9.414 1 86.56 174 ASP B N 1
ATOM 3966 C CA . ASP B 1 174 ? 12.273 -8.719 -10.508 1 86.56 174 ASP B CA 1
ATOM 3967 C C . ASP B 1 174 ? 11.023 -9.5 -10.109 1 86.56 174 ASP B C 1
ATOM 3969 O O . ASP B 1 174 ? 10.852 -9.844 -8.945 1 86.56 174 ASP B O 1
ATOM 3973 N N . ASN B 1 175 ? 10.219 -9.695 -11.117 1 83.19 175 ASN B N 1
ATOM 3974 C CA . ASN B 1 175 ? 9.047 -10.531 -10.859 1 83.19 175 ASN B CA 1
ATOM 3975 C C . ASN B 1 175 ? 9.445 -11.961 -10.531 1 83.19 175 ASN B C 1
ATOM 3977 O O . ASN B 1 175 ? 10.555 -12.398 -10.859 1 83.19 175 ASN B O 1
ATOM 3981 N N . PHE B 1 176 ? 8.617 -12.594 -9.797 1 75.5 176 PHE B N 1
ATOM 3982 C CA . PHE B 1 176 ? 8.805 -13.992 -9.438 1 75.5 176 PHE B CA 1
ATOM 3983 C C . PHE B 1 176 ? 7.465 -14.68 -9.219 1 75.5 176 PHE B C 1
ATOM 3985 O O . PHE B 1 176 ? 6.43 -14.016 -9.109 1 75.5 176 PHE B O 1
ATOM 3992 N N . HIS B 1 177 ? 7.574 -15.961 -9.312 1 75.44 177 HIS B N 1
ATOM 3993 C CA . HIS B 1 177 ? 6.367 -16.703 -8.977 1 75.44 177 HIS B CA 1
ATOM 3994 C C . HIS B 1 177 ? 6.039 -16.594 -7.496 1 75.44 177 HIS B C 1
ATOM 3996 O O . HIS B 1 177 ? 6.867 -16.938 -6.645 1 75.44 177 HIS B O 1
ATOM 4002 N N . THR B 1 178 ? 4.848 -16.188 -7.121 1 73 178 THR B N 1
ATOM 4003 C CA . THR B 1 178 ? 4.461 -15.891 -5.746 1 73 178 THR B CA 1
ATOM 4004 C C . THR B 1 178 ? 4.531 -17.141 -4.875 1 73 178 THR B C 1
ATOM 4006 O O . THR B 1 178 ? 4.547 -17.047 -3.645 1 73 178 THR B O 1
ATOM 4009 N N . ALA B 1 179 ? 4.586 -18.312 -5.492 1 73.75 179 ALA B N 1
ATOM 4010 C CA . ALA B 1 179 ? 4.734 -19.547 -4.73 1 73.75 179 ALA B CA 1
ATOM 4011 C C . ALA B 1 179 ? 6.207 -19.844 -4.445 1 73.75 179 ALA B C 1
ATOM 4013 O O . ALA B 1 179 ? 6.523 -20.75 -3.67 1 73.75 179 ALA B O 1
ATOM 4014 N N . GLY B 1 180 ? 7.066 -19.094 -5.082 1 73.56 180 GLY B N 1
ATOM 4015 C CA . GLY B 1 180 ? 8.492 -19.297 -4.895 1 73.56 180 GLY B CA 1
ATOM 4016 C C . GLY B 1 180 ? 9.016 -18.703 -3.6 1 73.56 180 GLY B C 1
ATOM 4017 O O . GLY B 1 180 ? 8.242 -18.234 -2.768 1 73.56 180 GLY B O 1
ATOM 4018 N N . GLU B 1 181 ? 10.367 -18.922 -3.512 1 75.81 181 GLU B N 1
ATOM 4019 C CA . GLU B 1 181 ? 11.062 -18.375 -2.35 1 75.81 181 GLU B CA 1
ATOM 4020 C C . GLU B 1 181 ? 11.344 -16.875 -2.516 1 75.81 181 GLU B C 1
ATOM 4022 O O . GLU B 1 181 ? 11.539 -16.406 -3.635 1 75.81 181 GLU B O 1
ATOM 4027 N N . GLY B 1 182 ? 10.875 -16.125 -1.525 1 80 182 GLY B N 1
ATOM 4028 C CA . GLY B 1 182 ? 11.227 -14.711 -1.578 1 80 182 GLY B CA 1
ATOM 4029 C C . GLY B 1 182 ? 10.094 -13.805 -1.122 1 80 182 GLY B C 1
ATOM 4030 O O . GLY B 1 182 ? 9.094 -14.273 -0.576 1 80 182 GLY B O 1
ATOM 4031 N N . THR B 1 183 ? 10.391 -12.523 -1.336 1 90.06 183 THR B N 1
ATOM 4032 C CA . THR B 1 183 ? 9.422 -11.508 -0.956 1 90.06 183 THR B CA 1
ATOM 4033 C C . THR B 1 183 ? 9.055 -10.641 -2.152 1 90.06 183 THR B C 1
ATOM 4035 O O . THR B 1 183 ? 9.844 -10.492 -3.09 1 90.06 183 THR B O 1
ATOM 4038 N N . SER B 1 184 ? 7.824 -10.211 -2.178 1 93.62 184 SER B N 1
ATOM 4039 C CA . SER B 1 184 ? 7.426 -9.227 -3.18 1 93.62 184 SER B CA 1
ATOM 4040 C C . SER B 1 184 ? 7.941 -7.836 -2.824 1 93.62 184 SER B C 1
ATOM 4042 O O . SER B 1 184 ? 8.406 -7.609 -1.706 1 93.62 184 SER B O 1
ATOM 4044 N N . ALA B 1 185 ? 7.938 -6.926 -3.873 1 95.44 185 ALA B N 1
ATOM 4045 C CA . ALA B 1 185 ? 8.258 -5.527 -3.588 1 95.44 185 ALA B CA 1
ATOM 4046 C C . ALA B 1 185 ? 7.34 -4.969 -2.506 1 95.44 185 ALA B C 1
ATOM 4048 O O . ALA B 1 185 ? 7.785 -4.223 -1.63 1 95.44 185 ALA B O 1
ATOM 4049 N N . ALA B 1 186 ? 6.062 -5.34 -2.523 1 96.75 186 ALA B N 1
ATOM 4050 C CA . ALA B 1 186 ? 5.082 -4.902 -1.53 1 96.75 186 ALA B CA 1
ATOM 4051 C C . ALA B 1 186 ? 5.441 -5.414 -0.14 1 96.75 186 ALA B C 1
ATOM 4053 O O . ALA B 1 186 ? 5.289 -4.703 0.853 1 96.75 186 ALA B O 1
ATOM 4054 N N . ASP B 1 187 ? 5.922 -6.641 -0.065 1 96.69 187 ASP B N 1
ATOM 4055 C CA . ASP B 1 187 ? 6.355 -7.211 1.207 1 96.69 187 ASP B CA 1
ATOM 4056 C C . ASP B 1 187 ? 7.473 -6.379 1.829 1 96.69 187 ASP B C 1
ATOM 4058 O O . ASP B 1 187 ? 7.438 -6.07 3.021 1 96.69 187 ASP B O 1
ATOM 4062 N N . ASP B 1 188 ? 8.422 -6.078 0.986 1 97.19 188 ASP B N 1
ATOM 4063 C CA . ASP B 1 188 ? 9.578 -5.34 1.472 1 97.19 188 ASP B CA 1
ATOM 4064 C C . ASP B 1 188 ? 9.195 -3.924 1.898 1 97.19 188 ASP B C 1
ATOM 4066 O O . ASP B 1 188 ? 9.703 -3.41 2.896 1 97.19 188 ASP B O 1
ATOM 4070 N N . LEU B 1 189 ? 8.32 -3.283 1.145 1 97.94 189 LEU B N 1
ATOM 4071 C CA . LEU B 1 189 ? 7.82 -1.963 1.509 1 97.94 189 LEU B CA 1
ATOM 4072 C C . LEU B 1 189 ? 7.086 -2.01 2.844 1 97.94 189 LEU B C 1
ATOM 4074 O O . LEU B 1 189 ? 7.293 -1.15 3.703 1 97.94 189 LEU B O 1
ATOM 4078 N N . ALA B 1 190 ? 6.191 -3 3.025 1 97.5 190 ALA B N 1
ATOM 4079 C CA . ALA B 1 190 ? 5.457 -3.162 4.277 1 97.5 190 ALA B CA 1
ATOM 4080 C C . ALA B 1 190 ? 6.406 -3.398 5.445 1 97.5 190 ALA B C 1
ATOM 4082 O O . ALA B 1 190 ? 6.207 -2.857 6.539 1 97.5 190 ALA B O 1
ATOM 4083 N N . GLU B 1 191 ? 7.422 -4.215 5.211 1 97.44 191 GLU B N 1
ATOM 4084 C CA . GLU B 1 191 ? 8.43 -4.457 6.246 1 97.44 191 GLU B CA 1
ATOM 4085 C C . GLU B 1 191 ? 9.133 -3.164 6.641 1 97.44 191 GLU B C 1
ATOM 4087 O O . GLU B 1 191 ? 9.383 -2.922 7.824 1 97.44 191 GLU B O 1
ATOM 4092 N N . ALA B 1 192 ? 9.5 -2.373 5.633 1 98.12 192 ALA B N 1
ATOM 4093 C CA . ALA B 1 192 ? 10.117 -1.078 5.91 1 98.12 192 ALA B CA 1
ATOM 4094 C C . ALA B 1 192 ? 9.234 -0.234 6.824 1 98.12 192 ALA B C 1
ATOM 4096 O O . ALA B 1 192 ? 9.719 0.35 7.797 1 98.12 192 ALA B O 1
ATOM 4097 N N . TRP B 1 193 ? 7.949 -0.16 6.547 1 98.12 193 TRP B N 1
ATOM 4098 C CA . TRP B 1 193 ? 7.012 0.605 7.359 1 98.12 193 TRP B CA 1
ATOM 4099 C C . TRP B 1 193 ? 6.969 0.068 8.789 1 98.12 193 TRP B C 1
ATOM 4101 O O . TRP B 1 193 ? 6.973 0.84 9.75 1 98.12 193 TRP B O 1
ATOM 4111 N N . PHE B 1 194 ? 6.922 -1.261 8.914 1 97.19 194 PHE B N 1
ATOM 4112 C CA . PHE B 1 194 ? 6.855 -1.87 10.234 1 97.19 194 PHE B CA 1
ATOM 4113 C C . PHE B 1 194 ? 8.078 -1.494 11.07 1 97.19 194 PHE B C 1
ATOM 4115 O O . PHE B 1 194 ? 7.957 -1.21 12.258 1 97.19 194 PHE B O 1
ATOM 4122 N N . ARG B 1 195 ? 9.188 -1.423 10.461 1 97.5 195 ARG B N 1
ATOM 4123 C CA . ARG B 1 195 ? 10.422 -1.075 11.172 1 97.5 195 ARG B CA 1
ATOM 4124 C C . ARG B 1 195 ? 10.414 0.393 11.586 1 97.5 195 ARG B C 1
ATOM 4126 O O . ARG B 1 195 ? 10.852 0.733 12.688 1 97.5 195 ARG B O 1
ATOM 4133 N N . VAL B 1 196 ? 9.938 1.232 10.711 1 97.88 196 VAL B N 1
ATOM 4134 C CA . VAL B 1 196 ? 9.859 2.656 11.016 1 97.88 196 VAL B CA 1
ATOM 4135 C C . VAL B 1 196 ? 8.883 2.881 12.172 1 97.88 196 VAL B C 1
ATOM 4137 O O . VAL B 1 196 ? 9.172 3.648 13.094 1 97.88 196 VAL B O 1
ATOM 4140 N N . ARG B 1 197 ? 7.766 2.215 12.109 1 96 197 ARG B N 1
ATOM 4141 C CA . ARG B 1 197 ? 6.777 2.307 13.18 1 96 197 ARG B CA 1
ATOM 4142 C C . ARG B 1 197 ? 7.359 1.832 14.508 1 96 197 ARG B C 1
ATOM 4144 O O . ARG B 1 197 ? 7.094 2.424 15.555 1 96 197 ARG B O 1
ATOM 4151 N N . ALA B 1 198 ? 8.078 0.754 14.445 1 95.81 198 ALA B N 1
ATOM 4152 C CA . ALA B 1 198 ? 8.719 0.229 15.648 1 95.81 198 ALA B CA 1
ATOM 4153 C C . ALA B 1 198 ? 9.727 1.226 16.219 1 95.81 198 ALA B C 1
ATOM 4155 O O . ALA B 1 198 ? 9.805 1.413 17.422 1 95.81 198 ALA B O 1
ATOM 4156 N N . TRP B 1 199 ? 10.516 1.849 15.352 1 96.75 199 TRP B N 1
ATOM 4157 C CA . TRP B 1 199 ? 11.461 2.869 15.781 1 96.75 199 TRP B CA 1
ATOM 4158 C C . TRP B 1 199 ? 10.75 4.035 16.453 1 96.75 199 TRP B C 1
ATOM 4160 O O . TRP B 1 199 ? 11.172 4.504 17.516 1 96.75 199 TRP B O 1
ATOM 4170 N N . ALA B 1 200 ? 9.68 4.488 15.812 1 95.56 200 ALA B N 1
ATOM 4171 C CA . ALA B 1 200 ? 8.906 5.59 16.375 1 95.56 200 ALA B CA 1
ATOM 4172 C C . ALA B 1 200 ? 8.391 5.242 17.766 1 95.56 200 ALA B C 1
ATOM 4174 O O . ALA B 1 200 ? 8.43 6.074 18.672 1 95.56 200 ALA B O 1
ATOM 4175 N N . ALA B 1 201 ? 7.977 3.994 17.953 1 92.75 201 ALA B N 1
ATOM 4176 C CA . ALA B 1 201 ? 7.41 3.535 19.219 1 92.75 201 ALA B CA 1
ATOM 4177 C C . ALA B 1 201 ? 8.461 3.547 20.328 1 92.75 201 ALA B C 1
ATOM 4179 O O . ALA B 1 201 ? 8.125 3.635 21.5 1 92.75 201 ALA B O 1
ATOM 4180 N N . GLN B 1 202 ? 9.688 3.479 19.969 1 92.75 202 GLN B N 1
ATOM 4181 C CA . GLN B 1 202 ? 10.781 3.506 20.938 1 92.75 202 GLN B CA 1
ATOM 4182 C C . GLN B 1 202 ? 11.031 4.926 21.438 1 92.75 202 GLN B C 1
ATOM 4184 O O . GLN B 1 202 ? 11.719 5.117 22.453 1 92.75 202 GLN B O 1
ATOM 4189 N N . HIS B 1 203 ? 10.453 5.891 20.75 1 90.5 203 HIS B N 1
ATOM 4190 C CA . HIS B 1 203 ? 10.594 7.289 21.125 1 90.5 203 HIS B CA 1
ATOM 4191 C C . HIS B 1 203 ? 9.281 7.848 21.672 1 90.5 203 HIS B C 1
ATOM 4193 O O . HIS B 1 203 ? 8.719 8.789 21.094 1 90.5 203 HIS B O 1
ATOM 4199 N N . SER B 1 204 ? 8.625 7.352 22.688 1 77.62 204 SER B N 1
ATOM 4200 C CA . SER B 1 204 ? 7.309 7.664 23.219 1 77.62 204 SER B CA 1
ATOM 4201 C C . SER B 1 204 ? 7.367 8.859 24.172 1 77.62 204 SER B C 1
ATOM 4203 O O . SER B 1 204 ? 6.355 9.523 24.391 1 77.62 204 SER B O 1
ATOM 4205 N N . GLY B 1 205 ? 8.383 9.414 24.531 1 76.81 205 GLY B N 1
ATOM 4206 C CA . GLY B 1 205 ? 8.547 10.539 25.438 1 76.81 205 GLY B CA 1
ATOM 4207 C C . GLY B 1 205 ? 7.465 10.625 26.484 1 76.81 205 GLY B C 1
ATOM 4208 O O . GLY B 1 205 ? 6.711 9.672 26.688 1 76.81 205 GLY B O 1
ATOM 4209 N N . HIS B 1 206 ? 7.262 11.711 27.375 1 79.25 206 HIS B N 1
ATOM 4210 C CA . HIS B 1 206 ? 6.348 11.914 28.484 1 79.25 206 HIS B CA 1
ATOM 4211 C C . HIS B 1 206 ? 4.961 12.312 28 1 79.25 206 HIS B C 1
ATOM 4213 O O . HIS B 1 206 ? 4.043 12.5 28.797 1 79.25 206 HIS B O 1
ATOM 4219 N N . GLY B 1 207 ? 4.699 12.266 26.719 1 84.88 207 GLY B N 1
ATOM 4220 C CA . GLY B 1 207 ? 3.447 12.672 26.094 1 84.88 207 GLY B CA 1
ATOM 4221 C C . GLY B 1 207 ? 3.508 12.664 24.578 1 84.88 207 GLY B C 1
ATOM 4222 O O . GLY B 1 207 ? 4.566 12.43 23.984 1 84.88 207 GLY B O 1
ATOM 4223 N N . VAL B 1 208 ? 2.336 12.992 24.031 1 87.38 208 VAL B N 1
ATOM 4224 C CA . VAL B 1 208 ? 2.201 12.898 22.578 1 87.38 208 VAL B CA 1
ATOM 4225 C C . VAL B 1 208 ? 3.152 13.883 21.906 1 87.38 208 VAL B C 1
ATOM 4227 O O . VAL B 1 208 ? 3.738 13.578 20.875 1 87.38 208 VAL B O 1
ATOM 4230 N N . PHE B 1 209 ? 3.375 15.031 22.578 1 92.75 209 PHE B N 1
ATOM 4231 C CA . PHE B 1 209 ? 4.23 16.062 22 1 92.75 209 PHE B CA 1
ATOM 4232 C C . PHE B 1 209 ? 5.691 15.648 22.047 1 92.75 209 PHE B C 1
ATOM 4234 O O . PHE B 1 209 ? 6.492 16.062 21.219 1 92.75 209 PHE B O 1
ATOM 4241 N N . ASP B 1 210 ? 6.023 14.766 22.969 1 93.31 210 ASP B N 1
ATOM 4242 C CA . ASP B 1 210 ? 7.414 14.375 23.172 1 93.31 210 ASP B CA 1
ATOM 4243 C C . ASP B 1 210 ? 7.723 13.047 22.5 1 93.31 210 ASP B C 1
ATOM 4245 O O . ASP B 1 210 ? 8.812 12.492 22.656 1 93.31 210 ASP B O 1
ATOM 4249 N N . ALA B 1 211 ? 6.762 12.547 21.734 1 94.06 211 ALA B N 1
ATOM 4250 C CA . ALA B 1 211 ? 6.918 11.258 21.078 1 94.06 211 ALA B CA 1
ATOM 4251 C C . ALA B 1 211 ? 7.055 11.422 19.578 1 94.06 211 ALA B C 1
ATOM 4253 O O . ALA B 1 211 ? 6.57 12.406 19 1 94.06 211 ALA B O 1
ATOM 4254 N N . VAL B 1 212 ? 7.758 10.523 18.969 1 95.5 212 VAL B N 1
ATOM 4255 C CA . VAL B 1 212 ? 7.746 10.453 17.516 1 95.5 212 VAL B CA 1
ATOM 4256 C C . VAL B 1 212 ? 6.445 9.812 17.031 1 95.5 212 VAL B C 1
ATOM 4258 O O . VAL B 1 212 ? 6.043 8.766 17.547 1 95.5 212 VAL B O 1
ATOM 4261 N N . GLN B 1 213 ? 5.777 10.422 16.172 1 94.62 213 GLN B N 1
ATOM 4262 C CA . GLN B 1 213 ? 4.598 9.852 15.531 1 94.62 213 GLN B CA 1
ATOM 4263 C C . GLN B 1 213 ? 4.867 9.523 14.062 1 94.62 213 GLN B C 1
ATOM 4265 O O . GLN B 1 213 ? 5.484 10.312 13.352 1 94.62 213 GLN B O 1
ATOM 4270 N N . ALA B 1 214 ? 4.512 8.328 13.711 1 95.12 214 ALA B N 1
ATOM 4271 C CA . ALA B 1 214 ? 4.664 7.898 12.32 1 95.12 214 ALA B CA 1
ATOM 4272 C C . ALA B 1 214 ? 3.311 7.555 11.703 1 95.12 214 ALA B C 1
ATOM 4274 O O . ALA B 1 214 ? 2.479 6.906 12.336 1 95.12 214 ALA B O 1
ATOM 4275 N N . THR B 1 215 ? 3.07 8.055 10.508 1 95.06 215 THR B N 1
ATOM 4276 C CA . THR B 1 215 ? 1.84 7.773 9.781 1 95.06 215 THR B CA 1
ATOM 4277 C C . THR B 1 215 ? 2.146 7.324 8.352 1 95.06 215 THR B C 1
ATOM 4279 O O . THR B 1 215 ? 3.02 7.891 7.691 1 95.06 215 THR B O 1
ATOM 4282 N N . LEU B 1 216 ? 1.498 6.266 7.953 1 95.75 216 LEU B N 1
ATOM 4283 C CA . LEU B 1 216 ? 1.578 5.828 6.562 1 95.75 216 LEU B CA 1
ATOM 4284 C C . LEU B 1 216 ? 0.613 6.621 5.688 1 95.75 216 LEU B C 1
ATOM 4286 O O . LEU B 1 216 ? -0.604 6.449 5.785 1 95.75 216 LEU B O 1
ATOM 4290 N N . GLN B 1 217 ? 1.164 7.398 4.816 1 92.69 217 GLN B N 1
ATOM 4291 C CA . GLN B 1 217 ? 0.347 8.383 4.117 1 92.69 217 GLN B CA 1
ATOM 4292 C C . GLN B 1 217 ? -0.122 7.855 2.766 1 92.69 217 GLN B C 1
ATOM 4294 O O . GLN B 1 217 ? -1.202 8.219 2.295 1 92.69 217 GLN B O 1
ATOM 4299 N N . SER B 1 218 ? 0.737 7.047 2.113 1 94.69 218 SER B N 1
ATOM 4300 C CA . SER B 1 218 ? 0.352 6.496 0.819 1 94.69 218 SER B CA 1
ATOM 4301 C C . SER B 1 218 ? 1.094 5.195 0.528 1 94.69 218 SER B C 1
ATOM 4303 O O . SER B 1 218 ? 2.184 4.965 1.056 1 94.69 218 SER B O 1
ATOM 4305 N N . LEU B 1 219 ? 0.516 4.367 -0.245 1 96.69 219 LEU B N 1
ATOM 4306 C CA . LEU B 1 219 ? 1.06 3.111 -0.756 1 96.69 219 LEU B CA 1
ATOM 4307 C C . LEU B 1 219 ? 0.667 2.902 -2.215 1 96.69 219 LEU B C 1
ATOM 4309 O O . LEU B 1 219 ? -0.461 3.209 -2.607 1 96.69 219 LEU B O 1
ATOM 4313 N N . SER B 1 220 ? 1.567 2.346 -3.006 1 96.69 220 SER B N 1
ATOM 4314 C CA . SER B 1 220 ? 1.248 1.974 -4.379 1 96.69 220 SER B CA 1
ATOM 4315 C C . SER B 1 220 ? 2.162 0.859 -4.875 1 96.69 220 SER B C 1
ATOM 4317 O O . SER B 1 220 ? 3.348 0.825 -4.539 1 96.69 220 SER B O 1
ATOM 4319 N N . THR B 1 221 ? 1.603 -0.08 -5.594 1 96.5 221 THR B N 1
ATOM 4320 C CA . THR B 1 221 ? 2.381 -1.101 -6.289 1 96.5 221 THR B CA 1
ATOM 4321 C C . THR B 1 221 ? 2.006 -1.158 -7.766 1 96.5 221 THR B C 1
ATOM 4323 O O . THR B 1 221 ? 0.862 -0.878 -8.133 1 96.5 221 THR B O 1
ATOM 4326 N N . ARG B 1 222 ? 3 -1.501 -8.641 1 93.12 222 ARG B N 1
ATOM 4327 C CA . ARG B 1 222 ? 2.805 -1.736 -10.07 1 93.12 222 ARG B CA 1
ATOM 4328 C C . ARG B 1 222 ? 3.756 -2.812 -10.578 1 93.12 222 ARG B C 1
ATOM 4330 O O . ARG B 1 222 ? 4.816 -3.041 -9.992 1 93.12 222 ARG B O 1
ATOM 4337 N N . THR B 1 223 ? 3.311 -3.49 -11.578 1 88.5 223 THR B N 1
ATOM 4338 C CA . THR B 1 223 ? 4.148 -4.5 -12.219 1 88.5 223 THR B CA 1
ATOM 4339 C C . THR B 1 223 ? 3.926 -4.508 -13.727 1 88.5 223 THR B C 1
ATOM 4341 O O . THR B 1 223 ? 2.818 -4.234 -14.203 1 88.5 223 THR B O 1
ATOM 4344 N N . ASP B 1 224 ? 4.98 -4.82 -14.516 1 83.25 224 ASP B N 1
ATOM 4345 C CA . ASP B 1 224 ? 4.863 -5.016 -15.961 1 83.25 224 ASP B CA 1
ATOM 4346 C C . ASP B 1 224 ? 5.004 -6.492 -16.328 1 83.25 224 ASP B C 1
ATOM 4348 O O . ASP B 1 224 ? 5.23 -6.832 -17.484 1 83.25 224 ASP B O 1
ATOM 4352 N N . GLY B 1 225 ? 4.98 -7.309 -15.312 1 82.94 225 GLY B N 1
ATOM 4353 C CA . GLY B 1 225 ? 5.121 -8.734 -15.539 1 82.94 225 GLY B CA 1
ATOM 4354 C C . GLY B 1 225 ? 6.555 -9.227 -15.406 1 82.94 225 GLY B C 1
ATOM 4355 O O . GLY B 1 225 ? 6.793 -10.422 -15.242 1 82.94 225 GLY B O 1
ATOM 4356 N N . LEU B 1 226 ? 7.488 -8.359 -15.508 1 85.06 226 LEU B N 1
ATOM 4357 C CA . LEU B 1 226 ? 8.898 -8.727 -15.398 1 85.06 226 LEU B CA 1
ATOM 4358 C C . LEU B 1 226 ? 9.5 -8.164 -14.117 1 85.06 226 LEU B C 1
ATOM 4360 O O . LEU B 1 226 ? 10.383 -8.789 -13.516 1 85.06 226 LEU B O 1
ATOM 4364 N N . SER B 1 227 ? 9.008 -6.973 -13.797 1 90.5 227 SER B N 1
ATOM 4365 C CA . SER B 1 227 ? 9.508 -6.309 -12.594 1 90.5 227 SER B CA 1
ATOM 4366 C C . SER B 1 227 ? 8.359 -5.77 -11.75 1 90.5 227 SER B C 1
ATOM 4368 O O . SER B 1 227 ? 7.25 -5.566 -12.25 1 90.5 227 SER B O 1
ATOM 4370 N N . GLN B 1 228 ? 8.648 -5.625 -10.445 1 92.62 228 GLN B N 1
ATOM 4371 C CA . GLN B 1 228 ? 7.703 -5.078 -9.484 1 92.62 228 GLN B CA 1
ATOM 4372 C C . GLN B 1 228 ? 8.234 -3.783 -8.867 1 92.62 228 GLN B C 1
ATOM 4374 O O . GLN B 1 228 ? 9.422 -3.666 -8.586 1 92.62 228 GLN B O 1
ATOM 4379 N N . LEU B 1 229 ? 7.352 -2.836 -8.805 1 96.31 229 LEU B N 1
ATOM 4380 C CA . LEU B 1 229 ? 7.66 -1.581 -8.133 1 96.31 229 LEU B CA 1
ATOM 4381 C C . LEU B 1 229 ? 6.672 -1.317 -7 1 96.31 229 LEU B C 1
ATOM 4383 O O . LEU B 1 229 ? 5.465 -1.476 -7.176 1 96.31 229 LEU B O 1
ATOM 4387 N N . ALA B 1 230 ? 7.125 -1.055 -5.801 1 97.44 230 ALA B N 1
ATOM 4388 C CA . ALA B 1 230 ? 6.324 -0.625 -4.656 1 97.44 230 ALA B CA 1
ATOM 4389 C C . ALA B 1 230 ? 6.82 0.71 -4.109 1 97.44 230 ALA B C 1
ATOM 4391 O O . ALA B 1 230 ? 8.031 0.928 -3.99 1 97.44 230 ALA B O 1
ATOM 4392 N N . GLU B 1 231 ? 5.922 1.621 -3.842 1 98.06 231 GLU B N 1
ATOM 4393 C CA . GLU B 1 231 ? 6.266 2.945 -3.33 1 98.06 231 GLU B CA 1
ATOM 4394 C C . GLU B 1 231 ? 5.375 3.326 -2.148 1 98.06 231 GLU B C 1
ATOM 4396 O O . GLU B 1 231 ? 4.191 2.99 -2.125 1 98.06 231 GLU B O 1
ATOM 4401 N N . GLY B 1 232 ? 5.914 4 -1.185 1 97.56 232 GLY B N 1
ATOM 4402 C CA . GLY B 1 232 ? 5.176 4.484 -0.028 1 97.56 232 GLY B CA 1
ATOM 4403 C C . GLY B 1 232 ? 5.711 5.797 0.515 1 97.56 232 GLY B C 1
ATOM 4404 O O . GLY B 1 232 ? 6.875 6.133 0.301 1 97.56 232 GLY B O 1
ATOM 4405 N N . THR B 1 233 ? 4.836 6.57 1.143 1 97 233 THR B N 1
ATOM 4406 C CA . THR B 1 233 ? 5.199 7.797 1.841 1 97 233 THR B CA 1
ATOM 4407 C C . THR B 1 233 ? 4.98 7.652 3.344 1 97 233 THR B C 1
ATOM 4409 O O . THR B 1 233 ? 3.863 7.379 3.789 1 97 233 THR B O 1
ATOM 4412 N N . PHE B 1 234 ? 6.043 7.828 4.113 1 97.19 234 PHE B N 1
ATOM 4413 C CA . PHE B 1 234 ? 6 7.773 5.57 1 97.19 234 PHE B CA 1
ATOM 4414 C C . PHE B 1 234 ? 6.113 9.172 6.168 1 97.19 234 PHE B C 1
ATOM 4416 O O . PHE B 1 234 ? 7.125 9.852 5.988 1 97.19 234 PHE B O 1
ATOM 4423 N N . GLY B 1 235 ? 5.09 9.586 6.875 1 95.62 235 GLY B N 1
ATOM 4424 C CA . GLY B 1 235 ? 5.141 10.867 7.566 1 95.62 235 GLY B CA 1
ATOM 4425 C C . GLY B 1 235 ? 5.562 10.742 9.016 1 95.62 235 GLY B C 1
ATOM 4426 O O . GLY B 1 235 ? 5.035 9.906 9.75 1 95.62 235 GLY B O 1
ATOM 4427 N N . LEU B 1 236 ? 6.48 11.625 9.438 1 96.12 236 LEU B N 1
ATOM 4428 C CA . LEU B 1 236 ? 6.938 11.633 10.82 1 96.12 236 LEU B CA 1
ATOM 4429 C C . LEU B 1 236 ? 6.715 13 11.461 1 96.12 236 LEU B C 1
ATOM 4431 O O . LEU B 1 236 ? 7.031 14.023 10.859 1 96.12 236 LEU B O 1
ATOM 4435 N N . ARG B 1 237 ? 6.117 12.992 12.562 1 96.5 237 ARG B N 1
ATOM 4436 C CA . ARG B 1 237 ? 6.105 14.148 13.445 1 96.5 237 ARG B CA 1
ATOM 4437 C C . ARG B 1 237 ? 7.141 14 14.555 1 96.5 237 ARG B C 1
ATOM 4439 O O . ARG B 1 237 ? 7.145 13 15.281 1 96.5 237 ARG B O 1
ATOM 4446 N N . LEU B 1 238 ? 7.965 14.984 14.695 1 96.94 238 LEU B N 1
ATOM 4447 C CA . LEU B 1 238 ? 9.164 14.844 15.516 1 96.94 238 LEU B CA 1
ATOM 4448 C C . LEU B 1 238 ? 9.102 15.758 16.734 1 96.94 238 LEU B C 1
ATOM 4450 O O . LEU B 1 238 ? 8.805 16.953 16.609 1 96.94 238 LEU B O 1
ATOM 4454 N N . PRO B 1 239 ? 9.398 15.203 17.891 1 96.38 239 PRO B N 1
ATOM 4455 C CA . PRO B 1 239 ? 9.5 16.031 19.078 1 96.38 239 PRO B CA 1
ATOM 4456 C C . PRO B 1 239 ? 10.766 16.891 19.109 1 96.38 239 PRO B C 1
ATOM 4458 O O . PRO B 1 239 ? 11.648 16.703 18.266 1 96.38 239 PRO B O 1
ATOM 4461 N N . PRO B 1 240 ? 10.828 17.828 20.031 1 94.44 240 PRO B N 1
ATOM 4462 C CA . PRO B 1 240 ? 11.984 18.734 20.094 1 94.44 240 PRO B CA 1
ATOM 4463 C C . PRO B 1 240 ? 13.305 17.984 20.234 1 94.44 240 PRO B C 1
ATOM 4465 O O . PRO B 1 240 ? 14.344 18.469 19.781 1 94.44 240 PRO B O 1
ATOM 4468 N N . GLN B 1 241 ? 13.289 16.797 20.75 1 94.25 241 GLN B N 1
ATOM 4469 C CA . GLN B 1 241 ? 14.523 16.078 21.062 1 94.25 241 GLN B CA 1
ATOM 4470 C C . GLN B 1 241 ? 15.031 15.32 19.844 1 94.25 241 GLN B C 1
ATOM 4472 O O . GLN B 1 241 ? 16.172 14.836 19.828 1 94.25 241 GLN B O 1
ATOM 4477 N N . VAL B 1 242 ? 14.219 15.219 18.812 1 96.44 242 VAL B N 1
ATOM 4478 C CA . VAL B 1 242 ? 14.602 14.484 17.609 1 96.44 242 VAL B CA 1
ATOM 4479 C C . VAL B 1 242 ? 14.578 15.414 16.406 1 96.44 242 VAL B C 1
ATOM 4481 O O . VAL B 1 242 ? 13.508 15.727 15.875 1 96.44 242 VAL B O 1
ATOM 4484 N N . SER B 1 243 ? 15.711 15.766 15.906 1 96.56 243 SER B N 1
ATOM 4485 C CA . SER B 1 243 ? 15.781 16.609 14.719 1 96.56 243 SER B CA 1
ATOM 4486 C C . SER B 1 243 ? 15.523 15.797 13.453 1 96.56 243 SER B C 1
ATOM 4488 O O . SER B 1 243 ? 15.656 14.57 13.453 1 96.56 243 SER B O 1
ATOM 4490 N N . PRO B 1 244 ? 15.172 16.453 12.375 1 97 244 PRO B N 1
ATOM 4491 C CA . PRO B 1 244 ? 15.016 15.734 11.109 1 97 244 PRO B CA 1
ATOM 4492 C C . PRO B 1 244 ? 16.281 14.984 10.688 1 97 244 PRO B C 1
ATOM 4494 O O . PRO B 1 244 ? 16.188 13.859 10.18 1 97 244 PRO B O 1
ATOM 4497 N N . ALA B 1 245 ? 17.438 15.578 10.945 1 97.44 245 ALA B N 1
ATOM 4498 C CA . ALA B 1 245 ? 18.703 14.93 10.578 1 97.44 245 ALA B CA 1
ATOM 4499 C C . ALA B 1 245 ? 18.906 13.633 11.359 1 97.44 245 ALA B C 1
ATOM 4501 O O . ALA B 1 245 ? 19.344 12.633 10.797 1 97.44 245 ALA B O 1
ATOM 4502 N N . VAL B 1 246 ? 18.562 13.664 12.586 1 97.12 246 VAL B N 1
ATOM 4503 C CA . VAL B 1 246 ? 18.672 12.484 13.43 1 97.12 246 VAL B CA 1
ATOM 4504 C C . VAL B 1 246 ? 17.703 11.406 12.945 1 97.12 246 VAL B C 1
ATOM 4506 O O . VAL B 1 246 ? 18.062 10.234 12.852 1 97.12 246 VAL B O 1
ATOM 4509 N N . ALA B 1 247 ? 16.5 11.789 12.664 1 98 247 ALA B N 1
ATOM 4510 C CA . ALA B 1 247 ? 15.484 10.859 12.18 1 98 247 ALA B CA 1
ATOM 4511 C C . ALA B 1 247 ? 15.922 10.227 10.859 1 98 247 ALA B C 1
ATOM 4513 O O . ALA B 1 247 ? 15.758 9.016 10.664 1 98 247 ALA B O 1
ATOM 4514 N N . GLU B 1 248 ? 16.469 11.031 9.977 1 98.06 248 GLU B N 1
ATOM 4515 C CA . GLU B 1 248 ? 16.953 10.531 8.688 1 98.06 248 GLU B CA 1
ATOM 4516 C C . GLU B 1 248 ? 18 9.438 8.867 1 98.06 248 GLU B C 1
ATOM 4518 O O . GLU B 1 248 ? 17.906 8.375 8.25 1 98.06 248 GLU B O 1
ATOM 4523 N N . THR B 1 249 ? 18.953 9.766 9.688 1 98.06 249 THR B N 1
ATOM 4524 C CA . THR B 1 249 ? 20.031 8.82 9.945 1 98.06 249 THR B CA 1
ATOM 4525 C C . THR B 1 249 ? 19.484 7.523 10.539 1 98.06 249 THR B C 1
ATOM 4527 O O . THR B 1 249 ? 19.891 6.43 10.133 1 98.06 249 THR B O 1
ATOM 4530 N N . ALA B 1 250 ? 18.609 7.633 11.453 1 97.88 250 ALA B N 1
ATOM 4531 C CA . ALA B 1 250 ? 18.016 6.465 12.102 1 97.88 250 ALA B CA 1
ATOM 4532 C C . ALA B 1 250 ? 17.281 5.594 11.086 1 97.88 250 ALA B C 1
ATOM 4534 O O . ALA B 1 250 ? 17.375 4.363 11.125 1 97.88 250 ALA B O 1
ATOM 4535 N N . LEU B 1 251 ? 16.5 6.207 10.188 1 98.12 251 LEU B N 1
ATOM 4536 C CA . LEU B 1 251 ? 15.742 5.461 9.195 1 98.12 251 LEU B CA 1
ATOM 4537 C C . LEU B 1 251 ? 16.672 4.77 8.203 1 98.12 251 LEU B C 1
ATOM 4539 O O . LEU B 1 251 ? 16.453 3.605 7.855 1 98.12 251 LEU B O 1
ATOM 4543 N N . ARG B 1 252 ? 17.703 5.492 7.777 1 98.19 252 ARG B N 1
ATOM 4544 C CA . ARG B 1 252 ? 18.672 4.891 6.863 1 98.19 252 ARG B CA 1
ATOM 4545 C C . ARG B 1 252 ? 19.312 3.66 7.488 1 98.19 252 ARG B C 1
ATOM 4547 O O . ARG B 1 252 ? 19.469 2.631 6.832 1 98.19 252 ARG B O 1
ATOM 4554 N N . ASP B 1 253 ? 19.672 3.773 8.734 1 97.94 253 ASP B N 1
ATOM 4555 C CA . ASP B 1 253 ? 20.312 2.666 9.438 1 97.94 253 ASP B CA 1
ATOM 4556 C C . ASP B 1 253 ? 19.359 1.489 9.602 1 97.94 253 ASP B C 1
ATOM 4558 O O . ASP B 1 253 ? 19.734 0.337 9.375 1 97.94 253 ASP B O 1
ATOM 4562 N N . ARG B 1 254 ? 18.156 1.705 9.945 1 97.25 254 ARG B N 1
ATOM 4563 C CA . ARG B 1 254 ? 17.156 0.679 10.25 1 97.25 254 ARG B CA 1
ATOM 4564 C C . ARG B 1 254 ? 16.734 -0.069 8.984 1 97.25 254 ARG B C 1
ATOM 4566 O O . ARG B 1 254 ? 16.312 -1.224 9.055 1 97.25 254 ARG B O 1
ATOM 4573 N N . LEU B 1 255 ? 16.812 0.623 7.832 1 98.06 255 LEU B N 1
ATOM 4574 C CA . LEU B 1 255 ? 16.297 0.032 6.598 1 98.06 255 LEU B CA 1
ATOM 4575 C C . LEU B 1 255 ? 17.453 -0.394 5.688 1 98.06 255 LEU B C 1
ATOM 4577 O O . LEU B 1 255 ? 17.219 -0.751 4.527 1 98.06 255 LEU B O 1
ATOM 4581 N N . ALA B 1 256 ? 18.688 -0.373 6.219 1 96.94 256 ALA B N 1
ATOM 4582 C CA . ALA B 1 256 ? 19.891 -0.562 5.418 1 96.94 256 ALA B CA 1
ATOM 4583 C C . ALA B 1 256 ? 19.922 -1.955 4.797 1 96.94 256 ALA B C 1
ATOM 4585 O O . ALA B 1 256 ? 20.484 -2.145 3.711 1 96.94 256 ALA B O 1
ATOM 4586 N N . ASP B 1 257 ? 19.344 -2.947 5.422 1 96.88 257 ASP B N 1
ATOM 4587 C CA . ASP B 1 257 ? 19.438 -4.324 4.941 1 96.88 257 ASP B CA 1
ATOM 4588 C C . ASP B 1 257 ? 18.25 -4.68 4.059 1 96.88 257 ASP B C 1
ATOM 4590 O O . ASP B 1 257 ? 18.125 -5.82 3.609 1 96.88 257 ASP B O 1
ATOM 4594 N N . LEU B 1 258 ? 17.328 -3.814 3.838 1 96.31 258 LEU B N 1
ATOM 4595 C CA . LEU B 1 258 ? 16.219 -4 2.906 1 96.31 258 LEU B CA 1
ATOM 4596 C C . LEU B 1 258 ? 16.547 -3.406 1.542 1 96.31 258 LEU B C 1
ATOM 4598 O O . LEU B 1 258 ? 17.328 -2.453 1.447 1 96.31 258 LEU B O 1
ATOM 4602 N N . PRO B 1 259 ? 16.047 -3.971 0.479 1 95.38 259 PRO B N 1
ATOM 4603 C CA . PRO B 1 259 ? 16.281 -3.418 -0.857 1 95.38 259 PRO B CA 1
ATOM 4604 C C . PRO B 1 259 ? 15.406 -2.199 -1.146 1 95.38 259 PRO B C 1
ATOM 4606 O O . PRO B 1 259 ? 14.625 -2.205 -2.107 1 95.38 259 PRO B O 1
ATOM 4609 N N . VAL B 1 260 ? 15.523 -1.092 -0.368 1 96.75 260 VAL B N 1
ATOM 4610 C CA . VAL B 1 260 ? 14.688 0.093 -0.512 1 96.75 260 VAL B CA 1
ATOM 4611 C C . VAL B 1 260 ? 15.555 1.301 -0.863 1 96.75 260 VAL B C 1
ATOM 4613 O O . VAL B 1 260 ? 16.719 1.371 -0.471 1 96.75 260 VAL B O 1
ATOM 4616 N N . SER B 1 261 ? 15.062 2.162 -1.68 1 97.81 261 SER B N 1
ATOM 4617 C CA . SER B 1 261 ? 15.602 3.5 -1.899 1 97.81 261 SER B CA 1
ATOM 4618 C C . SER B 1 261 ? 14.836 4.547 -1.1 1 97.81 261 SER B C 1
ATOM 4620 O O . SER B 1 261 ? 13.609 4.523 -1.06 1 97.81 261 SER B O 1
ATOM 4622 N N . LEU B 1 262 ? 15.641 5.445 -0.448 1 98 262 LEU B N 1
ATOM 4623 C CA . LEU B 1 262 ? 15.039 6.441 0.433 1 98 262 LEU B CA 1
ATOM 4624 C C . LEU B 1 262 ? 15.312 7.852 -0.076 1 98 262 LEU B C 1
ATOM 4626 O O . LEU B 1 262 ? 16.422 8.148 -0.532 1 98 262 LEU B O 1
ATOM 4630 N N . SER B 1 263 ? 14.32 8.664 -0.102 1 97.62 263 SER B N 1
ATOM 4631 C CA . SER B 1 263 ? 14.453 10.109 -0.246 1 97.62 263 SER B CA 1
ATOM 4632 C C . SER B 1 263 ? 13.641 10.844 0.814 1 97.62 263 SER B C 1
ATOM 4634 O O . SER B 1 263 ? 12.617 10.344 1.282 1 97.62 263 SER B O 1
ATOM 4636 N N . PHE B 1 264 ? 14.133 11.977 1.192 1 96.88 264 PHE B N 1
ATOM 4637 C CA . PHE B 1 264 ? 13.523 12.695 2.303 1 96.88 264 PHE B CA 1
ATOM 4638 C C . PHE B 1 264 ? 13.164 14.117 1.894 1 96.88 264 PHE B C 1
ATOM 4640 O O . PHE B 1 264 ? 13.844 14.719 1.062 1 96.88 264 PHE B O 1
ATOM 4647 N N . SER B 1 265 ? 12.094 14.617 2.428 1 93.25 265 SER B N 1
ATOM 4648 C CA . SER B 1 265 ? 11.664 16 2.258 1 93.25 265 SER B CA 1
ATOM 4649 C C . SER B 1 265 ? 10.891 16.5 3.479 1 93.25 265 SER B C 1
ATOM 4651 O O . SER B 1 265 ? 10.68 15.742 4.43 1 93.25 265 SER B O 1
ATOM 4653 N N . GLY B 1 266 ? 10.531 17.828 3.531 1 91.06 266 GLY B N 1
ATOM 4654 C CA . GLY B 1 266 ? 9.711 18.391 4.586 1 91.06 266 GLY B CA 1
ATOM 4655 C C . GLY B 1 266 ? 10.453 18.562 5.898 1 91.06 266 GLY B C 1
ATOM 4656 O O . GLY B 1 266 ? 9.883 18.375 6.973 1 91.06 266 GLY B O 1
ATOM 4657 N N . HIS B 1 267 ? 11.711 18.812 5.812 1 93.62 267 HIS B N 1
ATOM 4658 C CA . HIS B 1 267 ? 12.531 18.984 7 1 93.62 267 HIS B CA 1
ATOM 4659 C C . HIS B 1 267 ? 12.086 20.219 7.797 1 93.62 267 HIS B C 1
ATOM 4661 O O . HIS B 1 267 ? 12.328 21.344 7.383 1 93.62 267 HIS B O 1
ATOM 4667 N N . GLU B 1 268 ? 11.43 19.953 8.875 1 94.62 268 GLU B N 1
ATOM 4668 C CA . GLU B 1 268 ? 11.039 21.016 9.797 1 94.62 268 GLU B CA 1
ATOM 4669 C C . GLU B 1 268 ? 11.422 20.672 11.234 1 94.62 268 GLU B C 1
ATOM 4671 O O . GLU B 1 268 ? 11.133 19.578 11.711 1 94.62 268 GLU B O 1
ATOM 4676 N N . THR B 1 269 ? 12.062 21.594 11.883 1 95.75 269 THR B N 1
ATOM 4677 C CA . THR B 1 269 ? 12.453 21.391 13.273 1 95.75 269 THR B CA 1
ATOM 4678 C C . THR B 1 269 ? 11.328 21.812 14.219 1 95.75 269 THR B C 1
ATOM 4680 O O . THR B 1 269 ? 10.625 22.781 13.961 1 95.75 269 THR B O 1
ATOM 4683 N N . ALA B 1 270 ? 11.227 21.047 15.312 1 97.25 270 ALA B N 1
ATOM 4684 C CA . ALA B 1 270 ? 10.242 21.391 16.344 1 97.25 270 ALA B CA 1
ATOM 4685 C C . ALA B 1 270 ? 10.57 22.75 16.969 1 97.25 270 ALA B C 1
ATOM 4687 O O . ALA B 1 270 ? 11.727 23.172 16.984 1 97.25 270 ALA B O 1
ATOM 4688 N N . VAL B 1 271 ? 9.492 23.438 17.422 1 97.19 271 VAL B N 1
ATOM 4689 C CA . VAL B 1 271 ? 9.68 24.734 18.047 1 97.19 271 VAL B CA 1
ATOM 4690 C C . VAL B 1 271 ? 8.805 24.844 19.297 1 97.19 271 VAL B C 1
ATOM 4692 O O . VAL B 1 271 ? 7.707 24.266 19.344 1 97.19 271 VAL B O 1
ATOM 4695 N N . ARG B 1 272 ? 9.32 25.422 20.281 1 95.88 272 ARG B N 1
ATOM 4696 C CA . ARG B 1 272 ? 8.57 25.734 21.5 1 95.88 272 ARG B CA 1
ATOM 4697 C C . ARG B 1 272 ? 9.031 27.062 22.094 1 95.88 272 ARG B C 1
ATOM 4699 O O . ARG B 1 272 ? 10.219 27.234 22.391 1 95.88 272 ARG B O 1
ATOM 4706 N N . HIS B 1 273 ? 8.156 28.016 22.234 1 96.75 273 HIS B N 1
ATOM 4707 C CA . HIS B 1 273 ? 8.438 29.312 22.828 1 96.75 273 HIS B CA 1
ATOM 4708 C C . HIS B 1 273 ? 8.102 29.312 24.312 1 96.75 273 HIS B C 1
ATOM 4710 O O . HIS B 1 273 ? 7.305 28.5 24.781 1 96.75 273 HIS B O 1
ATOM 4716 N N . PRO B 1 274 ? 8.695 30.234 25.047 1 95.5 274 PRO B N 1
ATOM 4717 C CA . PRO B 1 274 ? 8.422 30.328 26.484 1 95.5 274 PRO B CA 1
ATOM 4718 C C . PRO B 1 274 ? 6.992 30.75 26.797 1 95.5 274 PRO B C 1
ATOM 4720 O O . PRO B 1 274 ? 6.422 31.578 26.078 1 95.5 274 PRO B O 1
ATOM 4723 N N . ARG B 1 275 ? 6.516 30.219 27.875 1 95.62 275 ARG B N 1
ATOM 4724 C CA . ARG B 1 275 ? 5.168 30.547 28.328 1 95.62 275 ARG B CA 1
ATOM 4725 C C . ARG B 1 275 ? 5.055 32.031 28.719 1 95.62 275 ARG B C 1
ATOM 4727 O O . ARG B 1 275 ? 4.008 32.625 28.516 1 95.62 275 ARG B O 1
ATOM 4734 N N . ASP B 1 276 ? 6.148 32.469 29.25 1 94.88 276 ASP B N 1
ATOM 4735 C CA . ASP B 1 276 ? 6.117 33.844 29.719 1 94.88 276 ASP B CA 1
ATOM 4736 C C . ASP B 1 276 ? 6.836 34.781 28.766 1 94.88 276 ASP B C 1
ATOM 4738 O O . ASP B 1 276 ? 8.07 34.781 28.703 1 94.88 276 ASP B O 1
ATOM 4742 N N . ASN B 1 277 ? 6.098 35.531 28.047 1 93.75 277 ASN B N 1
ATOM 4743 C CA . ASN B 1 277 ? 6.59 36.594 27.156 1 93.75 277 ASN B CA 1
ATOM 4744 C C . ASN B 1 277 ? 5.555 37.688 26.969 1 93.75 277 ASN B C 1
ATOM 4746 O O . ASN B 1 277 ? 4.445 37.625 27.5 1 93.75 277 ASN B O 1
ATOM 4750 N N . ALA B 1 278 ? 5.852 38.719 26.25 1 95 278 ALA B N 1
ATOM 4751 C CA . ALA B 1 278 ? 5.004 39.906 26.125 1 95 278 ALA B CA 1
ATOM 4752 C C . ALA B 1 278 ? 3.664 39.562 25.484 1 95 278 ALA B C 1
ATOM 4754 O O . ALA B 1 278 ? 2.619 40.062 25.906 1 95 278 ALA B O 1
ATOM 4755 N N . LEU B 1 279 ? 3.674 38.656 24.547 1 97.06 279 LEU B N 1
ATOM 4756 C CA . LEU B 1 279 ? 2.457 38.281 23.844 1 97.06 279 LEU B CA 1
ATOM 4757 C C . LEU B 1 279 ? 1.531 37.469 24.75 1 97.06 279 LEU B C 1
ATOM 4759 O O . LEU B 1 279 ? 0.337 37.75 24.844 1 97.06 279 LEU B O 1
ATOM 4763 N N . THR B 1 280 ? 2.08 36.469 25.422 1 97.56 280 THR B N 1
ATOM 4764 C CA . THR B 1 280 ? 1.251 35.594 26.25 1 97.56 280 THR B CA 1
ATOM 4765 C C . THR B 1 280 ? 0.674 36.375 27.438 1 97.56 280 THR B C 1
ATOM 4767 O O . THR B 1 280 ? -0.466 36.156 27.844 1 97.56 280 THR B O 1
ATOM 4770 N N . ARG B 1 281 ? 1.417 37.344 27.922 1 97.12 281 ARG B N 1
ATOM 4771 C CA . ARG B 1 281 ? 0.919 38.156 29.016 1 97.12 281 ARG B CA 1
ATOM 4772 C C . ARG B 1 281 ? -0.277 39 28.578 1 97.12 281 ARG B C 1
ATOM 4774 O O . ARG B 1 281 ? -1.307 39.031 29.25 1 97.12 281 ARG B O 1
ATOM 4781 N N . ALA B 1 282 ? -0.089 39.625 27.438 1 97.81 282 ALA B N 1
ATOM 4782 C CA . ALA B 1 282 ? -1.159 40.469 26.922 1 97.81 282 ALA B CA 1
ATOM 4783 C C . ALA B 1 282 ? -2.41 39.656 26.609 1 97.81 282 ALA B C 1
ATOM 4785 O O . ALA B 1 282 ? -3.525 40.062 26.938 1 97.81 282 ALA B O 1
ATOM 4786 N N . LEU B 1 283 ? -2.23 38.5 26.078 1 98.44 283 LEU B N 1
ATOM 4787 C CA . LEU B 1 283 ? -3.352 37.656 25.672 1 98.44 283 LEU B CA 1
ATOM 4788 C C . LEU B 1 283 ? -4.043 37.062 26.891 1 98.44 283 LEU B C 1
ATOM 4790 O O . LEU B 1 283 ? -5.273 36.938 26.922 1 98.44 283 LEU B O 1
ATOM 4794 N N . ARG B 1 284 ? -3.283 36.625 27.859 1 98.25 284 ARG B N 1
ATOM 4795 C CA . ARG B 1 284 ? -3.873 36.062 29.062 1 98.25 284 ARG B CA 1
ATOM 4796 C C . ARG B 1 284 ? -4.781 37.062 29.766 1 98.25 284 ARG B C 1
ATOM 4798 O O . ARG B 1 284 ? -5.883 36.719 30.188 1 98.25 284 ARG B O 1
ATOM 4805 N N . VAL B 1 285 ? -4.309 38.281 29.844 1 97.88 285 VAL B N 1
ATOM 4806 C CA . VAL B 1 285 ? -5.098 39.344 30.484 1 97.88 285 VAL B CA 1
ATOM 4807 C C . VAL B 1 285 ? -6.375 39.594 29.672 1 97.88 285 VAL B C 1
ATOM 4809 O O . VAL B 1 285 ? -7.465 39.656 30.234 1 97.88 285 VAL B O 1
ATOM 4812 N N . ALA B 1 286 ? -6.219 39.688 28.375 1 98.19 286 ALA B N 1
ATOM 4813 C CA . ALA B 1 286 ? -7.355 39.969 27.5 1 98.19 286 ALA B CA 1
ATOM 4814 C C . ALA B 1 286 ? -8.383 38.844 27.578 1 98.19 286 ALA B C 1
ATOM 4816 O O . ALA B 1 286 ? -9.594 39.094 27.578 1 98.19 286 ALA B O 1
ATOM 4817 N N . ILE B 1 287 ? -7.941 37.562 27.656 1 98.44 287 ILE B N 1
ATOM 4818 C CA . ILE B 1 287 ? -8.828 36.406 27.75 1 98.44 287 ILE B CA 1
ATOM 4819 C C . ILE B 1 287 ? -9.609 36.469 29.062 1 98.44 287 ILE B C 1
ATOM 4821 O O . ILE B 1 287 ? -10.828 36.25 29.078 1 98.44 287 ILE B O 1
ATOM 4825 N N . ARG B 1 288 ? -8.938 36.812 30.109 1 97.81 288 ARG B N 1
ATOM 4826 C CA . ARG B 1 288 ? -9.586 36.906 31.422 1 97.81 288 ARG B CA 1
ATOM 4827 C C . ARG B 1 288 ? -10.617 38.031 31.438 1 97.81 288 ARG B C 1
ATOM 4829 O O . ARG B 1 288 ? -11.688 37.875 32.062 1 97.81 288 ARG B O 1
ATOM 4836 N N . GLU B 1 289 ? -10.273 39.094 30.797 1 96.81 289 GLU B N 1
ATOM 4837 C CA . GLU B 1 289 ? -11.203 40.219 30.734 1 96.81 289 GLU B CA 1
ATOM 4838 C C . GLU B 1 289 ? -12.484 39.844 30 1 96.81 289 G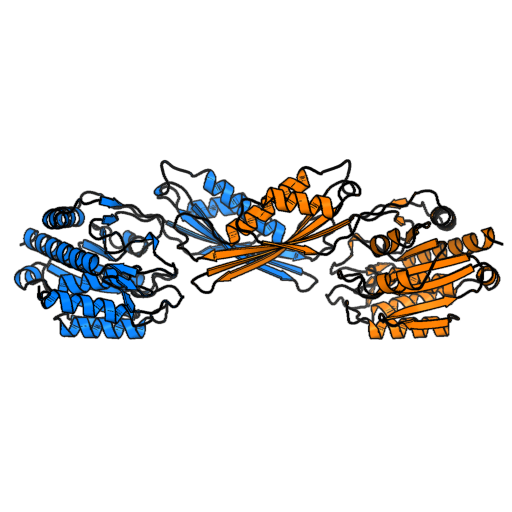LU B C 1
ATOM 4840 O O . GLU B 1 289 ? -13.547 40.406 30.281 1 96.81 289 GLU B O 1
ATOM 4845 N N . GLN B 1 290 ? -12.312 38.875 29.141 1 95.06 290 GLN B N 1
ATOM 4846 C CA . GLN B 1 290 ? -13.477 38.406 28.406 1 95.06 290 GLN B CA 1
ATOM 4847 C C . GLN B 1 290 ? -14.148 37.25 29.125 1 95.06 290 GLN B C 1
ATOM 4849 O O . GLN B 1 290 ? -15.047 36.594 28.578 1 95.06 290 GLN B O 1
ATOM 4854 N N . GLY B 1 291 ? -13.68 36.906 30.312 1 96.12 291 GLY B N 1
ATOM 4855 C CA . GLY B 1 291 ? -14.32 35.906 31.156 1 96.12 291 GLY B CA 1
ATOM 4856 C C . GLY B 1 291 ? -13.789 34.5 30.922 1 96.12 291 GLY B C 1
ATOM 4857 O O . GLY B 1 291 ? -14.414 33.531 31.328 1 96.12 291 GLY B O 1
ATOM 4858 N N . GLY B 1 292 ? -12.672 34.438 30.234 1 97.44 292 GLY B N 1
ATOM 4859 C CA . GLY B 1 292 ? -12.125 33.125 29.938 1 97.44 292 GLY B CA 1
ATOM 4860 C C . GLY B 1 292 ? -10.93 32.781 30.812 1 97.44 292 GLY B C 1
ATOM 4861 O O . GLY B 1 292 ? -10.484 33.594 31.625 1 97.44 292 GLY B O 1
ATOM 4862 N N . THR B 1 293 ? -10.539 31.531 30.719 1 98 293 THR B N 1
ATOM 4863 C CA . THR B 1 293 ? -9.32 31.016 31.344 1 98 293 THR B CA 1
ATOM 4864 C C . THR B 1 293 ? -8.289 30.641 30.281 1 98 293 THR B C 1
ATOM 4866 O O . THR B 1 293 ? -8.516 29.719 29.5 1 98 293 THR B O 1
ATOM 4869 N N . PRO B 1 294 ? -7.199 31.359 30.25 1 97.94 294 PRO B N 1
ATOM 4870 C CA . PRO B 1 294 ? -6.188 31.031 29.25 1 97.94 294 PRO B CA 1
ATOM 4871 C C . PRO B 1 294 ? -5.656 29.609 29.375 1 97.94 294 PRO B C 1
ATOM 4873 O O . PRO B 1 294 ? -5.469 29.109 30.5 1 97.94 294 PRO B O 1
ATOM 4876 N N . VAL B 1 295 ? -5.484 28.953 28.297 1 97.62 295 VAL B N 1
ATOM 4877 C CA . VAL B 1 295 ? -4.926 27.609 28.25 1 97.62 295 VAL B CA 1
ATOM 4878 C C . VAL B 1 295 ? -3.709 27.578 27.312 1 97.62 295 VAL B C 1
ATOM 4880 O O . VAL B 1 295 ? -3.77 28.094 26.203 1 97.62 295 VAL B O 1
ATOM 4883 N N . PHE B 1 296 ? -2.629 27.047 27.828 1 97.56 296 PHE B N 1
ATOM 4884 C CA . PHE B 1 296 ? -1.448 26.875 27 1 97.56 296 PHE B CA 1
ATOM 4885 C C . PHE B 1 296 ? -1.478 25.531 26.297 1 97.56 296 PHE B C 1
ATOM 4887 O O . PHE B 1 296 ? -1.857 24.516 26.891 1 97.56 296 PHE B O 1
ATOM 4894 N N . LYS B 1 297 ? -1.096 25.547 25.031 1 96.12 297 LYS B N 1
ATOM 4895 C CA . LYS B 1 297 ? -1.139 24.344 24.219 1 96.12 297 LYS B CA 1
ATOM 4896 C C . LYS B 1 297 ? 0.172 24.141 23.469 1 96.12 297 LYS B C 1
ATOM 4898 O O . LYS B 1 297 ? 0.945 25.078 23.281 1 96.12 297 LYS B O 1
ATOM 4903 N N . VAL B 1 298 ? 0.472 22.891 23.156 1 95.44 298 VAL B N 1
ATOM 4904 C CA . VAL B 1 298 ? 1.431 22.469 22.141 1 95.44 298 VAL B CA 1
ATOM 4905 C C . VAL B 1 298 ? 0.754 21.531 21.156 1 95.44 298 VAL B C 1
ATOM 4907 O O . VAL B 1 298 ? -0.117 20.734 21.531 1 95.44 298 VAL B O 1
ATOM 4910 N N . LYS B 1 299 ? 1.114 21.641 19.969 1 94.69 299 LYS B N 1
ATOM 4911 C CA . LYS B 1 299 ? 0.397 20.875 18.953 1 94.69 299 LYS B CA 1
ATOM 4912 C C . LYS B 1 299 ? 1.331 19.891 18.234 1 94.69 299 LYS B C 1
ATOM 4914 O O . LYS B 1 299 ? 2.529 20.156 18.109 1 94.69 299 LYS B O 1
ATOM 4919 N N . THR B 1 300 ? 0.762 18.859 17.703 1 93.5 300 THR B N 1
ATOM 4920 C CA . THR B 1 300 ? 1.536 17.75 17.141 1 93.5 300 THR B CA 1
ATOM 4921 C C . THR B 1 300 ? 1.822 18 15.664 1 93.5 300 THR B C 1
ATOM 4923 O O . THR B 1 300 ? 2.67 17.312 15.07 1 93.5 300 THR B O 1
ATOM 4926 N N . GLY B 1 301 ? 1.163 18.953 15.086 1 93.06 301 GLY B N 1
ATOM 4927 C CA . GLY B 1 301 ? 1.436 19.297 13.695 1 93.06 301 GLY B CA 1
ATOM 4928 C C . GLY B 1 301 ? 2.52 20.359 13.547 1 93.06 301 GLY B C 1
ATOM 4929 O O . GLY B 1 301 ? 3.328 20.547 14.461 1 93.06 301 GLY B O 1
ATOM 4930 N N . THR B 1 302 ? 2.623 20.828 12.344 1 93.94 302 THR B N 1
ATOM 4931 C CA . THR B 1 302 ? 3.502 21.953 12.055 1 93.94 302 THR B CA 1
ATOM 4932 C C . THR B 1 302 ? 2.689 23.188 11.68 1 93.94 302 THR B C 1
ATOM 4934 O O . THR B 1 302 ? 1.482 23.109 11.453 1 93.94 302 THR B O 1
ATOM 4937 N N . SER B 1 303 ? 3.326 24.25 11.742 1 95.44 303 SER B N 1
ATOM 4938 C CA . SER B 1 303 ? 2.781 25.531 11.289 1 95.44 303 SER B CA 1
ATOM 4939 C C . SER B 1 303 ? 3.885 26.453 10.797 1 95.44 303 SER B C 1
ATOM 4941 O O . SER B 1 303 ? 5.059 26.078 10.766 1 95.44 303 SER B O 1
ATOM 4943 N N . ASP B 1 304 ? 3.449 27.594 10.344 1 97.38 304 ASP B N 1
ATOM 4944 C CA . ASP B 1 304 ? 4.43 28.578 9.914 1 97.38 304 ASP B CA 1
ATOM 4945 C C . ASP B 1 304 ? 5.309 29.031 11.078 1 97.38 304 ASP B C 1
ATOM 4947 O O . ASP B 1 304 ? 6.352 29.656 10.875 1 97.38 304 ASP B O 1
ATOM 4951 N N . MET B 1 305 ? 4.926 28.734 12.289 1 97.5 305 MET B N 1
ATOM 4952 C CA . MET B 1 305 ? 5.785 28.984 13.438 1 97.5 305 MET B CA 1
ATOM 4953 C C . MET B 1 305 ? 7.141 28.312 13.266 1 97.5 305 MET B C 1
ATOM 4955 O O . MET B 1 305 ? 8.18 28.922 13.531 1 97.5 305 MET B O 1
ATOM 4959 N N . ASN B 1 306 ? 7.105 27.031 12.812 1 97 306 ASN B N 1
ATOM 4960 C CA . ASN B 1 306 ? 8.336 26.281 12.586 1 97 306 ASN B CA 1
ATOM 4961 C C . ASN B 1 306 ? 9.234 26.984 11.555 1 97 306 ASN B C 1
ATOM 4963 O O . ASN B 1 306 ? 10.453 27.047 11.734 1 97 306 ASN B O 1
ATOM 4967 N N . VAL B 1 307 ? 8.625 27.5 10.539 1 95.81 307 VAL B N 1
ATOM 4968 C CA . VAL B 1 307 ? 9.32 28.062 9.383 1 95.81 307 VAL B CA 1
ATOM 4969 C C . VAL B 1 307 ? 10.047 29.344 9.797 1 95.81 307 VAL B C 1
ATOM 4971 O O . VAL B 1 307 ? 11.211 29.547 9.438 1 95.81 307 VAL B O 1
ATOM 4974 N N . VAL B 1 308 ? 9.422 30.156 10.633 1 96.56 308 VAL B N 1
ATOM 4975 C CA . VAL B 1 308 ? 9.945 31.5 10.844 1 96.56 308 VAL B CA 1
ATOM 4976 C C . VAL B 1 308 ? 10.781 31.531 12.117 1 96.56 308 VAL B C 1
ATOM 4978 O O . VAL B 1 308 ? 11.516 32.5 12.359 1 96.56 308 VAL B O 1
ATOM 4981 N N . ALA B 1 309 ? 10.727 30.547 12.898 1 95.06 309 ALA B N 1
ATOM 4982 C CA . ALA B 1 309 ? 11.305 30.578 14.242 1 95.06 309 ALA B CA 1
ATOM 4983 C C . ALA B 1 309 ? 12.812 30.812 14.18 1 95.06 309 ALA B C 1
ATOM 4985 O O . ALA B 1 309 ? 13.359 31.531 15.023 1 95.06 309 ALA B O 1
ATOM 4986 N N . SER B 1 310 ? 13.5 30.25 13.219 1 90.44 310 SER B N 1
ATOM 4987 C CA . SER B 1 310 ? 14.945 30.391 13.141 1 90.44 310 SER B CA 1
ATOM 4988 C C . SER B 1 310 ? 15.359 31.797 12.766 1 90.44 310 SER B C 1
ATOM 4990 O O . SER B 1 310 ? 16.375 32.312 13.25 1 90.44 310 SER B O 1
ATOM 4992 N N . ALA B 1 311 ? 14.562 32.438 11.984 1 94 311 ALA B N 1
ATOM 4993 C CA . ALA B 1 311 ? 14.891 33.781 11.492 1 94 311 ALA B CA 1
ATOM 4994 C C . ALA B 1 311 ? 14.328 34.875 12.414 1 94 311 ALA B C 1
ATOM 4996 O O . ALA B 1 311 ? 14.859 35.969 12.477 1 94 311 ALA B O 1
ATOM 4997 N N . TRP B 1 312 ? 13.25 34.531 13.055 1 96.44 312 TRP B N 1
ATOM 4998 C CA . TRP B 1 312 ? 12.586 35.438 13.969 1 96.44 312 TRP B CA 1
ATOM 4999 C C . TRP B 1 312 ? 12.609 34.906 15.391 1 96.44 312 TRP B C 1
ATOM 5001 O O . TRP B 1 312 ? 11.578 34.5 15.922 1 96.44 312 TRP B O 1
ATOM 5011 N N . PRO B 1 313 ? 13.812 35 16.078 1 94 313 PRO B N 1
ATOM 5012 C CA . PRO B 1 313 ? 13.906 34.5 17.453 1 94 313 PRO B CA 1
ATOM 5013 C C . PRO B 1 313 ? 13.289 35.469 18.469 1 94 313 PRO B C 1
ATOM 5015 O O . PRO B 1 313 ? 13.984 35.969 19.359 1 94 313 PRO B O 1
ATOM 5018 N N . VAL B 1 314 ? 12.047 35.812 18.312 1 97.56 314 VAL B N 1
ATOM 5019 C CA . VAL B 1 314 ? 11.305 36.781 19.109 1 97.56 314 VAL B CA 1
ATOM 5020 C C . VAL B 1 314 ? 10.086 36.094 19.734 1 97.56 314 VAL B C 1
ATOM 5022 O O . VAL B 1 314 ? 9.719 35 19.359 1 97.56 314 VAL B O 1
ATOM 5025 N N . PRO B 1 315 ? 9.5 36.719 20.766 1 97.56 315 PRO B N 1
ATOM 5026 C CA . PRO B 1 315 ? 8.281 36.156 21.328 1 97.56 315 PRO B CA 1
ATOM 5027 C C . PRO B 1 315 ? 7.215 35.844 20.281 1 97.56 315 PRO B C 1
ATOM 5029 O O . PRO B 1 315 ? 6.879 36.719 19.484 1 97.56 315 PRO B O 1
ATOM 5032 N N . THR B 1 316 ? 6.801 34.594 20.297 1 98.31 316 THR B N 1
ATOM 5033 C CA . THR B 1 316 ? 5.844 34.125 19.312 1 98.31 316 THR B CA 1
ATOM 5034 C C . THR B 1 316 ? 4.773 33.25 19.969 1 98.31 316 THR B C 1
ATOM 5036 O O . THR B 1 316 ? 5.062 32.5 20.906 1 98.31 316 THR B O 1
ATOM 5039 N N . VAL B 1 317 ? 3.529 33.375 19.547 1 98.44 317 VAL B N 1
ATOM 5040 C CA . VAL B 1 317 ? 2.412 32.562 19.984 1 98.44 317 VAL B CA 1
ATOM 5041 C C . VAL B 1 317 ? 1.456 32.312 18.812 1 98.44 317 VAL B C 1
ATOM 5043 O O . VAL B 1 317 ? 1.265 33.188 17.969 1 98.44 317 VAL B O 1
ATOM 5046 N N . ALA B 1 318 ? 1.005 31.125 18.734 1 98.62 318 ALA B N 1
ATOM 5047 C CA . ALA B 1 318 ? -0.07 30.875 17.781 1 98.62 318 ALA B CA 1
ATOM 5048 C C . ALA B 1 318 ? -1.438 31.078 18.422 1 98.62 318 ALA B C 1
ATOM 5050 O O . ALA B 1 318 ? -1.656 30.688 19.578 1 98.62 318 ALA B O 1
ATOM 5051 N N . TYR B 1 319 ? -2.293 31.719 17.688 1 98.56 319 TYR B N 1
ATOM 5052 C CA . TYR B 1 319 ? -3.604 32.094 18.203 1 98.56 319 TYR B CA 1
ATOM 5053 C C . TYR B 1 319 ? -4.645 32.125 17.094 1 98.56 319 TYR B C 1
ATOM 5055 O O . TYR B 1 319 ? -4.352 32.562 15.984 1 98.56 319 TYR B O 1
ATOM 5063 N N . GLY B 1 320 ? -5.824 31.719 17.406 1 98.31 320 GLY B N 1
ATOM 5064 C CA . GLY B 1 320 ? -6.977 31.781 16.516 1 98.31 320 GLY B CA 1
ATOM 5065 C C . GLY B 1 320 ? -8.156 30.969 17.016 1 98.31 320 GLY B C 1
ATOM 5066 O O . GLY B 1 320 ? -7.988 30.016 17.781 1 98.31 320 GLY B O 1
ATOM 5067 N N . PRO B 1 321 ? -9.336 31.359 16.594 1 98.06 321 PRO B N 1
ATOM 5068 C CA . PRO B 1 321 ? -10.539 30.609 16.984 1 98.06 321 PRO B CA 1
ATOM 5069 C C . PRO B 1 321 ? -10.664 29.266 16.266 1 98.06 321 PRO B C 1
ATOM 5071 O O . PRO B 1 321 ? -10.023 29.062 15.227 1 98.06 321 PRO B O 1
ATOM 5074 N N . GLY B 1 322 ? -11.5 28.438 16.891 1 97.31 322 GLY B N 1
ATOM 5075 C CA . GLY B 1 322 ? -11.875 27.203 16.203 1 97.31 322 GLY B CA 1
ATOM 5076 C C . GLY B 1 322 ? -11.305 25.953 16.859 1 97.31 322 GLY B C 1
ATOM 5077 O O . GLY B 1 322 ? -10.32 26.031 17.594 1 97.31 322 GLY B O 1
ATOM 5078 N N . ASP B 1 323 ? -11.891 24.828 16.562 1 94.69 323 ASP B N 1
ATOM 5079 C CA . ASP B 1 323 ? -11.484 23.516 17.047 1 94.69 323 ASP B CA 1
ATOM 5080 C C . ASP B 1 323 ? -10.555 22.828 16.047 1 94.69 323 ASP B C 1
ATOM 5082 O O . ASP B 1 323 ? -10.992 22.406 14.969 1 94.69 323 ASP B O 1
ATOM 5086 N N . SER B 1 324 ? -9.336 22.688 16.453 1 92.25 324 SER B N 1
ATOM 5087 C CA . SER B 1 324 ? -8.336 22.141 15.539 1 92.25 324 SER B CA 1
ATOM 5088 C C . SER B 1 324 ? -8.641 20.672 15.203 1 92.25 324 SER B C 1
ATOM 5090 O O . SER B 1 324 ? -8.102 20.125 14.234 1 92.25 324 SER B O 1
ATOM 5092 N N . ALA B 1 325 ? -9.484 20 15.945 1 89.62 325 ALA B N 1
ATOM 5093 C CA . ALA B 1 325 ? -9.883 18.625 15.656 1 89.62 325 ALA B CA 1
ATOM 5094 C C . ALA B 1 325 ? -10.68 18.547 14.359 1 89.62 325 ALA B C 1
ATOM 5096 O O . ALA B 1 325 ? -10.859 17.469 13.797 1 89.62 325 ALA B O 1
ATOM 5097 N N . LEU B 1 326 ? -11.117 19.688 13.875 1 90.38 326 LEU B N 1
ATOM 5098 C CA . LEU B 1 326 ? -11.922 19.75 12.664 1 90.38 326 LEU B CA 1
ATOM 5099 C C . LEU B 1 326 ? -11.047 19.984 11.438 1 90.38 326 LEU B C 1
ATOM 5101 O O . LEU B 1 326 ? -11.531 19.938 10.305 1 90.38 326 LEU B O 1
ATOM 5105 N N . ASP B 1 327 ? -9.672 20.172 11.656 1 89.12 327 ASP B N 1
ATOM 5106 C CA . ASP B 1 327 ? -8.758 20.406 10.539 1 89.12 327 ASP B CA 1
ATOM 5107 C C . ASP B 1 327 ? -8.766 19.234 9.57 1 89.12 327 ASP B C 1
ATOM 5109 O O . ASP B 1 327 ? -8.648 18.078 9.977 1 89.12 327 ASP B O 1
ATOM 5113 N N . HIS B 1 328 ? -8.898 19.531 8.328 1 86.69 328 HIS B N 1
ATOM 5114 C CA . HIS B 1 328 ? -8.766 18.562 7.242 1 86.69 328 HIS B CA 1
ATOM 5115 C C . HIS B 1 328 ? -9.914 17.562 7.258 1 86.69 328 HIS B C 1
ATOM 5117 O O . HIS B 1 328 ? -9.805 16.469 6.684 1 86.69 328 HIS B O 1
ATOM 5123 N N . THR B 1 329 ? -11 17.812 8.016 1 88.44 329 THR B N 1
ATOM 5124 C CA . THR B 1 329 ? -12.148 16.922 8.086 1 88.44 329 THR B CA 1
ATOM 5125 C C . THR B 1 329 ? -13.289 17.438 7.223 1 88.44 329 THR B C 1
ATOM 5127 O O . THR B 1 329 ? -13.305 18.609 6.844 1 88.44 329 THR B O 1
ATOM 5130 N N . PRO B 1 330 ? -14.258 16.578 6.973 1 89.81 330 PRO B N 1
ATOM 5131 C CA . PRO B 1 330 ? -15.406 17.047 6.188 1 89.81 330 PRO B CA 1
ATOM 5132 C C . PRO B 1 330 ? -16.359 17.922 7.004 1 89.81 330 PRO B C 1
ATOM 5134 O O . PRO B 1 330 ? -17.266 18.547 6.441 1 89.81 330 PRO B O 1
ATOM 5137 N N . ASP B 1 331 ? -16.156 17.969 8.281 1 92.06 331 ASP B N 1
ATOM 5138 C CA . ASP B 1 331 ? -17.109 18.672 9.141 1 92.06 331 ASP B CA 1
ATOM 5139 C C . ASP B 1 331 ? -16.516 20 9.641 1 92.06 331 ASP B C 1
ATOM 5141 O O . ASP B 1 331 ? -16.875 20.484 10.711 1 92.06 331 ASP B O 1
ATOM 5145 N N . GLU B 1 332 ? -15.625 20.547 8.961 1 94.81 332 GLU B N 1
ATOM 5146 C CA . GLU B 1 332 ? -14.969 21.781 9.367 1 94.81 332 GLU B CA 1
ATOM 5147 C C . GLU B 1 332 ? -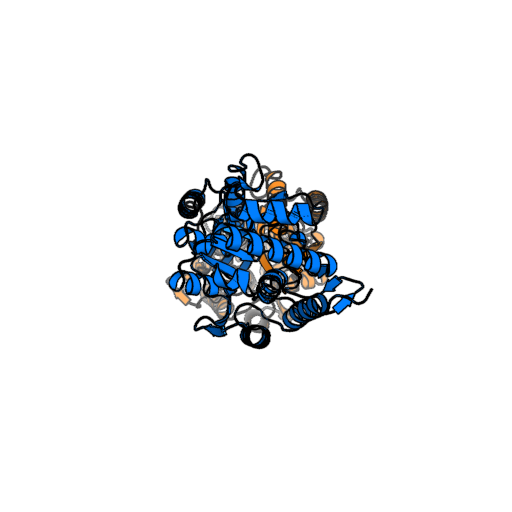15.969 22.938 9.461 1 94.81 332 GLU B C 1
ATOM 5149 O O . GLU B 1 332 ? -16.703 23.203 8.516 1 94.81 332 GLU B O 1
ATOM 5154 N N . HIS B 1 333 ? -16.047 23.547 10.648 1 97.94 333 HIS B N 1
ATOM 5155 C CA . HIS B 1 333 ? -16.906 24.719 10.859 1 97.94 333 HIS B CA 1
ATOM 5156 C C . HIS B 1 333 ? -16.375 25.578 11.992 1 97.94 333 HIS B C 1
ATOM 5158 O O . HIS B 1 333 ? -15.734 25.094 12.922 1 97.94 333 HIS B O 1
ATOM 5164 N N . LEU B 1 334 ? -16.656 26.844 11.891 1 98.25 334 LEU B N 1
ATOM 5165 C CA . LEU B 1 334 ? -16.234 27.844 12.867 1 98.25 334 LEU B CA 1
ATOM 5166 C C . LEU B 1 334 ? -17.422 28.453 13.586 1 98.25 334 LEU B C 1
ATOM 5168 O O . LEU B 1 334 ? -18.359 28.938 12.938 1 98.25 334 LEU B O 1
ATOM 5172 N N . ASP B 1 335 ? -17.453 28.391 14.906 1 98.12 335 ASP B N 1
ATOM 5173 C CA . ASP B 1 335 ? -18.469 29.094 15.688 1 98.12 335 ASP B CA 1
ATOM 5174 C C . ASP B 1 335 ? -18.266 30.594 15.617 1 98.12 335 ASP B C 1
ATOM 5176 O O . ASP B 1 335 ? -17.25 31.109 16.078 1 98.12 335 ASP B O 1
ATOM 5180 N N . LEU B 1 336 ? -19.25 31.328 15.102 1 97.81 336 LEU B N 1
ATOM 5181 C CA . LEU B 1 336 ? -19.109 32.75 14.844 1 97.81 336 LEU B CA 1
ATOM 5182 C C . LEU B 1 336 ? -19.062 33.531 16.141 1 97.81 336 LEU B C 1
ATOM 5184 O O . LEU B 1 336 ? -18.422 34.594 16.219 1 97.81 336 LEU B O 1
ATOM 5188 N N . ALA B 1 337 ? -19.734 33.062 17.172 1 96.81 337 ALA B N 1
ATOM 5189 C CA . ALA B 1 337 ? -19.609 33.719 18.484 1 96.81 337 ALA B CA 1
ATOM 5190 C C . ALA B 1 337 ? -18.188 33.594 19.016 1 96.81 337 ALA B C 1
ATOM 5192 O O . ALA B 1 337 ? -17.672 34.531 19.641 1 96.81 337 ALA B O 1
ATOM 5193 N N . GLU B 1 338 ? -17.609 32.438 18.844 1 97.62 338 GLU B N 1
ATOM 5194 C CA . GLU B 1 338 ? -16.219 32.281 19.219 1 97.62 338 GLU B CA 1
ATOM 5195 C C . GLU B 1 338 ? -15.297 33.188 18.422 1 97.62 338 GLU B C 1
ATOM 5197 O O . GLU B 1 338 ? -14.344 33.75 18.953 1 97.62 338 GLU B O 1
ATOM 5202 N N . TYR B 1 339 ? -15.57 33.312 17.172 1 98 339 TYR B N 1
ATOM 5203 C CA . TYR B 1 339 ? -14.836 34.219 16.297 1 98 339 TYR B CA 1
ATOM 5204 C C . TYR B 1 339 ? -14.875 35.625 16.844 1 98 339 TYR B C 1
ATOM 5206 O O . TYR B 1 339 ? -13.844 36.281 16.953 1 98 339 TYR B O 1
ATOM 5214 N N . ASP B 1 340 ? -16.078 36.062 17.219 1 97.75 340 ASP B N 1
ATOM 5215 C CA . ASP B 1 340 ? -16.25 37.406 17.781 1 97.75 340 ASP B CA 1
ATOM 5216 C C . ASP B 1 340 ? -15.398 37.562 19.047 1 97.75 340 ASP B C 1
ATOM 5218 O O . ASP B 1 340 ? -14.773 38.625 19.234 1 97.75 340 ASP B O 1
ATOM 5222 N N . ARG B 1 341 ? -15.438 36.562 19.797 1 97.38 341 ARG B N 1
ATOM 5223 C CA . ARG B 1 341 ? -14.688 36.625 21.047 1 97.38 341 ARG B CA 1
ATOM 5224 C C . ARG B 1 341 ? -13.188 36.688 20.781 1 97.38 341 ARG B C 1
ATOM 5226 O O . ARG B 1 341 ? -12.461 37.438 21.469 1 97.38 341 ARG B O 1
ATOM 5233 N N . ALA B 1 342 ? -12.742 35.906 19.875 1 98.44 342 ALA B N 1
ATOM 5234 C CA . ALA B 1 342 ? -11.32 35.906 19.531 1 98.44 342 ALA B CA 1
ATOM 5235 C C . ALA B 1 342 ? -10.875 37.281 19.016 1 98.44 342 ALA B C 1
ATOM 5237 O O . ALA B 1 342 ? -9.789 37.75 19.375 1 98.44 342 ALA B O 1
ATOM 5238 N N . VAL B 1 343 ? -11.672 37.906 18.188 1 98.5 343 VAL B N 1
ATOM 5239 C CA . VAL B 1 343 ? -11.367 39.25 17.688 1 98.5 343 VAL B CA 1
ATOM 5240 C C . VAL B 1 343 ? -11.266 40.219 18.844 1 98.5 343 VAL B C 1
ATOM 5242 O O . VAL B 1 343 ? -10.32 41.031 18.906 1 98.5 343 VAL B O 1
ATOM 5245 N N . ALA B 1 344 ? -12.203 40.125 19.75 1 98.06 344 ALA B N 1
ATOM 5246 C CA . ALA B 1 344 ? -12.219 41.031 20.906 1 98.06 344 ALA B CA 1
ATOM 5247 C C . ALA B 1 344 ? -10.977 40.844 21.766 1 98.06 344 ALA B C 1
ATOM 5249 O O . ALA B 1 344 ? -10.359 41.812 22.203 1 98.06 344 ALA B O 1
ATOM 5250 N N . VAL B 1 345 ? -10.656 39.625 22.016 1 98.5 345 VAL B N 1
ATOM 5251 C CA . VAL B 1 345 ? -9.484 39.281 22.828 1 98.5 345 VAL B CA 1
ATOM 5252 C C . VAL B 1 345 ? -8.227 39.844 22.172 1 98.5 345 VAL B C 1
ATOM 5254 O O . VAL B 1 345 ? -7.414 40.5 22.812 1 98.5 345 VAL B O 1
ATOM 5257 N N . LEU B 1 346 ? -8.094 39.562 20.906 1 98.62 346 LEU B N 1
ATOM 5258 C CA . LEU B 1 346 ? -6.875 39.969 20.219 1 98.62 346 LEU B CA 1
ATOM 5259 C C . LEU B 1 346 ? -6.781 41.5 20.156 1 98.62 346 LEU B C 1
ATOM 5261 O O . LEU B 1 346 ? -5.703 42.062 20.328 1 98.62 346 LEU B O 1
ATOM 5265 N N . THR B 1 347 ? -7.906 42.188 19.906 1 98.12 347 THR B N 1
ATOM 5266 C CA . THR B 1 347 ? -7.926 43.656 19.906 1 98.12 347 THR B CA 1
ATOM 5267 C C . THR B 1 347 ? -7.438 44.219 21.234 1 98.12 347 THR B C 1
ATOM 5269 O O . THR B 1 347 ? -6.605 45.125 21.266 1 98.12 347 THR B O 1
ATOM 5272 N N . ALA B 1 348 ? -7.926 43.625 22.266 1 97.94 348 ALA B N 1
ATOM 5273 C CA . ALA B 1 348 ? -7.535 44.062 23.609 1 97.94 348 ALA B CA 1
ATOM 5274 C C . ALA B 1 348 ? -6.055 43.781 23.859 1 97.94 348 ALA B C 1
ATOM 5276 O O . ALA B 1 348 ? -5.359 44.625 24.438 1 97.94 348 ALA B O 1
ATOM 5277 N N . ALA B 1 349 ? -5.605 42.656 23.469 1 98.31 349 ALA B N 1
ATOM 5278 C CA . ALA B 1 349 ? -4.211 42.281 23.688 1 98.31 349 ALA B CA 1
ATOM 5279 C C . ALA B 1 349 ? -3.268 43.219 22.938 1 98.31 349 ALA B C 1
ATOM 5281 O O . ALA B 1 349 ? -2.254 43.656 23.469 1 98.31 349 ALA B O 1
ATOM 5282 N N . LEU B 1 350 ? -3.58 43.469 21.688 1 98.06 350 LEU B N 1
ATOM 5283 C CA . LEU B 1 350 ? -2.744 44.344 20.859 1 98.06 350 LEU B CA 1
ATOM 5284 C C . LEU B 1 350 ? -2.732 45.75 21.422 1 98.06 350 LEU B C 1
ATOM 5286 O O . LEU B 1 350 ? -1.712 46.438 21.359 1 98.06 350 LEU B O 1
ATOM 5290 N N . THR B 1 351 ? -3.871 46.188 21.953 1 97.25 351 THR B N 1
ATOM 5291 C CA . THR B 1 351 ? -3.949 47.5 22.594 1 97.25 351 THR B CA 1
ATOM 5292 C C . THR B 1 351 ? -3.002 47.562 23.781 1 97.25 351 THR B C 1
ATOM 5294 O O . THR B 1 351 ? -2.293 48.562 23.953 1 97.25 351 THR B O 1
ATOM 5297 N N . ARG B 1 352 ? -2.971 46.531 24.5 1 95.12 352 ARG B N 1
ATOM 5298 C CA . ARG B 1 352 ? -2.104 46.469 25.672 1 95.12 352 ARG B CA 1
ATOM 5299 C C . ARG B 1 352 ? -0.634 46.5 25.266 1 95.12 352 ARG B C 1
ATOM 5301 O O . ARG B 1 352 ? 0.186 47.156 25.906 1 95.12 352 ARG B O 1
ATOM 5308 N N . LEU B 1 353 ? -0.256 45.781 24.281 1 94.88 353 LEU B N 1
ATOM 5309 C CA . LEU B 1 353 ? 1.121 45.656 23.812 1 94.88 353 LEU B CA 1
ATOM 5310 C C . LEU B 1 353 ? 1.65 47.031 23.375 1 94.88 353 LEU B C 1
ATOM 5312 O O . LEU B 1 353 ? 2.809 47.375 23.641 1 94.88 353 LEU B O 1
ATOM 5316 N N . ALA B 1 354 ? 0.836 47.812 22.688 1 89.62 354 ALA B N 1
ATOM 5317 C CA . ALA B 1 354 ? 1.243 49.094 22.188 1 89.62 354 ALA B CA 1
ATOM 5318 C C . ALA B 1 354 ? 1.364 50.125 23.328 1 89.62 354 ALA B C 1
ATOM 5320 O O . ALA B 1 354 ? 2.146 51.062 23.234 1 89.62 354 ALA B O 1
ATOM 5321 N N . GLY B 1 355 ? 0.449 50 24.328 1 81 355 GLY B N 1
ATOM 5322 C CA . GLY B 1 355 ? 0.493 50.875 25.469 1 81 355 GLY B CA 1
ATOM 5323 C C . GLY B 1 355 ? 1.721 50.688 26.344 1 81 355 GLY B C 1
ATOM 5324 O O . GLY B 1 355 ? 2.199 51.625 26.969 1 81 355 GLY B O 1
ATOM 5325 N N . ASP B 1 356 ? 2.127 49.562 26.406 1 68.12 356 ASP B N 1
ATOM 5326 C CA . ASP B 1 356 ? 3.309 49.281 27.203 1 68.12 356 ASP B CA 1
ATOM 5327 C C . ASP B 1 356 ? 4.562 49.875 26.578 1 68.12 356 ASP B C 1
ATOM 5329 O O . ASP B 1 356 ? 5.566 50.094 27.266 1 68.12 356 ASP B O 1
ATOM 5333 N N . VAL B 1 357 ? 4.484 50.125 25.328 1 60.66 357 VAL B N 1
ATOM 5334 C CA . VAL B 1 357 ? 5.629 50.75 24.656 1 60.66 357 VAL B CA 1
ATOM 5335 C C . VAL B 1 357 ? 5.512 52.25 24.703 1 60.66 357 VAL B C 1
ATOM 5337 O O . VAL B 1 357 ? 6.516 52.969 24.609 1 60.66 357 VAL B O 1
ATOM 5340 N N . ALA B 1 358 ? 4.211 52.844 24.969 1 49.41 358 ALA B N 1
ATOM 5341 C CA . ALA B 1 358 ? 4.078 54.281 25.062 1 49.41 358 ALA B CA 1
ATOM 5342 C C . ALA B 1 358 ? 4.488 54.781 26.453 1 49.41 358 ALA B C 1
ATOM 5344 O O . ALA B 1 358 ? 4.273 54.094 27.453 1 49.41 358 ALA B O 1
#

Sequence (716 aa):
MTEAPEKMEARDLVRGAVAIPSVSGQEAQVAAFLTDWMTAHGFRAHIDEAGNAVGERGSGPLTVVLLGHIDTVPGEIPVRVEGDRLYGRGSVDAKGSFCTFVAAVAALPETVLRGARFICIGATEEEVPSSRGARFALQRYQPDLVLIGEPSGWAGLTLGYKGRLVAQVRVRKDNFHTAGEGTSAADDLAEAWFRVRAWAAQHSGHGVFDAVQATLQSLSTRTDGLSQLAEGTFGLRLPPQVSPAVAETALRDRLADLPVSLSFSGHETAVRHPRDNALTRALRVAIREQGGTPVFKVKTGTSDMNVVASAWPVPTVAYGPGDSALDHTPDEHLDLAEYDRAVAVLTAALTRLAGDVAMTEAPEKMEARDLVRGAVAIPSVSGQEAQVAAFLTDWMTAHGFRAHIDEAGNAVGERGSGPLTVVLLGHIDTVPGEIPVRVEGDRLYGRGSVDAKGSFCTFVAAVAALPETVLRGARFICIGATEEEVPSSRGARFALQRYQPDLVLIGEPSGWAGLTLGYKGRLVAQVRVRKDNFHTAGEGTSAADDLAEAWFRVRAWAAQHSGHGVFDAVQATLQSLSTRTDGLSQLAEGTFGLRLPPQVSPAVAETALRDRLADLPVSLSFSGHETAVRHPRDNALTRALRVAIREQGGTPVFKVKTGTSDMNVVASAWPVPTVAYGPGDSALDHTPDEHLDLAEYDRAVAVLTAALTRLAGDVA

Foldseek 3Di:
DPPDPLLVLLVVLLLVLQQDAAAFPRNQVSLVSNQVSLVVLAWPWDQDPLRKTKTKFADAPAEEEEEEESHFHDDFADFDDDPQKTDGTCSQRFSLQLSLLSSLVSPADRLLRHLYMYMRIHAGDFVHLPSSRLLVVLVPDAHQEYEYTHAQFLQEKEFKEFWKKKKKKKAKFFDDDPPDDDDARVRLVVVLLVLLQVVQVVQCPPHPQRGKDKDWDDWDWDDPNTMIMIITMIMITHHQVAFNVNSVVVSCVSSVPGRMDIDMGSGFHIGGHDCDDLQNVLLQVLQVVLVHHHDYDYYRHDGSCRVNCVSHVHHYIYDGHDDCVCGPHNGGIGRSVSSSSSSSSVSRSSSVSSVVSD/DPPDPLLVLLVCLLLVLQQDAAAFPRNQVSLVVNQVSLVVLAWPWDQDPLRKTKTKFADAPAEEEEEEESHFHDDFADFDDDPQKTIGTCSQRFSLQLSLLSSLVSPADRLLRHLYMYMRIHAGDFVHLPSSRLLVVLVPDAHQEYEYTHAQFLQEKEFKEFWKKKKKKKAKFFDDDPPDDDDARVRLVVVLLVLLQVVQVVQCPPHPQRGKDKDWDDWDWDDPNTMIMIITMIMITHHQVAFNVNSVVVSCVSSVPGRMDIDMGSGFHIGGHDCDDLQNVLLQVLQVVLVHHHDYDYYRHDGSCRVNCVSHVHHYIYDGHDDCVCGPHNGGIGRSVSSSSSSSSVSRSSSVSSVVSD

InterPro domains:
  IPR002933 Peptidase M20 [PF01546] (66-351)
  IPR010175 [LysW]-lysine/[LysW]-ornithine hydrolase [MF_01120] (8-354)
  IPR010175 [LysW]-lysine/[LysW]-ornithine hydrolase [TIGR01902] (13-355)
  IPR050072 Peptidase M20A family, bacterial cell wall biosynthesis [PTHR43808] (7-353)

pLDDT: mean 94.6, std 7.61, range [32.88, 98.88]

Secondary structure (DSSP, 8-state):
----HHHHHHHHHHHHHHHS--BTT--HHHHHHHHHHHHHTT-EEEE-TT--EEEEEE-SSEEEEEEEE--B-S-----EEETTEEESTTTTTTHHHHHHHHHHHHT--HHHHTTEEEEEEEES--SSTT-HHHHHHHTT---SEEEEE----TTEEEEEE-EEEEEEEEEEEE---TTSSS--HHHHHHHHHHHHHHHHHT--TTSGGGS-EEEEEEEEEEE-SSEEEEEEEEEEEE-TTS-HHHHHHHHHHHTTTSSEEEEEEEEE--EE--SSSHHHHHHHHHHHHTT---EEEEESS--HHHHHHTT--S-EEEE-SS-GGGTTSTT-EEEHHHHHHHHHHHHHHHHHHHHTT-/----HHHHHHHHHHHHHHHS--BTT--HHHHHHHHHHHHHTT-EEEE-TT--EEEEEE-SSEEEEEEEE--B-S-----EEETTEEESTTTTTTHHHHHHHHHHHHT--HHHHTTEEEEEEEES--SSTT-HHHHHHHTT---SEEEEE----TTEEEEEE-EEEEEEEEEEEE---TTSSS--HHHHHHHHHHHHHHHHHT--TTSGGGS-EEEEEEEEEEE-SSEEEEEEEEEEEE-TTS-HHHHHHHHHHHTTTSSEEEEEEEEE--EE--SSSHHHHHHHHHHHHTT---EEEEESS--HHHHHHTT--S-EEEE-SS-GGGTTSTT-EEEHHHHHHHHHHHHHHHHHHHHHH-

Solvent-accessible surface area (backbone atoms only — not comparable to full-atom values): 34616 Å² total; per-residue (Å²): 127,84,70,54,68,68,56,51,54,43,51,50,49,38,54,54,49,33,65,38,75,16,36,56,87,46,35,61,65,37,24,50,51,50,22,53,54,34,40,77,50,70,25,63,42,45,68,51,97,63,50,19,18,32,29,33,41,52,74,18,86,44,34,36,32,38,41,9,29,51,21,23,68,63,46,91,39,78,65,44,71,60,90,58,28,36,30,10,54,23,25,22,50,12,35,33,9,32,40,34,51,52,43,17,60,55,68,55,54,69,75,38,25,57,27,19,20,39,39,37,34,34,18,28,22,58,83,43,80,74,26,47,14,53,60,51,47,56,75,73,56,84,58,62,30,39,38,29,27,32,35,42,23,58,40,26,39,28,35,29,28,21,10,26,34,34,37,39,39,35,19,73,36,71,32,60,44,87,51,50,93,80,76,44,29,44,37,52,50,52,50,49,50,54,51,51,46,52,54,26,62,73,36,46,58,98,37,78,61,48,13,40,43,70,42,41,74,40,40,37,51,52,67,68,42,36,37,27,38,17,40,36,34,40,38,34,28,21,10,76,89,46,43,42,69,57,52,50,53,52,50,52,62,74,42,61,89,48,80,58,48,80,47,76,46,55,77,34,52,37,41,71,48,72,78,82,39,72,63,48,51,29,39,40,52,24,22,40,73,72,73,42,68,64,38,83,40,68,42,45,37,74,53,67,59,46,72,38,39,82,80,48,86,44,55,48,39,30,37,19,21,28,59,57,88,33,36,57,32,76,74,23,43,19,48,49,66,46,43,51,49,26,22,54,26,48,32,46,16,54,45,48,58,18,51,71,70,96,128,84,70,53,68,67,56,53,53,42,51,50,48,38,53,54,48,35,66,39,76,17,35,55,88,46,34,60,67,37,24,49,51,51,21,52,53,33,40,76,50,71,24,62,42,44,68,51,98,63,49,18,18,29,29,33,39,52,74,18,84,43,34,35,34,38,41,10,30,50,22,26,69,63,47,92,38,77,66,44,72,59,90,57,28,35,30,10,54,23,26,22,50,13,35,34,10,31,41,33,51,52,42,17,61,54,68,54,53,68,75,39,25,56,27,18,21,39,39,36,34,34,18,28,22,59,82,44,83,73,27,48,15,52,60,51,46,57,76,74,57,83,59,62,32,39,38,31,26,34,35,44,23,58,39,25,39,28,34,28,29,20,10,26,36,34,39,40,40,36,19,71,37,72,32,59,43,87,52,49,92,80,76,43,30,44,37,52,49,53,50,48,50,53,51,51,47,52,54,25,62,74,36,47,57,98,38,79,61,47,13,39,44,69,41,44,74,39,38,38,50,50,66,68,41,36,37,28,39,16,39,36,34,40,39,33,28,21,10,77,90,44,44,41,69,56,50,51,53,52,50,51,64,75,42,60,88,48,80,58,49,81,46,75,46,56,76,34,52,38,42,71,47,69,79,82,40,74,62,49,52,30,41,41,51,24,22,41,75,72,72,44,68,64,38,82,41,71,42,45,38,74,53,67,58,46,71,37,40,82,80,48,84,44,55,47,39,30,37,18,22,27,58,58,88,33,35,58,32,75,75,24,42,19,48,48,66,46,43,53,47,26,21,52,25,48,33,48,14,54,44,48,58,18,50,72,70,97